Protein AF-A0AAX0YWD4-F1 (afdb_monomer)

Structure (mmCIF, N/CA/C/O backbone):
data_AF-A0AAX0YWD4-F1
#
_entry.id   AF-A0AAX0YWD4-F1
#
loop_
_atom_site.group_PDB
_atom_site.id
_atom_site.type_symbol
_atom_site.label_atom_id
_atom_site.label_alt_id
_atom_site.label_comp_id
_atom_site.label_asym_id
_atom_site.label_entity_id
_atom_site.label_seq_id
_atom_site.pdbx_PDB_ins_code
_atom_site.Cartn_x
_atom_site.Cartn_y
_atom_site.Cartn_z
_atom_site.occupancy
_atom_site.B_iso_or_equiv
_atom_site.auth_seq_id
_atom_site.auth_comp_id
_atom_site.auth_asym_id
_atom_site.auth_atom_id
_atom_site.pdbx_PDB_model_num
ATOM 1 N N . MET A 1 1 ? 87.866 -2.648 -98.630 1.00 33.25 1 MET A N 1
ATOM 2 C CA . MET A 1 1 ? 88.873 -2.071 -99.554 1.00 33.25 1 MET A CA 1
ATOM 3 C C . MET A 1 1 ? 88.132 -1.011 -100.365 1.00 33.25 1 MET A C 1
ATOM 5 O O . MET A 1 1 ? 87.077 -1.352 -100.871 1.00 33.25 1 MET A O 1
ATOM 9 N N . LYS A 1 2 ? 88.431 0.298 -100.326 1.00 36.94 2 LYS A N 1
ATOM 10 C CA . LYS A 1 2 ? 89.732 1.010 -100.362 1.00 36.94 2 LYS A CA 1
ATOM 11 C C . LYS A 1 2 ? 90.460 0.738 -101.687 1.00 36.94 2 LYS A C 1
ATOM 13 O O . LYS A 1 2 ? 90.567 -0.435 -102.019 1.00 36.94 2 LYS A O 1
ATOM 18 N N . ILE A 1 3 ? 91.039 1.786 -102.304 1.00 26.69 3 ILE A N 1
ATOM 19 C CA . ILE A 1 3 ? 91.941 1.742 -103.488 1.00 26.69 3 ILE A CA 1
ATOM 20 C C . ILE A 1 3 ? 91.145 1.561 -104.812 1.00 26.69 3 ILE A C 1
ATOM 22 O O . ILE A 1 3 ? 90.167 0.826 -104.813 1.00 26.69 3 ILE A O 1
ATOM 26 N N . SER A 1 4 ? 91.424 2.227 -105.946 1.00 29.20 4 SER A N 1
ATOM 27 C CA . SER A 1 4 ? 92.473 3.201 -106.345 1.00 29.20 4 SER A CA 1
ATOM 28 C C . SER A 1 4 ? 91.953 4.232 -107.367 1.00 29.20 4 SER A C 1
ATOM 30 O O . SER A 1 4 ? 90.883 4.062 -107.942 1.00 29.20 4 SER A O 1
ATOM 32 N N . SER A 1 5 ? 92.800 5.241 -107.615 1.00 29.69 5 SER A N 1
ATOM 33 C CA . SER A 1 5 ? 93.099 5.970 -108.867 1.00 29.69 5 SER A CA 1
ATOM 34 C C . SER A 1 5 ? 92.755 5.240 -110.194 1.00 29.69 5 SER A C 1
ATOM 36 O O . SER A 1 5 ? 92.500 4.039 -110.210 1.00 29.69 5 SER A O 1
ATOM 38 N N . HIS A 1 6 ? 92.721 5.893 -111.361 1.00 30.88 6 HIS A N 1
ATOM 39 C CA . HIS A 1 6 ? 93.813 6.625 -112.038 1.00 30.88 6 HIS A CA 1
ATOM 40 C C . HIS A 1 6 ? 93.300 8.008 -112.533 1.00 30.88 6 HIS A C 1
ATOM 42 O O . HIS A 1 6 ? 92.137 8.117 -112.904 1.00 30.88 6 HIS A O 1
ATOM 48 N N . ALA A 1 7 ? 94.015 9.142 -112.415 1.00 29.11 7 ALA A N 1
ATOM 49 C CA . ALA A 1 7 ? 95.310 9.485 -113.041 1.00 29.11 7 ALA A CA 1
ATOM 50 C C . ALA A 1 7 ? 95.252 9.298 -114.578 1.00 29.11 7 ALA A C 1
ATOM 52 O O . ALA A 1 7 ? 94.771 8.273 -115.033 1.00 29.11 7 ALA A O 1
ATOM 53 N N . PHE A 1 8 ? 95.686 10.198 -115.462 1.00 31.50 8 PHE A N 1
ATOM 54 C CA . PHE A 1 8 ? 96.611 11.345 -115.417 1.00 31.50 8 PHE A CA 1
ATOM 55 C C . PHE A 1 8 ? 96.269 12.163 -116.702 1.00 31.50 8 PHE A C 1
ATOM 57 O O . PHE A 1 8 ? 95.986 11.556 -117.730 1.00 31.50 8 PHE A O 1
ATOM 64 N N . VAL A 1 9 ? 96.034 13.482 -116.714 1.00 39.09 9 VAL A N 1
ATOM 65 C CA . VAL A 1 9 ? 97.037 14.570 -116.806 1.00 39.09 9 VAL A CA 1
ATOM 66 C C . VAL A 1 9 ? 98.284 14.193 -117.616 1.00 39.09 9 VAL A C 1
ATOM 68 O O . VAL A 1 9 ? 98.979 13.283 -117.197 1.00 39.09 9 VAL A O 1
ATOM 71 N N . LEU A 1 10 ? 98.613 14.938 -118.687 1.00 28.78 10 LEU A N 1
ATOM 72 C CA . LEU A 1 10 ? 99.997 15.219 -119.130 1.00 28.78 10 LEU A CA 1
ATOM 73 C C . LEU A 1 10 ? 100.044 16.278 -120.262 1.00 28.78 10 LEU A C 1
ATOM 75 O O . LEU A 1 10 ? 99.565 16.059 -121.370 1.00 28.78 10 LEU A O 1
ATOM 79 N N . LEU A 1 11 ? 100.662 17.423 -119.949 1.00 33.09 11 LEU A N 1
ATOM 80 C CA . LEU A 1 11 ? 101.474 18.256 -120.864 1.00 33.09 11 LEU A CA 1
ATOM 81 C C . LEU A 1 11 ? 102.767 17.468 -121.246 1.00 33.09 11 LEU A C 1
ATOM 83 O O . LEU A 1 11 ? 103.016 16.478 -120.557 1.00 33.09 11 LEU A O 1
ATOM 87 N N . PRO A 1 12 ? 103.636 17.846 -122.227 1.00 45.72 12 PRO A N 1
ATOM 88 C CA . PRO A 1 12 ? 104.109 19.216 -122.497 1.00 45.72 12 PRO A CA 1
ATOM 89 C C . PRO A 1 12 ? 104.451 19.550 -123.982 1.00 45.72 12 PRO A C 1
ATOM 91 O O . PRO A 1 12 ? 103.953 18.921 -124.910 1.00 45.72 12 PRO A O 1
ATOM 94 N N . ALA A 1 13 ? 105.253 20.605 -124.189 1.00 31.55 13 ALA A N 1
ATOM 95 C CA . ALA A 1 13 ? 105.518 21.313 -125.452 1.00 31.55 13 ALA A CA 1
ATOM 96 C C . ALA A 1 13 ? 106.779 20.866 -126.237 1.00 31.55 13 ALA A C 1
ATOM 98 O O . ALA A 1 13 ? 107.635 20.167 -125.696 1.00 31.55 13 ALA A O 1
ATOM 99 N N . LEU A 1 14 ? 106.938 21.373 -127.475 1.00 28.95 14 LEU A N 1
ATOM 100 C CA . LEU A 1 14 ? 108.216 21.454 -128.211 1.00 28.95 14 LEU A CA 1
ATOM 101 C C . LEU A 1 14 ? 108.230 22.617 -129.244 1.00 28.95 14 LEU A C 1
ATOM 103 O O . LEU A 1 14 ? 107.218 23.281 -129.450 1.00 28.95 14 LEU A O 1
ATOM 107 N N . ILE A 1 15 ? 109.388 22.873 -129.862 1.00 33.69 15 ILE A N 1
ATOM 108 C CA . ILE A 1 15 ? 109.813 24.073 -130.625 1.00 33.69 15 ILE A CA 1
ATOM 109 C C . ILE A 1 15 ? 110.409 23.590 -131.983 1.00 33.69 15 ILE A C 1
ATOM 111 O O . ILE A 1 15 ? 110.945 22.485 -132.010 1.00 33.69 15 ILE A O 1
ATOM 115 N N . ALA A 1 16 ? 110.348 24.271 -133.145 1.00 31.73 16 ALA A N 1
ATOM 116 C CA . ALA A 1 16 ? 110.202 25.706 -133.459 1.00 31.73 16 ALA A CA 1
ATOM 117 C C . ALA A 1 16 ? 109.369 26.018 -134.746 1.00 31.73 16 ALA A C 1
ATOM 119 O O . ALA A 1 16 ? 108.706 25.148 -135.295 1.00 31.73 16 ALA A O 1
ATOM 120 N N . ALA A 1 17 ? 109.443 27.290 -135.184 1.00 38.38 17 ALA A N 1
ATOM 121 C CA . ALA A 1 17 ? 109.453 27.867 -136.554 1.00 38.38 17 ALA A CA 1
ATOM 122 C C . ALA A 1 17 ? 109.060 26.992 -137.788 1.00 38.38 17 ALA A C 1
ATOM 124 O O . ALA A 1 17 ? 109.573 25.891 -137.934 1.00 38.38 17 ALA A O 1
ATOM 125 N N . VAL A 1 18 ? 108.298 27.459 -138.805 1.00 37.53 18 VAL A N 1
ATOM 126 C CA . VAL A 1 18 ? 107.873 28.837 -139.185 1.00 37.53 18 VAL A CA 1
ATOM 127 C C . VAL A 1 18 ? 106.692 28.825 -140.213 1.00 37.53 18 VAL A C 1
ATOM 129 O O . VAL A 1 18 ? 106.720 28.000 -141.113 1.00 37.53 18 VAL A O 1
ATOM 132 N N . ILE A 1 19 ? 105.718 29.762 -140.085 1.00 40.59 19 ILE A N 1
ATOM 133 C CA . ILE A 1 19 ? 104.810 30.416 -141.101 1.00 40.59 19 ILE A CA 1
ATOM 134 C C . ILE A 1 19 ? 103.987 29.505 -142.078 1.00 40.59 19 ILE A C 1
ATOM 136 O O . ILE A 1 19 ? 104.540 28.644 -142.741 1.00 40.59 19 ILE A O 1
ATOM 140 N N . SER A 1 20 ? 102.666 29.647 -142.319 1.00 36.16 20 SER A N 1
ATOM 141 C CA . SER A 1 20 ? 101.759 30.824 -142.389 1.00 36.16 20 SER A CA 1
ATOM 142 C C . SER A 1 20 ? 100.305 30.533 -141.934 1.00 36.16 20 SER A C 1
ATOM 144 O O . SER A 1 20 ? 99.880 29.385 -141.863 1.00 36.16 20 SER A O 1
ATOM 146 N N . SER A 1 21 ? 99.548 31.600 -141.630 1.00 46.56 21 SER A N 1
ATOM 147 C CA . SER A 1 21 ? 98.139 31.642 -141.169 1.00 46.56 21 SER A CA 1
ATOM 148 C C . SER A 1 21 ? 97.162 30.760 -141.971 1.00 46.56 21 SER A C 1
ATOM 150 O O . SER A 1 21 ? 97.258 30.749 -143.199 1.00 46.56 21 SER A O 1
ATOM 152 N N . PRO A 1 22 ? 96.151 30.113 -141.339 1.00 49.84 22 PRO A N 1
ATOM 153 C CA . PRO A 1 22 ? 94.855 30.798 -141.131 1.00 49.84 22 PRO A CA 1
ATOM 154 C C . PRO A 1 22 ? 94.009 30.313 -139.917 1.00 49.84 22 PRO A C 1
ATOM 156 O O . PRO A 1 22 ? 94.331 29.327 -139.261 1.00 49.84 22 PRO A O 1
ATOM 159 N N . VAL A 1 23 ? 92.855 30.959 -139.671 1.00 40.12 23 VAL A N 1
ATOM 160 C CA . VAL A 1 23 ? 91.746 30.424 -138.845 1.00 40.12 23 VAL A CA 1
ATOM 161 C C . VAL A 1 23 ? 90.403 30.703 -139.532 1.00 40.12 23 VAL A C 1
ATOM 163 O O . VAL A 1 23 ? 90.150 31.823 -139.966 1.00 40.12 23 VAL A O 1
ATOM 166 N N . VAL A 1 24 ? 89.524 29.695 -139.587 1.00 42.88 24 VAL A N 1
ATOM 167 C CA . VAL A 1 24 ? 88.122 29.791 -140.039 1.00 42.88 24 VAL A CA 1
ATOM 168 C C . VAL A 1 24 ? 87.250 28.991 -139.064 1.00 42.88 24 VAL A C 1
ATOM 170 O O . VAL A 1 24 ? 87.630 27.885 -138.684 1.00 42.88 24 VAL A O 1
ATOM 173 N N . ALA A 1 25 ? 86.083 29.510 -138.667 1.00 41.84 25 ALA A N 1
ATOM 174 C CA . ALA A 1 25 ? 85.141 28.808 -137.788 1.00 41.84 25 ALA A CA 1
ATOM 175 C C . ALA A 1 25 ? 83.691 28.921 -138.294 1.00 41.84 25 ALA A C 1
ATOM 177 O O . ALA A 1 25 ? 83.230 29.996 -138.670 1.00 41.84 25 ALA A O 1
ATOM 178 N N . ASN A 1 26 ? 82.976 27.791 -138.299 1.00 45.31 26 ASN A N 1
ATOM 179 C CA . ASN A 1 26 ? 81.647 27.618 -138.894 1.00 45.31 26 ASN A CA 1
ATOM 180 C C . ASN A 1 26 ? 80.558 27.578 -137.801 1.00 45.31 26 ASN A C 1
ATOM 182 O O . ASN A 1 26 ? 80.593 26.730 -136.910 1.00 45.31 26 ASN A O 1
ATOM 186 N N . THR A 1 27 ? 79.589 28.494 -137.859 1.00 48.22 27 THR A N 1
ATOM 187 C CA . THR A 1 27 ? 78.677 28.826 -136.746 1.00 48.22 27 THR A CA 1
ATOM 188 C C . THR A 1 27 ? 77.362 28.034 -136.690 1.00 48.22 27 THR A C 1
ATOM 190 O O . THR A 1 27 ? 76.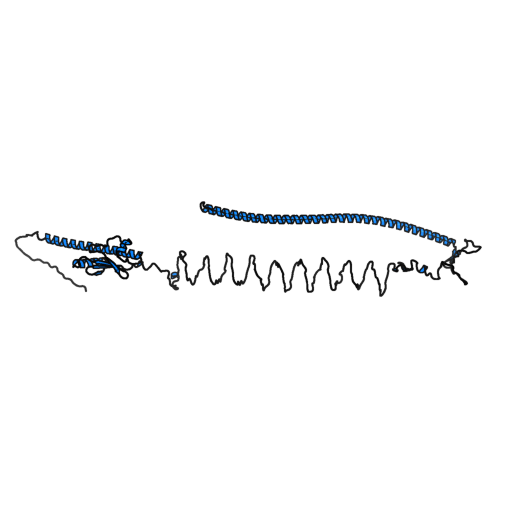570 28.247 -135.773 1.00 48.22 27 THR A O 1
ATOM 193 N N . ASN A 1 28 ? 77.112 27.095 -137.611 1.00 50.22 28 ASN A N 1
ATOM 194 C CA . ASN A 1 28 ? 75.811 26.408 -137.694 1.00 50.22 28 ASN A CA 1
ATOM 195 C C . ASN A 1 28 ? 75.675 25.121 -136.851 1.00 50.22 28 ASN A C 1
ATOM 197 O O . ASN A 1 28 ? 74.555 24.670 -136.620 1.00 50.22 28 ASN A O 1
ATOM 201 N N . ALA A 1 29 ? 76.765 24.537 -136.339 1.00 49.94 29 ALA A N 1
ATOM 202 C CA . ALA A 1 29 ? 76.712 23.268 -135.593 1.00 49.94 29 ALA A CA 1
ATOM 203 C C . ALA A 1 29 ? 76.354 23.408 -134.093 1.00 49.94 29 ALA A C 1
ATOM 205 O O . ALA A 1 29 ? 75.914 22.445 -133.465 1.00 49.94 29 ALA A O 1
ATOM 206 N N . THR A 1 30 ? 76.527 24.592 -133.497 1.00 55.34 30 THR A N 1
ATOM 207 C CA . THR A 1 30 ? 76.424 24.807 -132.037 1.00 55.34 30 THR A CA 1
ATOM 208 C C . THR A 1 30 ? 75.019 25.147 -131.532 1.00 55.34 30 THR A C 1
ATOM 210 O O . THR A 1 30 ? 74.750 25.003 -130.341 1.00 55.34 30 THR A O 1
ATOM 213 N N . ARG A 1 31 ? 74.087 25.562 -132.402 1.00 52.41 31 ARG A N 1
ATOM 214 C CA . ARG A 1 31 ? 72.703 25.881 -131.986 1.00 52.41 31 ARG A CA 1
ATOM 215 C C . ARG A 1 31 ? 71.850 24.630 -131.747 1.00 52.41 31 ARG A C 1
ATOM 217 O O . ARG A 1 31 ? 70.994 24.636 -130.864 1.00 52.41 31 ARG A O 1
ATOM 224 N N . THR A 1 32 ? 72.104 23.547 -132.481 1.00 53.28 32 THR A N 1
ATOM 225 C CA . THR A 1 32 ? 71.330 22.299 -132.378 1.00 53.28 32 THR A CA 1
ATOM 226 C C . THR A 1 32 ? 71.614 21.568 -131.063 1.00 53.28 32 THR A C 1
ATOM 228 O O . THR A 1 32 ? 70.681 21.190 -130.354 1.00 53.28 32 THR A O 1
ATOM 231 N N . SER A 1 33 ? 72.890 21.446 -130.682 1.00 54.16 33 SER A N 1
ATOM 232 C CA . SER A 1 33 ? 73.334 20.756 -129.461 1.00 54.16 33 SER A CA 1
ATOM 233 C C . SER A 1 33 ? 72.869 21.439 -128.168 1.00 54.16 33 SER A C 1
ATOM 235 O O . SER A 1 33 ? 72.459 20.750 -127.234 1.00 54.16 33 SER A O 1
ATOM 237 N N . ILE A 1 34 ? 72.832 22.776 -128.125 1.00 55.69 34 ILE A N 1
ATOM 238 C CA . ILE A 1 34 ? 72.318 23.528 -126.965 1.00 55.69 34 ILE A CA 1
ATOM 239 C C . ILE A 1 34 ? 70.805 23.304 -126.774 1.00 55.69 34 ILE A C 1
ATOM 241 O O . ILE A 1 34 ? 70.350 23.119 -125.644 1.00 55.69 34 ILE A O 1
ATOM 245 N N . SER A 1 35 ? 70.020 23.243 -127.860 1.00 57.97 35 SER A N 1
ATOM 246 C CA . SER A 1 35 ? 68.570 22.994 -127.761 1.00 57.97 35 SER A CA 1
ATOM 247 C C . SER A 1 35 ? 68.236 21.600 -127.207 1.00 57.97 35 SER A C 1
ATOM 249 O O . SER A 1 35 ? 67.307 21.454 -126.409 1.00 57.97 35 SER A O 1
ATOM 251 N N . ILE A 1 36 ? 69.042 20.589 -127.558 1.00 57.66 36 ILE A N 1
ATOM 252 C CA . ILE A 1 36 ? 68.873 19.206 -127.098 1.00 57.66 36 ILE A CA 1
ATOM 253 C C . ILE A 1 36 ? 69.116 19.123 -125.585 1.00 57.66 36 ILE A C 1
ATOM 255 O O . ILE A 1 36 ? 68.238 18.653 -124.859 1.00 57.66 36 ILE A O 1
ATOM 259 N N . VAL A 1 37 ? 70.235 19.664 -125.088 1.00 61.19 37 VAL A N 1
ATOM 260 C CA . VAL A 1 37 ? 70.564 19.646 -123.648 1.00 61.19 37 VAL A CA 1
ATOM 261 C C . VAL A 1 37 ? 69.516 20.399 -122.817 1.00 61.19 37 VAL A C 1
ATOM 263 O O . VAL A 1 37 ? 69.074 19.891 -121.784 1.00 61.19 37 VAL A O 1
ATOM 266 N N . GLN A 1 38 ? 69.043 21.561 -123.284 1.00 60.41 38 GLN A N 1
ATOM 267 C CA . GLN A 1 38 ? 68.002 22.316 -122.576 1.00 60.41 38 GLN A CA 1
ATOM 268 C C . GLN A 1 38 ? 66.665 21.555 -122.523 1.00 60.41 38 GLN A C 1
ATOM 270 O O . GLN A 1 38 ? 65.988 21.563 -121.492 1.00 60.41 38 GLN A O 1
ATOM 275 N N . SER A 1 39 ? 66.292 20.852 -123.600 1.00 61.25 39 SER A N 1
ATOM 276 C CA . SER A 1 39 ? 65.081 20.020 -123.620 1.00 61.25 39 SER A CA 1
ATOM 277 C C . SER A 1 39 ? 65.158 18.855 -122.621 1.00 61.25 39 SER A C 1
ATOM 279 O O . SER A 1 39 ? 64.177 18.550 -121.936 1.00 61.25 39 SER A O 1
ATOM 281 N N . GLU A 1 40 ? 66.341 18.255 -122.462 1.00 65.62 40 GLU A N 1
ATOM 282 C CA . GLU A 1 40 ? 66.546 17.108 -121.581 1.00 65.62 40 GLU A CA 1
ATOM 283 C C . GLU A 1 40 ? 66.531 17.511 -120.094 1.00 65.62 40 GLU A C 1
ATOM 285 O O . GLU A 1 40 ? 65.911 16.822 -119.277 1.00 65.62 40 GLU A O 1
ATOM 290 N N . VAL A 1 41 ? 67.128 18.657 -119.739 1.00 67.94 41 VAL A N 1
ATOM 291 C CA . VAL A 1 41 ? 67.074 19.226 -118.376 1.00 67.94 41 VAL A CA 1
ATOM 292 C C . VAL A 1 41 ? 65.639 19.599 -117.994 1.00 67.94 41 VAL A C 1
ATOM 294 O O . VAL A 1 41 ? 65.145 19.138 -116.960 1.00 67.94 41 VAL A O 1
ATOM 297 N N . ASN A 1 42 ? 64.930 20.329 -118.863 1.00 71.56 42 ASN A N 1
ATOM 298 C CA . ASN A 1 42 ? 63.533 20.715 -118.637 1.00 71.56 42 ASN A CA 1
ATOM 299 C C . ASN A 1 42 ? 62.622 19.479 -118.460 1.00 71.56 42 ASN A C 1
ATOM 301 O O . ASN A 1 42 ? 61.682 19.499 -117.660 1.00 71.56 42 ASN A O 1
ATOM 305 N N . SER A 1 43 ? 62.912 18.372 -119.161 1.00 69.56 43 SER A N 1
ATOM 306 C CA . SER A 1 43 ? 62.187 17.108 -118.978 1.00 69.56 43 SER A CA 1
ATOM 307 C C . SER A 1 43 ? 62.418 16.501 -117.583 1.00 69.56 43 SER A C 1
ATOM 309 O O . SER A 1 43 ? 61.450 16.174 -116.891 1.00 69.56 43 SER A O 1
ATOM 311 N N . LYS A 1 44 ? 63.675 16.423 -117.115 1.00 74.12 44 LYS A N 1
ATOM 312 C CA . LYS A 1 44 ? 64.048 15.869 -115.797 1.00 74.12 44 LYS A CA 1
ATOM 313 C C . LYS A 1 44 ? 63.436 16.672 -114.647 1.00 74.12 44 LYS A C 1
ATOM 315 O O . LYS A 1 44 ? 62.910 16.079 -113.701 1.00 74.12 44 LYS A O 1
ATOM 320 N N . GLU A 1 45 ? 63.431 18.000 -114.744 1.00 78.81 45 GLU A N 1
ATOM 321 C CA . GLU A 1 45 ? 62.801 18.864 -113.742 1.00 78.81 45 GLU A CA 1
ATOM 322 C C . GLU A 1 45 ? 61.277 18.650 -113.687 1.00 78.81 45 GLU A C 1
ATOM 324 O O . GLU A 1 45 ? 60.710 18.445 -112.606 1.00 78.81 45 GLU A O 1
ATOM 329 N N . ARG A 1 46 ? 60.614 18.580 -114.852 1.00 79.12 46 ARG A N 1
ATOM 330 C CA . ARG A 1 46 ? 59.180 18.261 -114.954 1.00 79.12 46 ARG A CA 1
ATOM 331 C C . ARG A 1 46 ? 58.854 16.909 -114.307 1.00 79.12 46 ARG A C 1
ATOM 333 O O . ARG A 1 46 ? 57.924 16.841 -113.501 1.00 79.12 46 ARG A O 1
ATOM 340 N N . PHE A 1 47 ? 59.633 15.857 -114.574 1.00 79.31 47 PHE A N 1
ATOM 341 C CA . PHE A 1 47 ? 59.442 14.545 -113.936 1.00 79.31 47 PHE A CA 1
ATOM 342 C C . PHE A 1 47 ? 59.578 14.613 -112.402 1.00 79.31 47 PHE A C 1
ATOM 344 O O . PHE A 1 47 ? 58.736 14.062 -111.682 1.00 79.31 47 PHE A O 1
ATOM 351 N N . SER A 1 48 ? 60.583 15.329 -111.882 1.00 80.44 48 SER A N 1
ATOM 352 C CA . SER A 1 48 ? 60.814 15.501 -110.436 1.00 80.44 48 SER A CA 1
ATOM 353 C C . SER A 1 48 ? 59.676 16.262 -109.734 1.00 80.44 48 SER A C 1
ATOM 355 O O . SER A 1 48 ? 59.210 15.867 -108.656 1.00 80.44 48 SER A O 1
ATOM 357 N N . LYS A 1 49 ? 59.155 17.318 -110.371 1.00 85.25 49 LYS A N 1
ATOM 358 C CA . LYS A 1 49 ? 58.042 18.126 -109.849 1.00 85.25 49 LYS A CA 1
ATOM 359 C C . LYS A 1 49 ? 56.745 17.315 -109.755 1.00 85.25 49 LYS A C 1
ATOM 361 O O . LYS A 1 49 ? 56.096 17.311 -108.707 1.00 85.25 49 LYS A O 1
ATOM 366 N N . LEU A 1 50 ? 56.402 16.570 -110.809 1.00 85.94 50 LEU A N 1
ATOM 367 C CA . LEU A 1 50 ? 55.178 15.760 -110.870 1.00 85.94 50 LEU A CA 1
ATOM 368 C C . LEU A 1 50 ? 55.230 14.520 -109.953 1.00 85.94 50 LEU A C 1
ATOM 370 O O . LEU A 1 50 ? 54.224 14.175 -109.328 1.00 85.94 50 LEU A O 1
ATOM 374 N N . THR A 1 51 ? 56.393 13.871 -109.799 1.00 84.44 51 THR A N 1
ATOM 375 C CA . THR A 1 51 ? 56.555 12.746 -108.847 1.00 84.44 51 THR A CA 1
ATOM 376 C C . THR A 1 51 ? 56.435 13.228 -107.402 1.00 84.44 51 THR A C 1
ATOM 378 O O . THR A 1 51 ? 55.735 12.619 -106.594 1.00 84.44 51 THR A O 1
ATOM 381 N N . THR A 1 52 ? 57.028 14.381 -107.087 1.00 85.38 52 THR A N 1
ATOM 382 C CA . THR A 1 52 ? 56.907 15.020 -105.767 1.00 85.38 52 THR A CA 1
ATOM 383 C C . THR A 1 52 ? 55.474 15.489 -105.480 1.00 85.38 52 THR A C 1
ATOM 385 O O . THR A 1 52 ? 55.006 15.381 -104.348 1.00 85.38 52 THR A O 1
ATOM 388 N N . GLN A 1 53 ? 54.725 15.959 -106.483 1.00 87.12 53 GLN A N 1
ATOM 389 C CA . GLN A 1 53 ? 53.291 16.241 -106.334 1.00 87.12 53 GLN A CA 1
ATOM 390 C C . GLN A 1 53 ? 52.484 14.969 -106.035 1.00 87.12 53 GLN A C 1
ATOM 392 O O . GLN A 1 53 ? 51.711 14.959 -105.083 1.00 87.12 53 GLN A O 1
ATOM 397 N N . THR A 1 54 ? 52.725 13.886 -106.777 1.00 86.94 54 THR A N 1
ATOM 398 C CA . THR A 1 54 ? 52.059 12.584 -106.581 1.00 86.94 54 THR A CA 1
ATOM 399 C C . THR A 1 54 ? 52.271 12.040 -105.164 1.00 86.94 54 THR A C 1
ATOM 401 O O . THR A 1 54 ? 51.314 11.656 -104.493 1.00 86.94 54 THR A O 1
ATOM 404 N N . SER A 1 55 ? 53.508 12.097 -104.660 1.00 85.12 55 SER A N 1
ATOM 405 C CA . SER A 1 55 ? 53.828 11.681 -103.290 1.00 85.12 55 SER A CA 1
ATOM 406 C C . SER A 1 55 ? 53.145 12.538 -102.217 1.00 85.12 55 SER A C 1
ATOM 408 O O . SER A 1 55 ? 52.773 12.010 -101.174 1.00 85.12 55 SER A O 1
ATOM 410 N N . ARG A 1 56 ? 52.958 13.847 -102.447 1.00 87.94 56 ARG A N 1
ATOM 411 C CA . ARG A 1 56 ? 52.266 14.726 -101.485 1.00 87.94 56 ARG A CA 1
ATOM 412 C C . ARG A 1 56 ? 50.778 14.406 -101.373 1.00 87.94 56 ARG A C 1
ATOM 414 O O . ARG A 1 56 ? 50.251 14.432 -100.264 1.00 87.94 56 ARG A O 1
ATOM 421 N N . GLU A 1 57 ? 50.110 14.075 -102.478 1.00 90.00 57 GLU A N 1
ATOM 422 C CA . GLU A 1 57 ? 48.700 13.668 -102.421 1.00 90.00 57 GLU A CA 1
ATOM 423 C C . GLU A 1 57 ? 48.524 12.324 -101.694 1.00 90.00 57 GLU A C 1
ATOM 425 O O . GLU A 1 57 ? 47.625 12.214 -100.860 1.00 90.00 57 GLU A O 1
ATOM 430 N N . LEU A 1 58 ? 49.433 11.353 -101.886 1.00 89.06 58 LEU A N 1
ATOM 431 C CA . LEU A 1 58 ? 49.463 10.116 -101.085 1.00 89.06 58 LEU A CA 1
ATOM 432 C C . LEU A 1 58 ? 49.567 10.395 -99.580 1.00 89.06 58 LEU A C 1
ATOM 434 O O . LEU A 1 58 ? 48.798 9.829 -98.802 1.00 89.06 58 LEU A O 1
ATOM 438 N N . THR A 1 59 ? 50.465 11.292 -99.159 1.00 89.12 59 THR A N 1
ATOM 439 C CA . THR A 1 59 ? 50.615 11.651 -97.740 1.00 89.12 59 THR A CA 1
ATOM 440 C C . THR A 1 59 ? 49.341 12.274 -97.167 1.00 89.12 59 THR A C 1
ATOM 442 O O . THR A 1 59 ? 48.924 11.895 -96.076 1.00 89.12 59 THR A O 1
ATOM 445 N N . LYS A 1 60 ? 48.665 13.173 -97.899 1.00 90.81 60 LYS A N 1
ATOM 446 C CA . LYS A 1 60 ? 47.389 13.756 -97.439 1.00 90.81 60 LYS A CA 1
ATOM 447 C C . LYS A 1 60 ? 46.291 12.697 -97.281 1.00 90.81 60 LYS A C 1
ATOM 449 O O . LYS A 1 60 ? 45.558 12.727 -96.296 1.00 90.81 60 LYS A O 1
ATOM 454 N N . VAL A 1 61 ? 46.185 11.758 -98.227 1.00 92.12 61 VAL A N 1
ATOM 455 C CA . VAL A 1 61 ? 45.217 10.649 -98.154 1.00 92.12 61 VAL A CA 1
ATOM 456 C C . VAL A 1 61 ? 45.530 9.731 -96.964 1.00 92.12 61 VAL A C 1
ATOM 458 O O . VAL A 1 61 ? 44.622 9.361 -96.222 1.00 92.12 61 VAL A O 1
ATOM 461 N N . ARG A 1 62 ? 46.813 9.427 -96.722 1.00 91.44 62 ARG A N 1
ATOM 462 C CA . ARG A 1 62 ? 47.278 8.674 -95.544 1.00 91.44 62 ARG A CA 1
ATOM 463 C C . ARG A 1 62 ? 46.896 9.360 -94.227 1.00 91.44 62 ARG A C 1
ATOM 465 O O . ARG A 1 62 ? 46.423 8.679 -93.322 1.00 91.44 62 ARG A O 1
ATOM 472 N N . SER A 1 63 ? 47.036 10.683 -94.125 1.00 88.56 63 SER A N 1
ATOM 473 C CA . SER A 1 63 ? 46.594 11.435 -92.940 1.00 88.56 63 SER A CA 1
ATOM 474 C C . SER A 1 63 ? 45.076 11.365 -92.734 1.00 88.56 63 SER A C 1
ATOM 476 O O . SER A 1 63 ? 44.628 11.159 -91.608 1.00 88.56 63 SER A O 1
ATOM 478 N N . GLY A 1 64 ? 44.281 11.466 -93.807 1.00 90.75 64 GLY A N 1
ATOM 479 C CA . GLY A 1 64 ? 42.821 11.325 -93.731 1.00 90.75 64 GLY A CA 1
ATOM 480 C C . G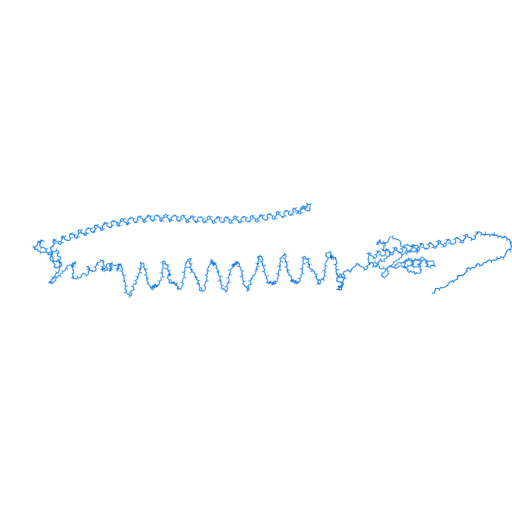LY A 1 64 ? 42.366 9.930 -93.283 1.00 90.75 64 GLY A C 1
ATOM 481 O O . GLY A 1 64 ? 41.436 9.810 -92.490 1.00 90.75 64 GLY A O 1
ATOM 482 N N . LEU A 1 65 ? 43.068 8.877 -93.719 1.00 91.94 65 LEU A N 1
ATOM 483 C CA . LEU A 1 65 ? 42.861 7.503 -93.242 1.00 91.94 65 LEU A CA 1
ATOM 484 C C . LEU A 1 65 ? 43.160 7.350 -91.745 1.00 91.94 65 LEU A C 1
ATOM 486 O O . LEU A 1 65 ? 42.363 6.755 -91.023 1.00 91.94 65 LEU A O 1
ATOM 490 N N . VAL A 1 66 ? 44.271 7.915 -91.261 1.00 89.19 66 VAL A N 1
ATOM 491 C CA . VAL A 1 66 ? 44.620 7.900 -89.828 1.00 89.19 66 VAL A CA 1
ATOM 492 C C . VAL A 1 66 ? 43.570 8.637 -88.989 1.00 89.19 66 VAL A C 1
ATOM 494 O O . VAL A 1 66 ? 43.151 8.124 -87.954 1.00 89.19 66 VAL A O 1
ATOM 497 N N . ALA A 1 67 ? 43.093 9.799 -89.446 1.00 87.12 67 ALA A N 1
ATOM 498 C CA . ALA A 1 67 ? 42.048 10.561 -88.759 1.00 87.12 67 ALA A CA 1
ATOM 499 C C . ALA A 1 67 ? 40.694 9.822 -88.718 1.00 87.12 67 ALA A C 1
ATOM 501 O O . ALA A 1 67 ? 39.998 9.869 -87.701 1.00 87.12 67 ALA A O 1
ATOM 502 N N . TYR A 1 68 ? 40.341 9.104 -89.791 1.00 89.75 68 TYR A N 1
ATOM 503 C CA . TYR A 1 68 ? 39.165 8.230 -89.820 1.00 89.75 68 TYR A CA 1
ATOM 504 C C . TYR A 1 68 ? 39.287 7.095 -88.795 1.00 89.75 68 TYR A C 1
ATOM 506 O O . TYR A 1 68 ? 38.364 6.886 -88.008 1.00 89.75 68 TYR A O 1
ATOM 514 N N . TYR A 1 69 ? 40.437 6.409 -88.748 1.00 88.19 69 TYR A N 1
ATOM 515 C CA . TYR A 1 69 ? 40.666 5.314 -87.801 1.00 88.19 69 TYR A CA 1
ATOM 516 C C . TYR A 1 69 ? 40.593 5.787 -86.344 1.00 88.19 69 TYR A C 1
ATOM 518 O O . TYR A 1 69 ? 39.929 5.154 -85.533 1.00 88.19 69 TYR A O 1
ATOM 526 N N . LEU A 1 70 ? 41.220 6.920 -86.006 1.00 82.75 70 LEU A N 1
ATOM 527 C CA . LEU A 1 70 ? 41.184 7.473 -84.644 1.00 82.75 70 LEU A CA 1
ATOM 528 C C . LEU A 1 70 ? 39.773 7.876 -84.181 1.00 82.75 70 LEU A C 1
ATOM 530 O O . LEU A 1 70 ? 39.527 7.916 -82.981 1.00 82.75 70 LEU A O 1
ATOM 534 N N . SER A 1 71 ? 38.863 8.173 -85.114 1.00 84.19 71 SER A N 1
ATOM 535 C CA . SER A 1 71 ? 37.484 8.572 -84.799 1.00 84.19 71 SER A CA 1
ATOM 536 C C . SER A 1 71 ? 36.528 7.377 -84.713 1.00 84.19 71 SER A C 1
ATOM 538 O O . SER A 1 71 ? 35.623 7.374 -83.886 1.00 84.19 71 SER A O 1
ATOM 540 N N . ASN A 1 72 ? 36.722 6.367 -85.568 1.00 82.44 72 ASN A N 1
ATOM 541 C CA . ASN A 1 72 ? 35.793 5.244 -85.742 1.00 82.44 72 ASN A CA 1
ATOM 542 C C . ASN A 1 72 ? 36.319 3.912 -85.166 1.00 82.44 72 ASN A C 1
ATOM 544 O O . ASN A 1 72 ? 35.614 2.908 -85.210 1.00 82.44 72 ASN A O 1
ATOM 548 N N . MET A 1 73 ? 37.569 3.879 -84.683 1.00 82.62 73 MET A N 1
ATOM 549 C CA . MET A 1 73 ? 38.308 2.680 -84.244 1.00 82.62 73 MET A CA 1
ATOM 550 C C . MET A 1 73 ? 38.338 1.538 -85.281 1.00 82.62 73 MET A C 1
ATOM 552 O O . MET A 1 73 ? 38.524 0.372 -84.935 1.00 82.62 73 MET A O 1
ATOM 556 N N . ASN A 1 74 ? 38.168 1.869 -86.566 1.00 84.62 74 ASN A N 1
ATOM 557 C CA . ASN A 1 74 ? 38.131 0.925 -87.680 1.00 84.62 74 ASN A CA 1
ATOM 558 C C . ASN A 1 74 ? 38.574 1.607 -88.991 1.00 84.62 74 ASN A C 1
ATOM 560 O O . ASN A 1 74 ? 38.500 2.831 -89.125 1.00 84.62 74 ASN A O 1
ATOM 564 N N . TRP A 1 75 ? 39.026 0.826 -89.974 1.00 89.56 75 TRP A N 1
ATOM 565 C CA . TRP A 1 75 ? 39.357 1.329 -91.313 1.00 89.56 75 TRP A CA 1
ATOM 566 C C . TRP A 1 75 ? 38.091 1.526 -92.170 1.00 89.56 75 TRP A C 1
ATOM 568 O O . TRP A 1 75 ? 37.119 0.789 -92.002 1.00 89.56 75 TRP A O 1
ATOM 578 N N . PRO A 1 76 ? 38.079 2.486 -93.115 1.00 91.38 76 PRO A N 1
ATOM 579 C CA . PRO A 1 76 ? 36.939 2.676 -94.009 1.00 91.38 76 PRO A CA 1
ATOM 580 C C . PRO A 1 76 ? 36.788 1.493 -94.973 1.00 91.38 76 PRO A C 1
ATOM 582 O O . PRO A 1 76 ? 37.784 0.933 -95.418 1.00 91.38 76 PRO A O 1
ATOM 585 N N . SER A 1 77 ? 35.565 1.131 -95.362 1.00 90.06 77 SER A N 1
ATOM 586 C CA . SER A 1 77 ? 35.345 0.041 -96.328 1.00 90.06 77 SER A CA 1
ATOM 587 C C . SER A 1 77 ? 35.725 0.425 -97.764 1.00 90.06 77 SER A C 1
ATOM 589 O O . SER A 1 77 ? 36.221 -0.417 -98.513 1.00 90.06 77 SER A O 1
ATOM 591 N N . ALA A 1 78 ? 35.561 1.697 -98.140 1.00 91.00 78 ALA A N 1
ATOM 592 C CA . ALA A 1 78 ? 36.015 2.257 -99.409 1.00 91.00 78 ALA A CA 1
ATOM 593 C C . ALA A 1 78 ? 36.798 3.562 -99.199 1.00 91.00 78 ALA A C 1
ATOM 595 O O . ALA A 1 78 ? 36.496 4.362 -98.312 1.00 91.00 78 ALA A O 1
ATOM 596 N N . LEU A 1 79 ? 37.767 3.849 -100.078 1.00 91.50 79 LEU A N 1
ATOM 597 C CA . LEU A 1 79 ? 38.625 5.031 -99.918 1.00 91.50 79 LEU A CA 1
ATOM 598 C C . LEU A 1 79 ? 37.835 6.354 -99.924 1.00 91.50 79 LEU A C 1
ATOM 600 O O . LEU A 1 79 ? 38.265 7.321 -99.311 1.00 91.50 79 LEU A O 1
ATOM 604 N N . ASN A 1 80 ? 36.657 6.416 -100.551 1.00 92.19 80 ASN A N 1
ATOM 605 C CA . ASN A 1 80 ? 35.836 7.629 -100.528 1.00 92.19 80 ASN A CA 1
ATOM 606 C C . ASN A 1 80 ? 35.223 7.936 -99.142 1.00 92.19 80 ASN A C 1
ATOM 608 O O . ASN A 1 80 ? 34.840 9.080 -98.899 1.00 92.19 80 ASN A O 1
ATOM 612 N N . ASN A 1 81 ? 35.162 6.976 -98.208 1.00 90.81 81 ASN A N 1
ATOM 613 C CA . ASN A 1 81 ? 34.548 7.212 -96.896 1.00 90.81 81 ASN A CA 1
ATOM 614 C C . ASN A 1 81 ? 35.310 8.243 -96.046 1.00 90.81 81 ASN A C 1
ATOM 616 O O . ASN A 1 81 ? 34.683 8.975 -95.285 1.00 90.81 81 ASN A O 1
ATOM 620 N N . ILE A 1 82 ? 36.632 8.392 -96.225 1.00 92.31 82 ILE A N 1
ATOM 621 C CA . ILE A 1 82 ? 37.392 9.457 -95.539 1.00 92.31 82 ILE A CA 1
ATOM 622 C C . ILE A 1 82 ? 36.992 10.859 -96.021 1.00 92.31 82 ILE A C 1
ATOM 624 O O . ILE A 1 82 ? 37.231 11.840 -95.324 1.00 92.31 82 ILE A O 1
ATOM 628 N N . LYS A 1 83 ? 36.384 10.967 -97.211 1.00 90.50 83 LYS A N 1
ATOM 629 C CA . LYS A 1 83 ? 35.848 12.222 -97.744 1.00 90.50 83 LYS A CA 1
ATOM 630 C C . LYS A 1 83 ? 34.413 12.466 -97.278 1.00 90.50 83 LYS A C 1
ATOM 632 O O . LYS A 1 83 ? 34.083 13.600 -96.954 1.00 90.50 83 LYS A O 1
ATOM 637 N N . THR A 1 84 ? 33.584 11.422 -97.178 1.00 89.81 84 THR A N 1
ATOM 638 C CA . THR A 1 84 ? 32.216 11.548 -96.635 1.00 89.81 84 THR A CA 1
ATOM 639 C C . THR A 1 84 ? 32.200 11.827 -95.129 1.00 89.81 84 THR A C 1
ATOM 641 O O . THR A 1 84 ? 31.371 12.603 -94.680 1.00 89.81 84 THR A O 1
ATOM 644 N N . ASP A 1 85 ? 33.146 11.274 -94.360 1.00 88.31 85 ASP A N 1
ATOM 645 C CA . ASP A 1 85 ? 33.365 11.576 -92.927 1.00 88.31 85 ASP A CA 1
ATOM 646 C C . ASP A 1 85 ? 34.219 12.853 -92.714 1.00 88.31 85 ASP A C 1
ATOM 648 O O . ASP A 1 85 ? 34.785 13.084 -91.650 1.00 88.31 85 ASP A O 1
ATOM 652 N N . ASN A 1 86 ? 34.364 13.690 -93.750 1.00 89.31 86 ASN A N 1
ATOM 653 C CA . ASN A 1 86 ? 35.050 14.989 -93.705 1.00 89.31 86 ASN A CA 1
ATOM 654 C C . ASN A 1 86 ? 36.510 14.959 -93.174 1.00 89.31 86 ASN A C 1
ATOM 656 O O . ASN A 1 86 ? 37.034 15.968 -92.705 1.00 89.31 86 ASN A O 1
ATOM 660 N N . ARG A 1 87 ? 37.201 13.811 -93.266 1.00 89.69 87 ARG A N 1
ATOM 661 C CA . ARG A 1 87 ? 38.609 13.624 -92.846 1.00 89.69 87 ARG A CA 1
ATOM 662 C C . ARG A 1 87 ? 39.624 13.962 -93.944 1.00 89.69 87 ARG A C 1
ATOM 664 O O . ARG A 1 87 ? 40.819 14.058 -93.674 1.00 89.69 87 ARG A O 1
ATOM 671 N N . TYR A 1 88 ? 39.170 14.126 -95.186 1.00 92.56 88 TYR A N 1
ATOM 672 C CA . TYR A 1 88 ? 39.997 14.473 -96.342 1.00 92.56 88 TYR A CA 1
ATOM 673 C C . TYR A 1 88 ? 39.195 15.284 -97.367 1.00 92.56 88 TYR A C 1
ATOM 675 O O . TYR A 1 88 ? 38.227 14.793 -97.945 1.00 92.56 88 TYR A O 1
ATOM 683 N N . ASN A 1 89 ? 39.633 16.514 -97.645 1.00 86.62 89 ASN A N 1
ATOM 684 C CA . ASN A 1 89 ? 38.968 17.433 -98.579 1.00 86.62 89 ASN A CA 1
ATOM 685 C C . ASN A 1 89 ? 39.572 17.440 -100.001 1.00 86.62 89 ASN A C 1
ATOM 687 O O . ASN A 1 89 ? 39.036 18.094 -100.896 1.00 86.62 89 ASN A O 1
ATOM 691 N N . GLY A 1 90 ? 40.667 16.709 -100.231 1.00 85.75 90 GLY A N 1
ATOM 692 C CA . GLY A 1 90 ? 41.421 16.738 -101.485 1.00 85.75 90 GLY A CA 1
ATOM 693 C C . GLY A 1 90 ? 40.800 15.952 -102.648 1.00 85.75 90 GLY A C 1
ATOM 694 O O . GLY A 1 90 ? 39.627 15.558 -102.645 1.00 85.75 90 GLY A O 1
ATOM 695 N N . SER A 1 91 ? 41.626 15.721 -103.671 1.00 86.62 91 SER A N 1
ATOM 696 C CA . SER A 1 91 ? 41.304 14.918 -104.851 1.00 86.62 91 SER A CA 1
ATOM 697 C C . SER A 1 91 ? 42.201 13.688 -104.906 1.00 86.62 91 SER A C 1
ATOM 699 O O . SER A 1 91 ? 43.420 13.805 -104.843 1.00 86.62 91 SER A O 1
ATOM 701 N N . PHE A 1 92 ? 41.609 12.516 -105.130 1.00 91.25 92 PHE A N 1
ATOM 702 C CA . PHE A 1 92 ? 42.355 11.271 -105.326 1.00 91.25 92 PHE A CA 1
ATOM 703 C C . PHE A 1 92 ? 43.098 11.205 -106.680 1.00 91.25 92 PHE A C 1
ATOM 705 O O . PHE A 1 92 ? 43.702 10.185 -106.991 1.00 91.25 92 PHE A O 1
ATOM 712 N N . LYS A 1 93 ? 43.072 12.258 -107.512 1.00 88.88 93 LYS A N 1
ATOM 713 C CA . LYS A 1 93 ? 43.791 12.309 -108.798 1.00 88.88 93 LYS A CA 1
ATOM 714 C C . LYS A 1 93 ? 45.213 12.850 -108.633 1.00 88.88 93 LYS A C 1
ATOM 716 O O . LYS A 1 93 ? 45.427 13.863 -107.975 1.00 88.88 93 LYS A O 1
ATOM 721 N N . THR A 1 94 ? 46.173 12.227 -109.311 1.00 87.88 94 THR A N 1
ATOM 722 C CA . THR A 1 94 ? 47.584 12.646 -109.360 1.00 87.88 94 THR A CA 1
ATOM 723 C C . THR A 1 94 ? 48.052 12.785 -110.816 1.00 87.88 94 THR A C 1
ATOM 725 O O . THR A 1 94 ? 47.409 12.228 -111.708 1.00 87.88 94 THR A O 1
ATOM 728 N N . PRO A 1 95 ? 49.178 13.476 -111.089 1.00 85.44 95 PRO A N 1
ATOM 729 C CA . PRO A 1 95 ? 49.730 13.596 -112.442 1.00 85.44 95 PRO A CA 1
ATOM 730 C C . PRO A 1 95 ? 50.006 12.283 -113.188 1.00 85.44 95 PRO A C 1
ATOM 732 O O . PRO A 1 95 ? 50.119 12.310 -114.409 1.00 85.44 95 PRO A O 1
ATOM 735 N N . TYR A 1 96 ? 50.129 11.156 -112.478 1.00 85.06 96 TYR A N 1
ATOM 736 C CA . TYR A 1 96 ? 50.462 9.852 -113.059 1.00 85.06 96 TYR A CA 1
ATOM 737 C C . TYR A 1 96 ? 49.401 8.771 -112.801 1.00 85.06 96 TYR A C 1
ATOM 739 O O . TYR A 1 96 ? 49.692 7.593 -112.959 1.00 85.06 96 TYR A O 1
ATOM 747 N N . GLY A 1 97 ? 48.184 9.137 -112.391 1.00 84.94 97 GLY A N 1
ATOM 748 C CA . GLY A 1 97 ? 47.101 8.180 -112.135 1.00 84.94 97 GLY A CA 1
ATOM 749 C C . GLY A 1 97 ? 46.225 8.572 -110.948 1.00 84.94 97 GLY A C 1
ATOM 750 O O . GLY A 1 97 ? 46.465 9.586 -110.291 1.00 84.94 97 GLY A O 1
ATOM 751 N N . SER A 1 98 ? 45.202 7.772 -110.652 1.00 88.88 98 SER A N 1
ATOM 752 C CA . SER A 1 98 ? 44.360 7.979 -109.464 1.00 88.88 98 SER A CA 1
ATOM 753 C C . SER A 1 98 ? 44.809 7.092 -108.302 1.00 88.88 98 SER A C 1
ATOM 755 O O . SER A 1 98 ? 45.1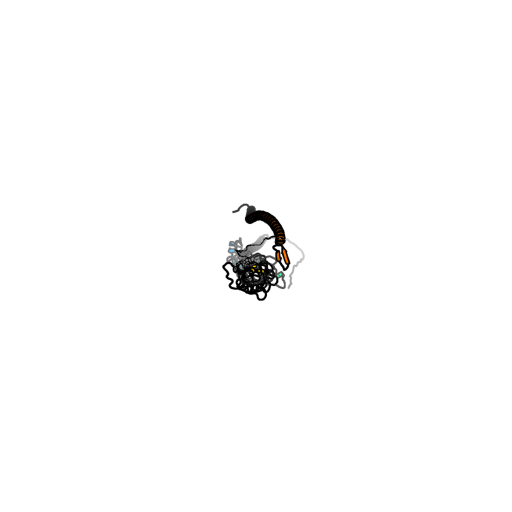68 5.934 -108.503 1.00 88.88 98 SER A O 1
ATOM 757 N N . ILE A 1 99 ? 44.757 7.638 -107.088 1.00 91.75 99 ILE A N 1
ATOM 758 C CA . ILE A 1 99 ? 44.899 6.906 -105.832 1.00 91.75 99 ILE A CA 1
ATOM 759 C C . ILE A 1 99 ? 43.623 6.092 -105.630 1.00 91.75 99 ILE A C 1
ATOM 761 O O . ILE A 1 99 ? 42.528 6.634 -105.490 1.00 91.75 99 ILE A O 1
ATOM 765 N N . THR A 1 100 ? 43.788 4.781 -105.592 1.00 91.69 100 THR A N 1
ATOM 766 C CA . THR A 1 100 ? 42.781 3.826 -105.129 1.00 91.69 100 THR A CA 1
ATOM 767 C C . THR A 1 100 ? 43.223 3.271 -103.780 1.00 91.69 100 THR A C 1
ATOM 769 O O . THR A 1 100 ? 44.360 3.485 -103.355 1.00 91.69 100 THR A O 1
ATOM 772 N N . GLY A 1 101 ? 42.345 2.572 -103.069 1.00 90.81 101 GLY A N 1
ATOM 773 C CA . GLY A 1 101 ? 42.754 1.917 -101.837 1.00 90.81 101 GLY A CA 1
ATOM 774 C C . GLY A 1 101 ? 41.691 1.010 -101.251 1.00 90.81 101 GLY A C 1
ATOM 775 O O . GLY A 1 101 ? 40.507 1.170 -101.550 1.00 90.81 101 GLY A O 1
ATOM 776 N N . ARG A 1 102 ? 42.140 0.072 -100.419 1.00 90.12 102 ARG A N 1
ATOM 777 C CA . ARG A 1 102 ? 41.342 -1.009 -99.831 1.00 90.12 102 ARG A CA 1
ATOM 778 C C . ARG A 1 102 ? 41.847 -1.373 -98.425 1.00 90.12 102 ARG A C 1
ATOM 780 O O . ARG A 1 102 ? 43.046 -1.214 -98.170 1.00 90.12 102 ARG A O 1
ATOM 787 N N . PRO A 1 103 ? 40.993 -1.930 -97.547 1.00 87.31 103 PRO A N 1
ATOM 788 C CA . PRO A 1 103 ? 41.445 -2.609 -96.334 1.00 87.31 103 PRO A CA 1
ATOM 789 C C . PRO A 1 103 ? 42.426 -3.744 -96.663 1.00 87.31 103 PRO A C 1
ATOM 791 O O . PRO A 1 103 ? 42.312 -4.393 -97.704 1.00 87.31 103 PRO A O 1
ATOM 794 N N . SER A 1 104 ? 43.400 -3.980 -95.786 1.00 83.81 104 SER A N 1
ATOM 795 C CA . SER A 1 104 ? 44.443 -4.992 -95.967 1.00 83.81 104 SER A CA 1
ATOM 796 C C . SER A 1 104 ? 44.958 -5.485 -94.613 1.00 83.81 104 SER A C 1
ATOM 798 O O . SER A 1 104 ? 45.927 -4.949 -94.067 1.00 83.81 104 SER A O 1
ATOM 800 N N . GLY A 1 105 ? 44.322 -6.525 -94.069 1.00 80.25 105 GLY A N 1
ATOM 801 C CA . GLY A 1 105 ? 44.654 -7.060 -92.747 1.00 80.25 105 GLY A CA 1
ATOM 802 C C . GLY A 1 105 ? 44.449 -6.008 -91.654 1.00 80.25 105 GLY A C 1
ATOM 803 O O . GLY A 1 105 ? 43.386 -5.403 -91.569 1.00 80.25 105 GLY A O 1
ATOM 804 N N . LEU A 1 106 ? 45.483 -5.758 -90.848 1.00 78.06 106 LEU A N 1
ATOM 805 C CA . LEU A 1 106 ? 45.461 -4.757 -89.770 1.00 78.06 106 LEU A CA 1
ATOM 806 C C . LEU A 1 106 ? 45.609 -3.300 -90.259 1.00 78.06 106 LEU A C 1
ATOM 808 O O . LEU A 1 106 ? 45.616 -2.376 -89.447 1.00 78.06 106 LEU A O 1
ATOM 812 N N . GLY A 1 107 ? 45.755 -3.064 -91.564 1.00 86.94 107 GLY A N 1
ATOM 813 C CA . GLY A 1 107 ? 45.994 -1.734 -92.126 1.00 86.94 107 GLY A CA 1
ATOM 814 C C . GLY A 1 107 ? 45.171 -1.425 -93.370 1.00 86.94 107 GLY A C 1
ATOM 815 O O . GLY A 1 107 ? 44.301 -2.189 -93.790 1.00 86.94 107 GLY A O 1
ATOM 816 N N . TYR A 1 108 ? 45.499 -0.300 -93.997 1.00 92.25 108 TYR A N 1
ATOM 817 C CA . TYR A 1 108 ? 44.925 0.139 -95.263 1.00 92.25 108 TYR A CA 1
ATOM 818 C C . TYR A 1 108 ? 45.997 0.218 -96.354 1.00 92.25 108 TYR A C 1
ATOM 820 O O . TYR A 1 108 ? 47.083 0.750 -96.124 1.00 92.25 108 TYR A O 1
ATOM 828 N N . GLN A 1 109 ? 45.700 -0.288 -97.551 1.00 92.31 109 GLN A N 1
ATOM 829 C CA . GLN A 1 109 ? 46.561 -0.159 -98.730 1.00 92.31 109 GLN A CA 1
ATOM 830 C C . GLN A 1 109 ? 46.076 0.989 -99.618 1.00 92.31 109 GLN A C 1
ATOM 832 O O . GLN A 1 109 ? 44.910 1.024 -100.010 1.00 92.31 109 GLN A O 1
ATOM 837 N N . LEU A 1 110 ? 46.987 1.886 -99.993 1.00 92.62 110 LEU A N 1
ATOM 838 C CA . LEU A 1 110 ? 46.820 2.851 -101.080 1.00 92.62 110 LEU A CA 1
ATOM 839 C C . LEU A 1 110 ? 47.591 2.371 -102.311 1.00 92.62 110 LEU A C 1
ATOM 841 O O . LEU A 1 110 ? 48.718 1.900 -102.178 1.00 92.62 110 LEU A O 1
ATOM 845 N N . ILE A 1 111 ? 47.000 2.490 -103.499 1.00 90.94 111 ILE A N 1
ATOM 846 C CA . ILE A 1 111 ? 47.569 2.006 -104.763 1.00 90.94 111 ILE A CA 1
ATOM 847 C C . ILE A 1 111 ? 47.437 3.093 -105.836 1.00 90.94 111 ILE A C 1
ATOM 849 O O . ILE A 1 111 ? 46.340 3.601 -106.076 1.00 90.94 111 ILE A O 1
ATOM 853 N N . ILE A 1 112 ? 48.539 3.410 -106.522 1.00 90.31 112 ILE A N 1
ATOM 854 C CA . ILE A 1 112 ? 48.545 4.187 -107.774 1.00 90.31 112 ILE A CA 1
ATOM 855 C C . ILE A 1 112 ? 49.056 3.285 -108.892 1.00 90.31 112 ILE A C 1
ATOM 857 O O . ILE A 1 112 ? 50.118 2.688 -108.748 1.00 90.31 112 ILE A O 1
ATOM 861 N N . THR A 1 113 ? 48.339 3.227 -110.014 1.00 87.94 113 THR A N 1
ATOM 862 C CA . THR A 1 113 ? 48.793 2.560 -111.248 1.00 87.94 113 THR A CA 1
ATOM 863 C C . THR A 1 113 ? 49.060 3.611 -112.319 1.00 87.94 113 THR A C 1
ATOM 865 O O . THR A 1 113 ? 48.228 4.498 -112.517 1.00 87.94 113 THR A O 1
ATOM 868 N N . LEU A 1 114 ? 50.216 3.524 -112.978 1.00 84.69 114 LEU A N 1
ATOM 869 C CA . LEU A 1 114 ? 50.640 4.461 -114.017 1.00 84.69 114 LEU A CA 1
ATOM 870 C C . LEU A 1 114 ? 50.029 4.096 -115.386 1.00 84.69 114 LEU A C 1
ATOM 872 O O . LEU A 1 114 ? 49.674 2.933 -115.602 1.00 84.69 114 LEU A O 1
ATOM 876 N N . PRO A 1 115 ? 49.893 5.051 -116.330 1.00 79.50 115 PRO A N 1
ATOM 877 C CA . PRO A 1 115 ? 49.084 4.839 -117.535 1.00 79.50 115 PRO A CA 1
ATOM 878 C C . PRO A 1 115 ? 49.674 3.836 -118.538 1.00 79.50 115 PRO A C 1
ATOM 880 O O . PRO A 1 115 ? 48.927 3.237 -119.306 1.00 79.50 115 PRO A O 1
ATOM 883 N N . THR A 1 116 ? 50.998 3.652 -118.553 1.00 79.12 116 THR A N 1
ATOM 884 C CA . THR A 1 116 ? 51.722 2.838 -119.545 1.00 79.12 116 THR A CA 1
ATOM 885 C C . THR A 1 116 ? 52.832 2.030 -118.877 1.00 79.12 116 THR A C 1
ATOM 887 O O . THR A 1 116 ? 53.606 2.575 -118.107 1.00 79.12 116 THR A O 1
ATOM 890 N N . ASN A 1 117 ? 53.000 0.743 -119.206 1.00 78.50 117 ASN A N 1
ATOM 891 C CA . ASN A 1 117 ? 54.106 -0.076 -118.672 1.00 78.50 117 ASN A CA 1
ATOM 892 C C . ASN A 1 117 ? 55.398 0.065 -119.510 1.00 78.50 117 ASN A C 1
ATOM 894 O O . ASN A 1 117 ? 56.029 -0.916 -119.916 1.00 78.50 117 ASN A O 1
ATOM 898 N N . ASP A 1 118 ? 55.787 1.299 -119.812 1.00 82.88 118 ASP A N 1
ATOM 899 C CA . ASP A 1 118 ? 56.997 1.619 -120.568 1.00 82.88 118 ASP A CA 1
ATOM 900 C C . ASP A 1 118 ? 58.219 1.825 -119.639 1.00 82.88 118 ASP A C 1
ATOM 902 O O . ASP A 1 118 ? 58.118 1.801 -118.408 1.00 82.88 118 ASP A O 1
ATOM 906 N N . LYS A 1 119 ? 59.416 2.007 -120.220 1.00 81.12 119 LYS A N 1
ATOM 907 C CA . LYS A 1 119 ? 60.658 2.174 -119.438 1.00 81.12 119 LYS A CA 1
ATOM 908 C C . LYS A 1 119 ? 60.670 3.453 -118.582 1.00 81.12 119 LYS A C 1
ATOM 910 O O . LYS A 1 119 ? 61.309 3.438 -117.531 1.00 81.12 119 LYS A O 1
ATOM 915 N N . GLN A 1 120 ? 60.005 4.536 -118.995 1.00 80.50 120 GLN A N 1
ATOM 916 C CA . GLN A 1 120 ? 59.927 5.768 -118.204 1.00 80.50 120 GLN A CA 1
ATOM 917 C C . GLN A 1 120 ? 58.976 5.591 -117.021 1.00 80.50 120 GLN A C 1
ATOM 919 O O . GLN A 1 120 ? 59.376 5.863 -115.889 1.00 80.50 120 GLN A O 1
ATOM 924 N N . SER A 1 121 ? 57.775 5.051 -117.238 1.00 80.75 121 SER A N 1
ATOM 925 C CA . SER A 1 121 ? 56.796 4.845 -116.161 1.00 80.75 121 SER A CA 1
ATOM 926 C C . SER A 1 121 ? 57.315 3.938 -115.046 1.00 80.75 121 SER A C 1
ATOM 928 O O . SER A 1 121 ? 57.180 4.293 -113.877 1.00 80.75 121 SER A O 1
ATOM 930 N N . ARG A 1 122 ? 58.042 2.851 -115.353 1.00 83.25 122 ARG A N 1
ATOM 931 C CA . ARG A 1 122 ? 58.686 2.034 -114.300 1.00 83.25 122 ARG A CA 1
ATOM 932 C C . ARG A 1 122 ? 59.681 2.825 -113.441 1.00 83.25 122 ARG A C 1
ATOM 934 O O . ARG A 1 122 ? 59.764 2.607 -112.235 1.00 83.25 122 ARG A O 1
ATOM 941 N N . ARG A 1 123 ? 60.406 3.782 -114.029 1.00 82.81 123 ARG A N 1
ATOM 942 C CA . ARG A 1 123 ? 61.343 4.658 -113.301 1.00 82.81 123 ARG A CA 1
ATOM 943 C C . ARG A 1 123 ? 60.617 5.748 -112.499 1.00 82.81 123 ARG A C 1
ATOM 945 O O . ARG A 1 123 ? 61.080 6.135 -111.429 1.00 82.81 123 ARG A O 1
ATOM 952 N N . ILE A 1 124 ? 59.462 6.210 -112.977 1.00 84.44 124 ILE A N 1
ATOM 953 C CA . ILE A 1 124 ? 58.570 7.139 -112.264 1.00 84.44 124 ILE A CA 1
ATOM 954 C C . ILE A 1 124 ? 57.925 6.439 -111.055 1.00 84.44 124 ILE A C 1
ATOM 956 O O . ILE A 1 124 ? 57.913 7.012 -109.966 1.00 84.44 124 ILE A O 1
ATOM 960 N N . ALA A 1 125 ? 57.467 5.191 -111.204 1.00 85.56 125 ALA A N 1
ATOM 961 C CA . ALA A 1 125 ? 56.926 4.374 -110.117 1.00 85.56 125 ALA A CA 1
ATOM 962 C C . ALA A 1 125 ? 57.966 4.143 -109.003 1.00 85.56 125 ALA A C 1
ATOM 964 O O . ALA A 1 125 ? 57.684 4.432 -107.840 1.00 85.56 125 ALA A O 1
ATOM 965 N N . GLN A 1 126 ? 59.207 3.778 -109.357 1.00 86.12 126 GLN A N 1
ATOM 966 C CA . GLN A 1 126 ? 60.333 3.691 -108.412 1.00 86.12 126 GLN A CA 1
ATOM 967 C C . GLN A 1 126 ? 60.544 4.995 -107.618 1.00 86.12 126 GLN A C 1
ATOM 969 O O . GLN A 1 126 ? 60.706 4.961 -106.398 1.00 86.12 126 GLN A O 1
ATOM 974 N N . LEU A 1 127 ? 60.504 6.154 -108.288 1.00 86.31 127 LEU A N 1
ATOM 975 C CA . LEU A 1 127 ? 60.677 7.463 -107.645 1.00 86.31 127 LEU A CA 1
ATOM 976 C C . LEU A 1 127 ? 59.507 7.845 -106.721 1.00 86.31 127 LEU A C 1
ATOM 978 O O . LEU A 1 127 ? 59.733 8.475 -105.687 1.00 86.31 127 LEU A O 1
ATOM 982 N N . ILE A 1 128 ? 58.268 7.484 -107.070 1.00 86.38 128 ILE A N 1
ATOM 983 C CA . ILE A 1 128 ? 57.088 7.727 -106.222 1.00 86.38 128 ILE A CA 1
ATOM 984 C C . ILE A 1 128 ? 57.118 6.807 -104.996 1.00 86.38 128 ILE A C 1
ATOM 986 O O . ILE A 1 128 ? 56.908 7.285 -103.882 1.00 86.38 128 ILE A O 1
ATOM 990 N N . ALA A 1 129 ? 57.424 5.519 -105.179 1.00 87.50 129 ALA A N 1
ATOM 991 C CA . ALA A 1 129 ? 57.548 4.539 -104.101 1.00 87.50 129 ALA A CA 1
ATOM 992 C C . ALA A 1 129 ? 58.576 4.989 -103.049 1.00 87.50 129 ALA A C 1
ATOM 994 O O . ALA A 1 129 ? 58.238 5.131 -101.873 1.00 87.50 129 ALA A O 1
ATOM 995 N N . ALA A 1 130 ? 59.781 5.367 -103.491 1.00 86.06 130 ALA A N 1
ATOM 996 C CA . ALA A 1 130 ? 60.835 5.877 -102.615 1.00 86.06 130 ALA A CA 1
ATOM 997 C C . ALA A 1 130 ? 60.430 7.151 -101.843 1.00 86.06 130 ALA A C 1
ATOM 999 O O . ALA A 1 130 ? 60.776 7.298 -100.674 1.00 86.06 130 ALA A O 1
ATOM 1000 N N . LYS A 1 131 ? 59.675 8.070 -102.467 1.00 85.56 131 LYS A N 1
ATOM 1001 C CA . LYS A 1 131 ? 59.217 9.321 -101.826 1.00 85.56 131 LYS A CA 1
ATOM 1002 C C . LYS A 1 131 ? 58.039 9.134 -100.861 1.00 85.56 131 LYS A C 1
ATOM 1004 O O . LYS A 1 131 ? 57.874 9.951 -99.961 1.00 85.56 131 LYS A O 1
ATOM 1009 N N . SER A 1 132 ? 57.227 8.092 -101.046 1.00 83.56 132 SER A N 1
ATOM 1010 C CA . SER A 1 132 ? 55.999 7.844 -100.269 1.00 83.56 132 SER A CA 1
ATOM 1011 C C . SER A 1 132 ? 56.130 6.741 -99.209 1.00 83.56 132 SER A C 1
ATOM 1013 O O . SER A 1 132 ? 55.139 6.408 -98.556 1.00 83.56 132 SER A O 1
ATOM 1015 N N . SER A 1 133 ? 57.337 6.187 -99.027 1.00 85.12 133 SER A N 1
ATOM 1016 C CA . SER A 1 133 ? 57.589 4.974 -98.230 1.00 85.12 133 SER A CA 1
ATOM 1017 C C . SER A 1 133 ? 56.701 3.800 -98.673 1.00 85.12 133 SER A C 1
ATOM 1019 O O . SER A 1 133 ? 56.121 3.101 -97.843 1.00 85.12 133 SER A O 1
ATOM 1021 N N . GLY A 1 134 ? 56.552 3.640 -99.989 1.00 84.75 134 GLY A N 1
ATOM 1022 C CA . GLY A 1 134 ? 55.779 2.576 -100.621 1.00 84.75 134 GLY A CA 1
ATOM 1023 C C . GLY A 1 134 ? 56.646 1.551 -101.348 1.00 84.75 134 GLY A C 1
ATOM 1024 O O . GLY A 1 134 ? 57.836 1.756 -101.582 1.00 84.75 134 GLY A O 1
ATOM 1025 N N . GLU A 1 135 ? 56.011 0.461 -101.752 1.00 87.94 135 GLU A N 1
ATOM 1026 C CA . GLU A 1 135 ? 56.586 -0.618 -102.550 1.00 87.94 135 GLU A CA 1
ATOM 1027 C C . GLU A 1 135 ? 56.355 -0.358 -104.045 1.00 87.94 135 GLU A C 1
ATOM 1029 O O . GLU A 1 135 ? 55.285 0.102 -104.458 1.00 87.94 135 GLU A O 1
ATOM 1034 N N . ASN A 1 136 ? 57.367 -0.644 -104.870 1.00 84.81 136 ASN A N 1
ATOM 1035 C CA . ASN A 1 136 ? 57.307 -0.478 -106.322 1.00 84.81 136 ASN A CA 1
ATOM 1036 C C . ASN A 1 136 ? 56.972 -1.801 -107.021 1.00 84.81 136 ASN A C 1
ATOM 1038 O O . ASN A 1 136 ? 57.819 -2.685 -107.137 1.00 84.81 136 ASN A O 1
ATOM 1042 N N . ASN A 1 137 ? 55.775 -1.869 -107.592 1.00 85.69 137 ASN A N 1
ATOM 1043 C CA . ASN A 1 137 ? 55.214 -3.023 -108.283 1.00 85.69 137 ASN A CA 1
ATOM 1044 C C . ASN A 1 137 ? 55.166 -2.755 -109.798 1.00 85.69 137 ASN A C 1
ATOM 1046 O O . ASN A 1 137 ? 54.097 -2.660 -110.409 1.00 85.69 137 ASN A O 1
ATOM 1050 N N . ASN A 1 138 ? 56.354 -2.595 -110.398 1.00 82.19 138 ASN A N 1
ATOM 1051 C CA . ASN A 1 138 ? 56.616 -2.276 -111.812 1.00 82.19 138 ASN A CA 1
ATOM 1052 C C . ASN A 1 138 ? 55.901 -1.019 -112.341 1.00 82.19 138 ASN A C 1
ATOM 1054 O O . ASN A 1 138 ? 56.519 0.035 -112.446 1.00 82.19 138 ASN A O 1
ATOM 1058 N N . ASN A 1 139 ? 54.624 -1.142 -112.708 1.00 85.62 139 ASN A N 1
ATOM 1059 C CA . ASN A 1 139 ? 53.781 -0.057 -113.220 1.00 85.62 139 ASN A CA 1
ATOM 1060 C C . ASN A 1 139 ? 52.864 0.548 -112.134 1.00 85.62 139 ASN A C 1
ATOM 1062 O O . ASN A 1 139 ? 51.956 1.321 -112.427 1.00 85.62 139 ASN A O 1
ATOM 1066 N N . SER A 1 140 ? 53.051 0.163 -110.874 1.00 86.38 140 SER A N 1
ATOM 1067 C CA . SER A 1 140 ? 52.220 0.619 -109.761 1.00 86.38 140 SER A CA 1
ATOM 1068 C C . SER A 1 140 ? 53.027 0.821 -108.484 1.00 86.38 140 SER A C 1
ATOM 1070 O O . SER A 1 140 ? 54.111 0.260 -108.325 1.00 86.38 140 SER A O 1
ATOM 1072 N N . VAL A 1 141 ? 52.496 1.636 -107.576 1.00 89.50 141 VAL A N 1
ATOM 1073 C CA . VAL A 1 141 ? 53.065 1.900 -106.252 1.00 89.50 141 VAL A CA 1
ATOM 1074 C C . VAL A 1 141 ? 52.026 1.584 -105.191 1.00 89.50 141 VAL A C 1
ATOM 1076 O O . VAL A 1 141 ? 50.881 2.027 -105.307 1.00 89.50 141 VAL A O 1
ATOM 1079 N N . THR A 1 142 ? 52.431 0.855 -104.153 1.00 90.38 142 THR A N 1
ATOM 1080 C CA . THR A 1 142 ? 51.574 0.475 -103.024 1.00 90.38 142 THR A CA 1
ATOM 1081 C C . THR A 1 142 ? 52.113 1.076 -101.727 1.00 90.38 142 THR A C 1
ATOM 1083 O O . THR A 1 142 ? 53.286 0.916 -101.417 1.00 90.38 142 THR A O 1
ATOM 1086 N N . VAL A 1 143 ? 51.276 1.769 -100.952 1.00 90.75 143 VAL A N 1
ATOM 1087 C CA . VAL A 1 143 ? 51.643 2.361 -99.650 1.00 90.75 143 VAL A CA 1
ATOM 1088 C C . VAL A 1 143 ? 50.753 1.765 -98.565 1.00 90.75 143 VAL A C 1
ATOM 1090 O O . VAL A 1 143 ? 49.528 1.805 -98.680 1.00 90.75 143 VAL A O 1
ATOM 1093 N N . PHE A 1 144 ? 51.359 1.233 -97.503 1.00 90.50 144 PHE A N 1
ATOM 1094 C CA . PHE A 1 144 ? 50.643 0.661 -96.362 1.00 90.50 144 PHE A CA 1
ATOM 1095 C C . PHE A 1 144 ? 50.472 1.677 -95.222 1.00 90.50 144 PHE A C 1
ATOM 1097 O O . PHE A 1 144 ? 51.390 2.430 -94.884 1.00 90.50 144 PHE A O 1
ATOM 1104 N N . VAL A 1 145 ? 49.290 1.681 -94.606 1.00 89.31 145 VAL A N 1
ATOM 1105 C CA . VAL A 1 145 ? 48.942 2.504 -93.443 1.00 89.31 145 VAL A CA 1
ATOM 1106 C C . VAL A 1 145 ? 48.528 1.574 -92.302 1.00 89.31 145 VAL A C 1
ATOM 1108 O O . VAL A 1 145 ? 47.460 0.973 -92.354 1.00 89.31 145 VAL A O 1
ATOM 1111 N N . GLY A 1 146 ? 49.391 1.418 -91.296 1.00 85.00 146 GLY A N 1
ATOM 1112 C CA . GLY A 1 146 ? 49.114 0.608 -90.103 1.00 85.00 146 GLY A CA 1
ATOM 1113 C C . GLY A 1 146 ? 48.332 1.360 -89.019 1.00 85.00 146 GLY A C 1
ATOM 1114 O O . GLY A 1 146 ? 48.166 2.579 -89.095 1.00 85.00 146 GLY A O 1
ATOM 1115 N N . VAL A 1 147 ? 47.867 0.620 -88.006 1.00 81.25 147 VAL A N 1
ATOM 1116 C CA . VAL A 1 147 ? 47.140 1.158 -86.840 1.00 81.25 147 VAL A CA 1
ATOM 1117 C C . VAL A 1 147 ? 47.967 2.246 -86.129 1.00 81.25 147 VAL A C 1
ATOM 1119 O O . VAL A 1 147 ? 49.147 2.016 -85.852 1.00 81.25 147 VAL A O 1
ATOM 1122 N N . PRO A 1 148 ? 47.386 3.412 -85.785 1.00 78.88 148 PRO A N 1
ATOM 1123 C CA . PRO A 1 148 ? 48.073 4.432 -84.995 1.00 78.88 148 PRO A CA 1
ATOM 1124 C C . PRO A 1 148 ? 48.392 3.939 -83.576 1.00 78.88 148 PRO A C 1
ATOM 1126 O O . PRO A 1 148 ? 47.497 3.525 -82.842 1.00 78.88 148 PRO A O 1
ATOM 1129 N N . THR A 1 149 ? 49.649 4.063 -83.143 1.00 67.75 149 THR A N 1
ATOM 1130 C CA . THR A 1 149 ? 50.112 3.638 -81.803 1.00 67.75 149 THR A CA 1
ATOM 1131 C C . THR A 1 149 ? 49.424 4.356 -80.638 1.00 67.75 149 THR A C 1
ATOM 1133 O O . THR A 1 149 ? 49.412 3.836 -79.529 1.00 67.75 149 THR A O 1
ATOM 1136 N N . ALA A 1 150 ? 48.802 5.515 -80.869 1.00 59.56 150 ALA A N 1
ATOM 1137 C CA . ALA A 1 150 ? 48.013 6.219 -79.856 1.00 59.56 150 ALA A CA 1
ATOM 1138 C C . ALA A 1 150 ? 46.699 5.497 -79.477 1.00 59.56 150 ALA A C 1
ATOM 1140 O O . ALA A 1 150 ? 46.160 5.739 -78.400 1.00 59.56 150 ALA A O 1
ATOM 1141 N N . ALA A 1 151 ? 46.180 4.604 -80.331 1.00 53.44 151 ALA A N 1
ATOM 1142 C CA . ALA A 1 151 ? 44.882 3.956 -80.123 1.00 53.44 151 ALA A CA 1
ATOM 1143 C C . ALA A 1 151 ? 44.903 2.817 -79.078 1.00 53.44 151 ALA A C 1
ATOM 1145 O O . ALA A 1 151 ? 43.845 2.359 -78.656 1.00 53.44 151 ALA A O 1
ATOM 1146 N N . SER A 1 152 ? 46.078 2.359 -78.628 1.00 55.47 152 SER A N 1
ATOM 1147 C CA . SER A 1 152 ? 46.208 1.224 -77.697 1.00 55.47 152 SER A CA 1
ATOM 1148 C C . SER A 1 152 ? 46.102 1.588 -76.207 1.00 55.47 152 SER A C 1
ATOM 1150 O O . SER A 1 152 ? 46.418 0.751 -75.364 1.00 55.47 152 SER A O 1
ATOM 1152 N N . LEU A 1 153 ? 45.721 2.825 -75.857 1.00 57.34 153 LEU A N 1
ATOM 1153 C CA . LEU A 1 153 ? 45.849 3.356 -74.486 1.00 57.34 153 LEU A CA 1
ATOM 1154 C C . LEU A 1 153 ? 44.532 3.651 -73.740 1.00 57.34 153 LEU A C 1
ATOM 1156 O O . LEU A 1 153 ? 44.585 3.941 -72.548 1.00 57.34 153 LEU A O 1
ATOM 1160 N N . VAL A 1 154 ? 43.358 3.598 -74.383 1.00 52.16 154 VAL A N 1
ATOM 1161 C CA . VAL A 1 154 ? 42.170 4.348 -73.900 1.00 52.16 154 VAL A CA 1
ATOM 1162 C C . VAL A 1 154 ? 40.944 3.470 -73.569 1.00 52.16 154 VAL A C 1
ATOM 1164 O O . VAL A 1 154 ? 39.834 3.762 -74.004 1.00 52.16 154 VAL A O 1
ATOM 1167 N N . SER A 1 155 ? 41.102 2.375 -72.805 1.00 48.22 155 SER A N 1
ATOM 1168 C CA . SER A 1 155 ? 39.912 1.628 -72.319 1.00 48.22 155 SER A CA 1
ATOM 1169 C C . SER A 1 155 ? 40.038 0.733 -71.070 1.00 48.22 155 SER A C 1
ATOM 1171 O O . SER A 1 155 ? 39.070 0.057 -70.736 1.00 48.22 155 SER A O 1
ATOM 1173 N N . GLY A 1 156 ? 41.171 0.670 -70.349 1.00 54.59 156 GLY A N 1
ATOM 1174 C CA . GLY A 1 156 ? 41.280 -0.364 -69.299 1.00 54.59 156 GLY A CA 1
ATOM 1175 C C . GLY A 1 156 ? 42.441 -0.309 -68.308 1.00 54.59 156 GLY A C 1
ATOM 1176 O O . GLY A 1 156 ? 42.957 -1.364 -67.954 1.00 54.59 156 GLY A O 1
ATOM 1177 N N . LEU A 1 157 ? 42.868 0.871 -67.838 1.00 54.59 157 LEU A N 1
ATOM 1178 C CA . LEU A 1 157 ? 43.970 0.981 -66.865 1.00 54.59 157 LEU A CA 1
ATOM 1179 C C . LEU A 1 157 ? 43.579 1.641 -65.533 1.00 54.59 157 LEU A C 1
ATOM 1181 O O . LEU A 1 157 ? 44.073 2.702 -65.168 1.00 54.59 157 LEU A O 1
ATOM 1185 N N . LEU A 1 158 ? 42.792 0.905 -64.745 1.00 62.22 158 LEU A N 1
ATOM 1186 C CA . LEU A 1 158 ? 42.968 0.835 -63.288 1.00 62.22 158 LEU A CA 1
ATOM 1187 C C . LEU A 1 158 ? 43.144 -0.632 -62.868 1.00 62.22 158 LEU A C 1
ATOM 1189 O O . LEU A 1 158 ? 42.317 -1.216 -62.177 1.00 62.22 158 LEU A O 1
ATOM 1193 N N . SER A 1 159 ? 44.251 -1.237 -63.304 1.00 57.22 159 SER A N 1
ATOM 1194 C CA . SER A 1 159 ? 44.710 -2.537 -62.809 1.00 57.22 159 SER A CA 1
ATOM 1195 C C . SER A 1 159 ? 46.154 -2.412 -62.337 1.00 57.22 159 SER A C 1
ATOM 1197 O O . SER A 1 159 ? 47.082 -2.364 -63.145 1.00 57.22 159 SER A O 1
ATOM 1199 N N . ARG A 1 160 ? 46.346 -2.366 -61.016 1.00 66.81 160 ARG A N 1
ATOM 1200 C CA . ARG A 1 160 ? 47.656 -2.461 -60.360 1.00 66.81 160 ARG A CA 1
ATOM 1201 C C . ARG A 1 160 ? 47.692 -3.782 -59.601 1.00 66.81 160 ARG A C 1
ATOM 1203 O O . ARG A 1 160 ? 46.781 -4.069 -58.829 1.00 66.81 160 ARG A O 1
ATOM 1210 N N . LYS A 1 161 ? 48.732 -4.588 -59.815 1.00 67.88 161 LYS A N 1
ATOM 1211 C CA . LYS A 1 161 ? 49.032 -5.702 -58.905 1.00 67.88 161 LYS A CA 1
ATOM 1212 C C . LYS A 1 161 ? 49.583 -5.105 -57.614 1.00 67.88 161 LYS A C 1
ATOM 1214 O O . LYS A 1 161 ? 50.354 -4.153 -57.688 1.00 67.88 161 LYS A O 1
ATOM 1219 N N . TYR A 1 162 ? 49.201 -5.666 -56.470 1.00 76.81 162 TYR A N 1
ATOM 1220 C CA . TYR A 1 162 ? 49.746 -5.251 -55.182 1.00 76.81 162 TYR A CA 1
ATOM 1221 C C . TYR A 1 162 ? 51.262 -5.506 -55.147 1.00 76.81 162 TYR A C 1
ATOM 1223 O O . TYR A 1 162 ? 51.691 -6.658 -55.225 1.00 76.81 162 TYR A O 1
ATOM 1231 N N . ASP A 1 163 ? 52.057 -4.440 -55.058 1.00 78.94 163 ASP A N 1
ATOM 1232 C CA . ASP A 1 163 ? 53.516 -4.486 -54.942 1.00 78.94 163 ASP A CA 1
ATOM 1233 C C . ASP A 1 163 ? 53.944 -4.152 -53.500 1.00 78.94 163 ASP A C 1
ATOM 1235 O O . ASP A 1 163 ? 54.087 -2.975 -53.156 1.00 78.94 163 ASP A O 1
ATOM 1239 N N . PRO A 1 164 ? 54.169 -5.153 -52.630 1.00 77.62 164 PRO A N 1
ATOM 1240 C CA . PRO A 1 164 ? 54.595 -4.909 -51.254 1.00 77.62 164 PRO A CA 1
ATOM 1241 C C . PRO A 1 164 ? 56.028 -4.365 -51.136 1.00 77.62 164 PRO A C 1
ATOM 1243 O O . PRO A 1 164 ? 56.406 -3.921 -50.055 1.00 77.62 164 PRO A O 1
ATOM 1246 N N . ARG A 1 165 ? 56.842 -4.395 -52.205 1.00 83.56 165 ARG A N 1
ATOM 1247 C CA . ARG A 1 165 ? 58.216 -3.859 -52.191 1.00 83.56 165 ARG A CA 1
ATOM 1248 C C . ARG A 1 165 ? 58.255 -2.359 -52.467 1.00 83.56 165 ARG A C 1
ATOM 1250 O O . ARG A 1 165 ? 59.219 -1.705 -52.084 1.00 83.56 165 ARG A O 1
ATOM 1257 N N . ASN A 1 166 ? 57.214 -1.816 -53.096 1.00 79.00 166 ASN A N 1
ATOM 1258 C CA . ASN A 1 166 ? 57.049 -0.387 -53.329 1.00 79.00 166 ASN A CA 1
ATOM 1259 C C . ASN A 1 166 ? 55.623 0.057 -52.934 1.00 79.00 166 ASN A C 1
ATOM 1261 O O . ASN A 1 166 ? 54.735 0.127 -53.785 1.00 79.00 166 ASN A O 1
ATOM 1265 N N . PRO A 1 167 ? 55.372 0.364 -51.645 1.00 77.50 167 PRO A N 1
ATOM 1266 C CA . PRO A 1 167 ? 54.042 0.732 -51.155 1.00 77.50 167 PRO A CA 1
ATOM 1267 C C . PRO A 1 167 ? 53.412 1.928 -51.885 1.00 77.50 167 PRO A C 1
ATOM 1269 O O . PRO A 1 167 ? 52.215 1.898 -52.180 1.00 77.50 167 PRO A O 1
ATOM 1272 N N . ASP A 1 168 ? 54.207 2.935 -52.258 1.00 80.00 168 ASP A N 1
ATOM 1273 C CA . ASP A 1 168 ? 53.739 4.099 -53.023 1.00 80.00 168 ASP A CA 1
ATOM 1274 C C . ASP A 1 168 ? 53.281 3.718 -54.441 1.00 80.00 168 ASP A C 1
ATOM 1276 O O . ASP A 1 168 ? 52.329 4.297 -54.972 1.00 80.00 168 ASP A O 1
ATOM 1280 N N . ALA A 1 169 ? 53.844 2.649 -55.019 1.00 73.62 169 ALA A N 1
ATOM 1281 C CA . ALA A 1 169 ? 53.354 2.042 -56.257 1.00 73.62 169 ALA A CA 1
ATOM 1282 C C . ALA A 1 169 ? 52.000 1.307 -56.115 1.00 73.62 169 ALA A C 1
ATOM 1284 O O . ALA A 1 169 ? 51.514 0.751 -57.101 1.00 73.62 169 ALA A O 1
ATOM 1285 N N . ASN A 1 170 ? 51.336 1.389 -54.956 1.00 77.06 170 ASN A N 1
ATOM 1286 C CA . ASN A 1 170 ? 49.932 0.998 -54.761 1.00 77.06 170 ASN A CA 1
ATOM 1287 C C . ASN A 1 170 ? 49.015 2.186 -54.430 1.00 77.06 170 ASN A C 1
ATOM 1289 O O . ASN A 1 170 ? 47.803 2.099 -54.621 1.00 77.06 170 ASN A O 1
ATOM 1293 N N . LYS A 1 171 ? 49.570 3.311 -53.964 1.00 79.31 171 LYS A N 1
ATOM 1294 C CA . LYS A 1 171 ? 48.803 4.473 -53.502 1.00 79.31 171 LYS A CA 1
ATOM 1295 C C . LYS A 1 171 ? 48.143 5.216 -54.666 1.00 79.31 171 LYS A C 1
ATOM 1297 O O . LYS A 1 171 ? 48.783 5.488 -55.682 1.00 79.31 171 LYS A O 1
ATOM 1302 N N . MET A 1 172 ? 46.869 5.568 -54.510 1.00 80.69 172 MET A N 1
ATOM 1303 C CA . MET A 1 172 ? 46.180 6.537 -55.364 1.00 80.69 172 MET A CA 1
ATOM 1304 C C . MET A 1 172 ? 46.218 7.897 -54.657 1.00 80.69 172 MET A C 1
ATOM 1306 O O . MET A 1 172 ? 45.750 8.018 -53.529 1.00 80.69 172 MET A O 1
ATOM 1310 N N . SER A 1 173 ? 46.815 8.907 -55.293 1.00 81.88 173 SER A N 1
ATOM 1311 C CA . SER A 1 173 ? 47.027 10.240 -54.692 1.00 81.88 173 SER A CA 1
ATOM 1312 C C . SER A 1 173 ? 45.885 11.231 -54.954 1.00 81.88 173 SER A C 1
ATOM 1314 O O . SER A 1 173 ? 46.040 12.423 -54.708 1.00 81.88 173 SER A O 1
ATOM 1316 N N . ALA A 1 174 ? 44.756 10.752 -55.475 1.00 82.56 174 ALA A N 1
ATOM 1317 C CA . ALA A 1 174 ? 43.569 11.535 -55.790 1.00 82.56 174 ALA A CA 1
ATOM 1318 C C . ALA A 1 174 ? 42.315 10.789 -55.320 1.00 82.56 174 ALA A C 1
ATOM 1320 O O . ALA A 1 174 ? 42.324 9.562 -55.210 1.00 82.56 174 ALA A O 1
ATOM 1321 N N . ASN A 1 175 ? 41.233 11.526 -55.075 1.00 84.06 175 ASN A N 1
ATOM 1322 C CA . ASN A 1 175 ? 39.933 10.929 -54.784 1.00 84.06 175 ASN A CA 1
ATOM 1323 C C . ASN A 1 175 ? 39.381 10.228 -56.035 1.00 84.06 175 ASN A C 1
ATOM 1325 O O . ASN A 1 175 ? 39.595 10.688 -57.157 1.00 84.06 175 ASN A O 1
ATOM 1329 N N . LEU A 1 176 ? 38.647 9.135 -55.834 1.00 85.44 176 LEU A N 1
ATOM 1330 C CA . LEU A 1 176 ? 37.917 8.448 -56.894 1.00 85.44 176 LEU A CA 1
ATOM 1331 C C . LEU A 1 176 ? 36.475 8.969 -56.931 1.00 85.44 176 LEU A C 1
ATOM 1333 O O . LEU A 1 176 ? 35.704 8.703 -56.012 1.00 85.44 176 LEU A O 1
ATOM 1337 N N . ASP A 1 177 ? 36.121 9.695 -57.990 1.00 83.88 177 ASP A N 1
ATOM 1338 C CA . ASP A 1 177 ? 34.729 10.026 -58.306 1.00 83.88 177 ASP A CA 1
ATOM 1339 C C . ASP A 1 177 ? 34.171 8.9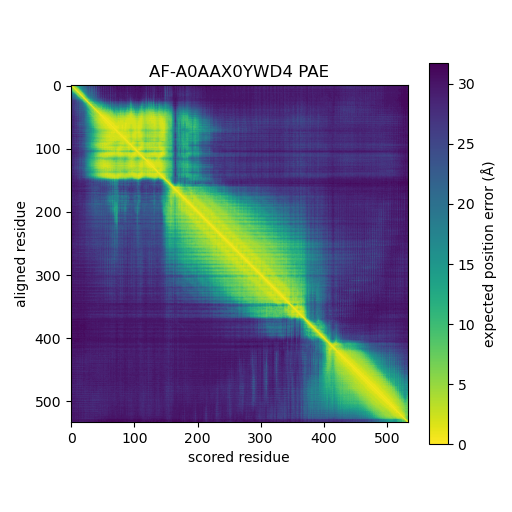82 -59.282 1.00 83.88 177 ASP A C 1
ATOM 1341 O O . ASP A 1 177 ? 34.746 8.730 -60.343 1.00 83.88 177 ASP A O 1
ATOM 1345 N N . MET A 1 178 ? 33.053 8.364 -58.907 1.00 86.44 178 MET A N 1
ATOM 1346 C CA . MET A 1 178 ? 32.376 7.338 -59.698 1.00 86.44 178 MET A CA 1
ATOM 1347 C C . MET A 1 178 ? 31.191 7.883 -60.507 1.00 86.44 178 MET A C 1
ATOM 1349 O O . MET A 1 178 ? 30.540 7.096 -61.188 1.00 86.44 178 MET A O 1
ATOM 1353 N N . ASN A 1 179 ? 30.873 9.184 -60.460 1.00 86.00 179 ASN A N 1
ATOM 1354 C CA . ASN A 1 179 ? 29.712 9.783 -61.141 1.00 86.00 179 ASN A CA 1
ATOM 1355 C C . ASN A 1 179 ? 28.396 9.013 -60.876 1.00 86.00 179 ASN A C 1
ATOM 1357 O O . ASN A 1 179 ? 27.647 8.695 -61.798 1.00 86.00 179 ASN A O 1
ATOM 1361 N N . ASN A 1 180 ? 28.139 8.668 -59.609 1.00 87.56 180 ASN A N 1
ATOM 1362 C CA . ASN A 1 180 ? 27.009 7.842 -59.145 1.00 87.56 180 ASN A CA 1
ATOM 1363 C C . ASN A 1 180 ? 26.967 6.383 -59.661 1.00 87.56 180 ASN A C 1
ATOM 1365 O O . ASN A 1 180 ? 25.948 5.714 -59.501 1.00 87.56 180 ASN A O 1
ATOM 1369 N N . ASN A 1 181 ? 28.051 5.852 -60.241 1.00 86.00 181 ASN A N 1
ATOM 1370 C CA . ASN A 1 181 ? 28.137 4.432 -60.597 1.00 86.00 181 ASN A CA 1
ATOM 1371 C C . ASN A 1 181 ? 28.452 3.544 -59.380 1.00 86.00 181 ASN A C 1
ATOM 1373 O O . ASN A 1 181 ? 29.230 3.912 -58.498 1.00 86.00 181 ASN A O 1
ATOM 1377 N N . ASN A 1 182 ? 27.894 2.331 -59.375 1.00 89.38 182 ASN A N 1
ATOM 1378 C CA . ASN A 1 182 ? 28.110 1.338 -58.321 1.00 89.38 182 ASN A CA 1
ATOM 1379 C C . ASN A 1 182 ? 29.498 0.683 -58.418 1.00 89.38 182 ASN A C 1
ATOM 1381 O O . ASN A 1 182 ? 29.920 0.269 -59.499 1.00 89.38 182 ASN A O 1
ATOM 1385 N N . ILE A 1 183 ? 30.152 0.472 -57.271 1.00 88.94 183 ILE A N 1
ATOM 1386 C CA . ILE A 1 183 ? 31.303 -0.432 -57.150 1.00 88.94 183 ILE A CA 1
ATOM 1387 C C . ILE A 1 183 ? 30.795 -1.762 -56.580 1.00 88.94 183 ILE A C 1
ATOM 1389 O O . ILE A 1 183 ? 30.330 -1.817 -55.444 1.00 88.94 183 ILE A O 1
ATOM 1393 N N . ASN A 1 184 ? 30.876 -2.831 -57.371 1.00 88.38 184 ASN A N 1
ATOM 1394 C CA . ASN A 1 184 ? 30.395 -4.164 -56.998 1.00 88.38 184 ASN A CA 1
ATOM 1395 C C . ASN A 1 184 ? 31.560 -5.094 -56.616 1.00 88.38 184 ASN A C 1
ATOM 1397 O O . ASN A 1 184 ? 32.704 -4.848 -56.991 1.00 88.38 184 ASN A O 1
ATOM 1401 N N . ASN A 1 185 ? 31.257 -6.197 -55.922 1.00 88.00 185 ASN A N 1
ATOM 1402 C CA . ASN A 1 185 ? 32.206 -7.275 -55.591 1.00 88.00 185 ASN A CA 1
ATOM 1403 C C . ASN A 1 185 ? 33.442 -6.842 -54.767 1.00 88.00 185 ASN A C 1
ATOM 1405 O O . ASN A 1 185 ? 34.522 -7.418 -54.903 1.00 88.00 185 ASN A O 1
ATOM 1409 N N . ILE A 1 186 ? 33.294 -5.847 -53.886 1.00 89.25 186 ILE A N 1
ATOM 1410 C CA . ILE A 1 186 ? 34.347 -5.470 -52.934 1.00 89.25 186 ILE A CA 1
ATOM 1411 C C . ILE A 1 186 ? 34.409 -6.509 -51.805 1.00 89.25 186 ILE A C 1
ATOM 1413 O O . ILE A 1 186 ? 33.449 -6.657 -51.055 1.00 89.25 186 ILE A O 1
ATOM 1417 N N . ASN A 1 187 ? 35.544 -7.196 -51.656 1.00 88.50 187 ASN A N 1
ATOM 1418 C CA . ASN A 1 187 ? 35.740 -8.188 -50.589 1.00 88.50 187 ASN A CA 1
ATOM 1419 C C . ASN A 1 187 ? 36.081 -7.552 -49.226 1.00 88.50 187 ASN A C 1
ATOM 1421 O O . ASN A 1 187 ? 35.592 -7.989 -48.190 1.00 88.50 187 ASN A O 1
ATOM 1425 N N . VAL A 1 188 ? 36.934 -6.521 -49.215 1.00 87.88 188 VAL A N 1
ATOM 1426 C CA . VAL A 1 188 ? 37.389 -5.837 -47.993 1.00 87.88 188 VAL A CA 1
ATOM 1427 C C . VAL A 1 188 ? 37.462 -4.336 -48.246 1.00 87.88 188 VAL A C 1
ATOM 1429 O O . VAL A 1 188 ? 38.097 -3.899 -49.204 1.00 87.88 188 VAL A O 1
ATOM 1432 N N . VAL A 1 189 ? 36.864 -3.549 -47.350 1.00 91.12 189 VAL A N 1
ATOM 1433 C CA . VAL A 1 189 ? 37.074 -2.099 -47.251 1.00 91.12 189 VAL A CA 1
ATOM 1434 C C . VAL A 1 189 ? 37.853 -1.836 -45.967 1.00 91.12 189 VAL A C 1
ATOM 1436 O O . VAL A 1 189 ? 37.318 -2.010 -44.876 1.00 91.12 189 VAL A O 1
ATOM 1439 N N . ASN A 1 190 ? 39.114 -1.421 -46.089 1.00 88.69 190 ASN A N 1
ATOM 1440 C CA . ASN A 1 190 ? 39.904 -0.939 -44.958 1.00 88.69 190 ASN A CA 1
ATOM 1441 C C . ASN A 1 190 ? 39.928 0.595 -45.001 1.00 88.69 190 ASN A C 1
ATOM 1443 O O . ASN A 1 190 ? 40.505 1.179 -45.917 1.00 88.69 190 ASN A O 1
ATOM 1447 N N . THR A 1 191 ? 39.254 1.239 -44.049 1.00 88.50 191 THR A N 1
ATOM 1448 C CA . THR A 1 191 ? 39.170 2.700 -43.936 1.00 88.50 191 THR A CA 1
ATOM 1449 C C . THR A 1 191 ? 39.083 3.122 -42.474 1.00 88.50 191 THR A C 1
ATOM 1451 O O . THR A 1 191 ? 38.471 2.434 -41.659 1.00 88.50 191 THR A O 1
ATOM 1454 N N . ASN A 1 192 ? 39.635 4.294 -42.157 1.00 89.75 192 ASN A N 1
ATOM 1455 C CA . ASN A 1 192 ? 39.482 4.924 -40.843 1.00 89.75 192 ASN A CA 1
ATOM 1456 C C . ASN A 1 192 ? 38.070 5.504 -40.635 1.00 89.75 192 ASN A C 1
ATOM 1458 O O . ASN A 1 192 ? 37.650 5.709 -39.499 1.00 89.75 192 ASN A O 1
ATOM 1462 N N . ALA A 1 193 ? 37.349 5.799 -41.722 1.00 89.69 193 ALA A N 1
ATOM 1463 C CA . ALA A 1 193 ? 35.995 6.338 -41.690 1.00 89.69 193 ALA A CA 1
ATOM 1464 C C . ALA A 1 193 ? 35.187 5.863 -42.906 1.00 89.69 193 ALA A C 1
ATOM 1466 O O . ALA A 1 193 ? 35.652 5.933 -44.045 1.00 89.69 193 ALA A O 1
ATOM 1467 N N . LEU A 1 194 ? 33.956 5.416 -42.661 1.00 92.38 194 LEU A N 1
ATOM 1468 C CA . LEU A 1 194 ? 32.960 5.123 -43.686 1.00 92.38 194 LEU A CA 1
ATOM 1469 C C . LEU A 1 194 ? 31.787 6.084 -43.487 1.00 92.38 194 LEU A C 1
ATOM 1471 O O . LEU A 1 194 ? 31.088 6.002 -42.480 1.00 92.38 194 LEU A O 1
ATOM 1475 N N . ASN A 1 195 ? 31.576 6.990 -44.440 1.00 91.56 195 ASN A N 1
ATOM 1476 C CA . ASN A 1 195 ? 30.392 7.843 -44.478 1.00 91.56 195 ASN A CA 1
ATOM 1477 C C . ASN A 1 195 ? 29.407 7.260 -45.497 1.00 91.56 195 ASN A C 1
ATOM 1479 O O . ASN A 1 195 ? 29.627 7.368 -46.702 1.00 91.56 195 ASN A O 1
ATOM 1483 N N . ALA A 1 196 ? 28.360 6.596 -45.009 1.00 90.62 196 ALA A N 1
ATOM 1484 C CA . ALA A 1 196 ? 27.347 5.943 -45.830 1.00 90.62 196 ALA A CA 1
ATOM 1485 C C . ALA A 1 196 ? 25.947 6.220 -45.268 1.00 90.62 196 ALA A C 1
ATOM 1487 O O . ALA A 1 196 ? 25.706 6.058 -44.074 1.00 90.62 196 ALA A O 1
ATOM 1488 N N . GLN A 1 197 ? 25.008 6.590 -46.143 1.00 90.00 197 GLN A N 1
ATOM 1489 C CA . GLN A 1 197 ? 23.619 6.890 -45.768 1.00 90.00 197 GLN A CA 1
ATOM 1490 C C . GLN A 1 197 ? 22.844 5.647 -45.295 1.00 90.00 197 GLN A C 1
ATOM 1492 O O . GLN A 1 197 ? 21.860 5.750 -44.562 1.00 90.00 197 GLN A O 1
ATOM 1497 N N . THR A 1 198 ? 23.245 4.458 -45.744 1.00 91.25 198 THR A N 1
ATOM 1498 C CA . THR A 1 198 ? 22.643 3.176 -45.367 1.00 91.25 198 THR A CA 1
ATOM 1499 C C . THR A 1 198 ? 23.699 2.086 -45.489 1.00 91.25 198 THR A C 1
ATOM 1501 O O . THR A 1 198 ? 24.432 2.037 -46.474 1.00 91.25 198 THR A O 1
ATOM 1504 N N . VAL A 1 199 ? 23.762 1.203 -44.494 1.00 91.75 199 VAL A N 1
ATOM 1505 C CA . VAL A 1 199 ? 24.597 -0.001 -44.502 1.00 91.75 199 VAL A CA 1
ATOM 1506 C C . VAL A 1 199 ? 23.677 -1.182 -44.231 1.00 91.75 199 VAL A C 1
ATOM 1508 O O . VAL A 1 199 ? 22.996 -1.211 -43.211 1.00 91.75 199 VAL A O 1
ATOM 1511 N N . THR A 1 200 ? 23.642 -2.141 -45.154 1.00 92.50 200 THR A N 1
ATOM 1512 C CA . THR A 1 200 ? 22.908 -3.402 -44.990 1.00 92.50 200 THR A CA 1
ATOM 1513 C C . THR A 1 200 ? 23.930 -4.525 -44.893 1.00 92.50 200 THR A C 1
ATOM 1515 O O . THR A 1 200 ? 24.734 -4.694 -45.808 1.00 92.50 200 THR A O 1
ATOM 1518 N N . SER A 1 201 ? 23.923 -5.284 -43.799 1.00 91.19 201 SER A N 1
ATOM 1519 C CA . SER A 1 201 ? 24.775 -6.464 -43.637 1.00 91.19 201 SER A CA 1
ATOM 1520 C C . SER A 1 201 ? 24.016 -7.599 -42.953 1.00 91.19 201 SER A C 1
ATOM 1522 O O . SER A 1 201 ? 23.128 -7.366 -42.136 1.00 91.19 201 SER A O 1
ATOM 1524 N N . ASN A 1 202 ? 24.387 -8.841 -43.272 1.00 92.31 202 ASN A N 1
ATOM 1525 C CA . ASN A 1 202 ? 23.831 -10.036 -42.621 1.00 92.31 202 ASN A CA 1
ATOM 1526 C C . ASN A 1 202 ? 24.326 -10.183 -41.171 1.00 92.31 202 ASN A C 1
ATOM 1528 O O . ASN A 1 202 ? 23.667 -10.788 -40.333 1.00 92.31 202 ASN A O 1
ATOM 1532 N N . SER A 1 203 ? 25.505 -9.632 -40.887 1.00 91.38 203 SER A N 1
ATOM 1533 C CA . SER A 1 203 ? 26.134 -9.597 -39.571 1.00 91.38 203 SER A CA 1
ATOM 1534 C C . SER A 1 203 ? 26.923 -8.302 -39.426 1.00 91.38 203 SER A C 1
ATOM 1536 O O . SER A 1 203 ? 27.579 -7.866 -40.377 1.00 91.38 203 SER A O 1
ATOM 1538 N N . LEU A 1 204 ? 26.910 -7.714 -38.235 1.00 92.75 204 LEU A N 1
ATOM 1539 C CA . LEU A 1 204 ? 27.742 -6.571 -37.879 1.00 92.75 204 LEU A CA 1
ATOM 1540 C C . LEU A 1 204 ? 28.474 -6.904 -36.578 1.00 92.75 204 LEU A C 1
ATOM 1542 O O . LEU A 1 204 ? 27.837 -7.129 -35.553 1.00 92.75 204 LEU A O 1
ATOM 1546 N N . ASN A 1 205 ? 29.803 -6.950 -36.629 1.00 93.44 205 ASN A N 1
ATOM 1547 C CA . ASN A 1 205 ? 30.650 -7.092 -35.450 1.00 93.44 205 ASN A CA 1
ATOM 1548 C C . ASN A 1 205 ? 31.352 -5.752 -35.209 1.00 93.44 205 ASN A C 1
ATOM 1550 O O . ASN A 1 205 ? 32.106 -5.297 -36.070 1.00 93.44 205 ASN A O 1
ATOM 1554 N N . VAL A 1 206 ? 31.087 -5.119 -34.066 1.00 93.50 206 VAL A N 1
ATOM 1555 C CA . VAL A 1 206 ? 31.725 -3.861 -33.665 1.00 93.50 206 VAL A CA 1
ATOM 1556 C C . VAL A 1 206 ? 32.502 -4.110 -32.381 1.00 93.50 206 VAL A C 1
ATOM 1558 O O . VAL A 1 206 ? 31.923 -4.437 -31.350 1.00 93.50 206 VAL A O 1
ATOM 1561 N N . THR A 1 207 ? 33.822 -3.953 -32.447 1.00 92.56 207 THR A N 1
ATOM 1562 C CA . THR A 1 207 ? 34.730 -4.138 -31.303 1.00 92.56 207 THR A CA 1
ATOM 1563 C C . THR A 1 207 ? 34.903 -2.873 -30.459 1.00 92.56 207 THR A C 1
ATOM 1565 O O . THR A 1 207 ? 35.374 -2.952 -29.328 1.00 92.56 207 THR A O 1
ATOM 1568 N N . GLY A 1 208 ? 34.536 -1.709 -31.005 1.00 92.00 208 GLY A N 1
ATOM 1569 C CA . GLY A 1 208 ? 34.551 -0.415 -30.323 1.00 92.00 208 GLY A CA 1
ATOM 1570 C C . GLY A 1 208 ? 33.157 0.090 -29.938 1.00 92.00 208 GLY A C 1
ATOM 1571 O O . GLY A 1 208 ? 32.145 -0.592 -30.096 1.00 92.00 208 GLY A O 1
ATOM 1572 N N . ASN A 1 209 ? 33.097 1.332 -29.459 1.00 92.25 209 ASN A N 1
ATOM 1573 C CA . ASN A 1 209 ? 31.840 1.978 -29.081 1.00 92.25 209 ASN A CA 1
ATOM 1574 C C . ASN A 1 209 ? 30.962 2.268 -30.309 1.00 92.25 209 ASN A C 1
ATOM 1576 O O . ASN A 1 209 ? 31.434 2.829 -31.297 1.00 92.25 209 ASN A O 1
ATOM 1580 N N . THR A 1 210 ? 29.664 1.971 -30.209 1.00 93.56 210 THR A N 1
ATOM 1581 C CA . THR A 1 210 ? 28.659 2.362 -31.210 1.00 93.56 210 THR A CA 1
ATOM 1582 C C . THR A 1 210 ? 27.800 3.496 -30.657 1.00 93.56 210 THR A C 1
ATOM 1584 O O . THR A 1 210 ? 27.084 3.304 -29.677 1.00 93.56 210 THR A O 1
ATOM 1587 N N . ASN A 1 211 ? 27.843 4.666 -31.296 1.00 93.56 211 ASN A N 1
ATOM 1588 C CA . ASN A 1 211 ? 26.971 5.796 -30.976 1.00 93.56 211 ASN A CA 1
ATOM 1589 C C . ASN A 1 211 ? 25.847 5.879 -32.015 1.00 93.56 211 ASN A C 1
ATOM 1591 O O . ASN A 1 211 ? 26.112 6.136 -33.188 1.00 93.56 211 ASN A O 1
ATOM 1595 N N . LEU A 1 212 ? 24.598 5.687 -31.590 1.00 92.31 212 LEU A N 1
ATOM 1596 C CA . LEU A 1 212 ? 23.422 5.828 -32.449 1.00 92.31 212 LEU A CA 1
ATOM 1597 C C . LEU A 1 212 ? 22.742 7.170 -32.164 1.00 92.31 212 LEU A C 1
ATOM 1599 O O . LEU A 1 212 ? 22.275 7.408 -31.055 1.00 92.31 212 LEU A O 1
ATOM 1603 N N . GLY A 1 213 ? 22.666 8.041 -33.174 1.00 89.75 213 GLY A N 1
ATOM 1604 C CA . GLY A 1 213 ? 21.920 9.307 -33.093 1.00 89.75 213 GLY A CA 1
ATOM 1605 C C . GLY A 1 213 ? 20.397 9.150 -33.216 1.00 89.75 213 GLY A C 1
ATOM 1606 O O . GLY A 1 213 ? 19.672 10.135 -33.121 1.00 89.75 213 GLY A O 1
ATOM 1607 N N . GLY A 1 214 ? 19.915 7.926 -33.450 1.00 90.88 214 GLY A N 1
ATOM 1608 C CA . GLY A 1 214 ? 18.503 7.571 -33.591 1.00 90.88 214 GLY A CA 1
ATOM 1609 C C . GLY A 1 214 ? 18.147 6.312 -32.795 1.00 90.88 214 GLY A C 1
ATOM 1610 O O . GLY A 1 214 ? 18.864 5.917 -31.878 1.00 90.88 214 GLY A O 1
ATOM 1611 N N . MET A 1 215 ? 17.030 5.671 -33.142 1.00 91.94 215 MET A N 1
ATOM 1612 C CA . MET A 1 215 ? 16.545 4.478 -32.437 1.00 91.94 215 MET A CA 1
ATOM 1613 C C . MET A 1 215 ? 17.337 3.214 -32.799 1.00 91.94 215 MET A C 1
ATOM 1615 O O . MET A 1 215 ? 17.657 2.989 -33.965 1.00 91.94 215 MET A O 1
ATOM 1619 N N . LEU A 1 216 ? 17.556 2.346 -31.808 1.00 93.19 216 LEU A N 1
ATOM 1620 C CA . LEU A 1 216 ? 17.961 0.956 -32.015 1.00 93.19 216 LEU A CA 1
ATOM 1621 C C . LEU A 1 216 ? 16.718 0.061 -31.980 1.00 93.19 216 LEU A C 1
ATOM 1623 O O . LEU A 1 216 ? 16.120 -0.121 -30.922 1.00 93.19 216 LEU A O 1
ATOM 1627 N N . ASN A 1 217 ? 16.353 -0.518 -33.123 1.00 93.56 217 ASN A N 1
ATOM 1628 C CA . ASN A 1 217 ? 15.305 -1.535 -33.205 1.00 93.56 217 ASN A CA 1
ATOM 1629 C C . ASN A 1 217 ? 15.951 -2.925 -33.224 1.00 93.56 217 ASN A C 1
ATOM 1631 O O . ASN A 1 217 ? 16.744 -3.216 -34.117 1.00 93.56 217 ASN A O 1
ATOM 1635 N N . VAL A 1 218 ? 15.591 -3.789 -32.271 1.00 94.12 218 VAL A N 1
ATOM 1636 C CA . VAL A 1 218 ? 16.022 -5.195 -32.235 1.00 94.12 218 VAL A CA 1
ATOM 1637 C C . VAL A 1 218 ? 14.784 -6.081 -32.331 1.00 94.12 218 VAL A C 1
ATOM 1639 O O . VAL A 1 218 ? 13.908 -6.014 -31.475 1.00 94.12 218 VAL A O 1
ATOM 1642 N N . SER A 1 219 ? 14.700 -6.895 -33.384 1.00 91.69 219 SER A N 1
ATOM 1643 C CA . SER A 1 219 ? 13.582 -7.821 -33.633 1.00 91.69 219 SER A CA 1
ATOM 1644 C C . SER A 1 219 ? 13.767 -9.208 -33.001 1.00 91.69 219 SER A C 1
ATOM 1646 O O . SER A 1 219 ? 12.833 -10.005 -33.000 1.00 91.69 219 SER A O 1
ATOM 1648 N N . GLY A 1 220 ? 14.962 -9.502 -32.480 1.00 91.06 220 GLY A N 1
ATOM 1649 C CA . GLY A 1 220 ? 15.315 -10.761 -31.820 1.00 91.06 220 GLY A CA 1
ATOM 1650 C C . GLY A 1 220 ? 15.785 -10.569 -30.374 1.00 91.06 220 GLY A C 1
ATOM 1651 O O . GLY A 1 220 ? 15.483 -9.568 -29.727 1.00 91.06 220 GLY A O 1
ATOM 1652 N N . LEU A 1 221 ? 16.549 -11.538 -29.865 1.00 91.75 221 LEU A N 1
ATOM 1653 C CA . LEU A 1 221 ? 17.151 -11.468 -28.532 1.00 91.75 221 LEU A CA 1
ATOM 1654 C C . LEU A 1 221 ? 18.259 -10.401 -28.478 1.00 91.75 221 LEU A C 1
ATOM 1656 O O . LEU A 1 221 ? 19.160 -10.397 -29.314 1.00 91.75 221 LEU A O 1
ATOM 1660 N N . ALA A 1 222 ? 18.231 -9.556 -27.446 1.00 93.81 222 ALA A N 1
ATOM 1661 C CA . ALA A 1 222 ? 19.325 -8.657 -27.090 1.00 93.81 222 ALA A CA 1
ATOM 1662 C C . ALA A 1 222 ? 19.931 -9.075 -25.743 1.00 93.81 222 ALA A C 1
ATOM 1664 O O . ALA A 1 222 ? 19.233 -9.099 -24.730 1.00 93.81 222 ALA A O 1
ATOM 1665 N N . THR A 1 223 ? 21.236 -9.350 -25.721 1.00 94.44 223 THR A N 1
ATOM 1666 C CA . THR A 1 223 ? 22.004 -9.568 -24.486 1.00 94.44 223 THR A CA 1
ATOM 1667 C C . THR A 1 223 ? 22.827 -8.319 -24.201 1.00 94.44 223 THR A C 1
ATOM 1669 O O . THR A 1 223 ? 23.659 -7.928 -25.017 1.00 94.44 223 THR A O 1
ATOM 1672 N N . ILE A 1 224 ? 22.588 -7.675 -23.057 1.00 93.94 224 ILE A N 1
ATOM 1673 C CA . ILE A 1 224 ? 23.235 -6.416 -22.668 1.00 93.94 224 ILE A CA 1
ATOM 1674 C C . ILE A 1 224 ? 23.834 -6.595 -21.271 1.00 93.94 224 ILE A C 1
ATOM 1676 O O . ILE A 1 224 ? 23.100 -6.802 -20.309 1.00 93.94 224 ILE A O 1
ATOM 1680 N N . ASN A 1 225 ? 25.162 -6.498 -21.151 1.00 92.06 225 ASN A N 1
ATOM 1681 C CA . ASN A 1 225 ? 25.870 -6.732 -19.882 1.00 92.06 225 ASN A CA 1
ATOM 1682 C C . ASN A 1 225 ? 25.619 -5.635 -18.832 1.00 92.06 225 ASN A C 1
ATOM 1684 O O . ASN A 1 225 ? 25.675 -5.901 -17.635 1.00 92.06 225 ASN A O 1
ATOM 1688 N N . SER A 1 226 ? 25.369 -4.398 -19.270 1.00 93.06 226 SER A N 1
ATOM 1689 C CA . SER A 1 226 ? 25.008 -3.270 -18.410 1.00 93.06 226 SER A CA 1
ATOM 1690 C C . SER A 1 226 ? 24.131 -2.293 -19.189 1.00 93.06 226 SER A C 1
ATOM 1692 O O . SER A 1 226 ? 24.473 -1.917 -20.311 1.00 93.06 226 SER A O 1
ATOM 1694 N N . LEU A 1 227 ? 22.994 -1.904 -18.609 1.00 93.81 227 LEU A N 1
ATOM 1695 C CA . LEU A 1 227 ? 22.005 -1.028 -19.233 1.00 93.81 227 LEU A CA 1
ATOM 1696 C C . LEU A 1 227 ? 21.683 0.149 -18.308 1.00 93.81 227 LEU A C 1
ATOM 1698 O O . LEU A 1 227 ? 21.063 -0.029 -17.262 1.00 93.81 227 LEU A O 1
ATOM 1702 N N . THR A 1 228 ? 22.028 1.359 -18.746 1.00 94.44 228 THR A N 1
ATOM 1703 C CA . THR A 1 228 ? 21.655 2.609 -18.068 1.00 94.44 228 THR A CA 1
ATOM 1704 C C . THR A 1 228 ? 20.617 3.355 -18.899 1.00 94.44 228 THR A C 1
ATOM 1706 O O . THR A 1 228 ? 20.955 4.056 -19.853 1.00 94.44 228 THR A O 1
ATOM 1709 N N . ALA A 1 229 ? 19.342 3.238 -18.529 1.00 93.81 229 ALA A N 1
ATOM 1710 C CA . ALA A 1 229 ? 18.275 4.050 -19.106 1.00 93.81 229 ALA A CA 1
ATOM 1711 C C . ALA A 1 229 ? 18.197 5.406 -18.380 1.00 93.81 229 ALA A C 1
ATOM 1713 O O . ALA A 1 229 ? 17.879 5.464 -17.197 1.00 93.81 229 ALA A O 1
ATOM 1714 N N . ARG A 1 230 ? 18.482 6.511 -19.086 1.00 90.69 230 ARG A N 1
ATOM 1715 C CA . ARG A 1 230 ? 18.355 7.884 -18.539 1.00 90.69 230 ARG A CA 1
ATOM 1716 C C . ARG A 1 230 ? 16.931 8.454 -18.605 1.00 90.69 230 ARG A C 1
ATOM 1718 O O . ARG A 1 230 ? 16.686 9.531 -18.075 1.00 90.69 230 ARG A O 1
ATOM 1725 N N . GLY A 1 231 ? 16.026 7.756 -19.285 1.00 91.31 231 GLY A N 1
ATOM 1726 C CA . GLY A 1 231 ? 14.600 8.065 -19.373 1.00 91.31 231 GLY A CA 1
ATOM 1727 C C . GLY A 1 231 ? 13.765 6.819 -19.077 1.00 91.31 231 GLY A C 1
ATOM 1728 O O . GLY A 1 231 ? 14.275 5.831 -18.552 1.00 91.31 231 GLY A O 1
ATOM 1729 N N . ASN A 1 232 ? 12.485 6.848 -19.442 1.00 91.00 232 ASN A N 1
ATOM 1730 C CA . ASN A 1 232 ? 11.560 5.750 -19.158 1.00 91.00 232 ASN A CA 1
ATOM 1731 C C . ASN A 1 232 ? 11.940 4.463 -19.912 1.00 91.00 232 ASN A C 1
ATOM 1733 O O . ASN A 1 232 ? 11.932 4.440 -21.142 1.00 91.00 232 ASN A O 1
ATOM 1737 N N . ALA A 1 233 ? 12.168 3.371 -19.180 1.00 94.25 233 ALA A N 1
ATOM 1738 C CA . ALA A 1 233 ? 12.180 2.018 -19.732 1.00 94.25 233 ALA A CA 1
ATOM 1739 C C . ALA A 1 233 ? 10.782 1.397 -19.583 1.00 94.25 233 ALA A C 1
ATOM 1741 O O . ALA A 1 233 ? 10.237 1.353 -18.481 1.00 94.25 233 ALA A O 1
ATOM 1742 N N . THR A 1 234 ? 10.193 0.923 -20.684 1.00 94.38 234 THR A N 1
ATOM 1743 C CA . THR A 1 234 ? 8.886 0.244 -20.679 1.00 94.38 234 THR A CA 1
ATOM 1744 C C . THR A 1 234 ? 9.059 -1.192 -21.149 1.00 94.38 234 THR A C 1
ATOM 1746 O O . THR A 1 234 ? 9.535 -1.427 -22.256 1.00 94.38 234 THR A O 1
ATOM 1749 N N . PHE A 1 235 ? 8.634 -2.145 -20.325 1.00 94.06 235 PHE A N 1
ATOM 1750 C CA . PHE A 1 235 ? 8.616 -3.565 -20.660 1.00 94.06 235 PHE A CA 1
ATOM 1751 C C . PHE A 1 235 ? 7.165 -3.983 -20.918 1.00 94.06 235 PHE A C 1
ATOM 1753 O O . PHE A 1 235 ? 6.318 -3.850 -20.038 1.00 94.06 235 PHE A O 1
ATOM 1760 N N . GLY A 1 236 ? 6.863 -4.445 -22.135 1.00 92.12 236 GLY A N 1
ATOM 1761 C CA . GLY A 1 236 ? 5.499 -4.833 -22.529 1.00 92.12 236 GLY A CA 1
ATOM 1762 C C . GLY A 1 236 ? 5.035 -6.190 -21.981 1.00 92.12 236 GLY A C 1
ATOM 1763 O O . GLY A 1 236 ? 3.857 -6.513 -22.078 1.00 92.12 236 GLY A O 1
ATOM 1764 N N . ASN A 1 237 ? 5.955 -6.968 -21.410 1.00 94.25 237 ASN A N 1
ATOM 1765 C CA . ASN A 1 237 ? 5.743 -8.302 -20.849 1.00 94.25 237 ASN A CA 1
ATOM 1766 C C . ASN A 1 237 ? 6.375 -8.388 -19.446 1.00 94.25 237 ASN A C 1
ATOM 1768 O O . ASN A 1 237 ? 6.864 -7.393 -18.908 1.00 94.25 237 ASN A O 1
ATOM 1772 N N . ASN A 1 238 ? 6.377 -9.584 -18.855 1.00 93.62 238 ASN A N 1
ATOM 1773 C CA . ASN A 1 238 ? 7.001 -9.850 -17.559 1.00 93.62 238 ASN A CA 1
ATOM 1774 C C . ASN A 1 238 ? 8.495 -9.478 -17.542 1.00 93.62 238 ASN A C 1
ATOM 1776 O O . ASN A 1 238 ? 9.219 -9.727 -18.506 1.00 93.62 238 ASN A O 1
ATOM 1780 N N . VAL A 1 239 ? 8.958 -8.955 -16.405 1.00 94.81 239 VAL A N 1
ATOM 1781 C CA . VAL A 1 239 ? 10.376 -8.706 -16.117 1.00 94.81 239 VAL A CA 1
ATOM 1782 C C . VAL A 1 239 ? 10.797 -9.625 -14.978 1.00 94.81 239 VAL A C 1
ATOM 1784 O O . VAL A 1 239 ? 10.212 -9.578 -13.897 1.00 94.81 239 VAL A O 1
ATOM 1787 N N . THR A 1 240 ? 11.819 -10.445 -15.211 1.00 95.00 240 THR A N 1
ATOM 1788 C CA . THR A 1 240 ? 12.437 -11.292 -14.185 1.00 95.00 240 THR A CA 1
ATOM 1789 C C . THR A 1 240 ? 13.771 -10.681 -13.781 1.00 95.00 240 THR A C 1
ATOM 1791 O O . THR A 1 240 ? 14.613 -10.413 -14.635 1.00 95.00 240 THR A O 1
ATOM 1794 N N . ILE A 1 241 ? 13.967 -10.462 -12.481 1.00 94.94 241 ILE A N 1
ATOM 1795 C CA . ILE A 1 241 ? 15.207 -9.924 -11.915 1.00 94.94 241 ILE A CA 1
ATOM 1796 C C . ILE A 1 241 ? 15.731 -10.957 -10.917 1.00 94.94 241 ILE A C 1
ATOM 1798 O O . ILE A 1 241 ? 15.114 -11.184 -9.881 1.00 94.94 241 ILE A O 1
ATOM 1802 N N . ASN A 1 242 ? 16.859 -11.593 -11.240 1.00 92.81 242 ASN A N 1
ATOM 1803 C CA . ASN A 1 242 ? 17.460 -12.641 -10.400 1.00 92.81 242 ASN A CA 1
ATOM 1804 C C . ASN A 1 242 ? 18.267 -12.079 -9.210 1.00 92.81 242 ASN A C 1
ATOM 1806 O O . ASN A 1 242 ? 18.713 -12.841 -8.357 1.00 92.81 242 ASN A O 1
ATOM 1810 N N . GLY A 1 243 ? 18.494 -10.762 -9.175 1.00 91.88 243 GLY A N 1
ATOM 1811 C CA . GLY A 1 243 ? 19.207 -10.055 -8.110 1.00 91.88 243 GLY A CA 1
ATOM 1812 C C . GLY A 1 243 ? 18.307 -9.110 -7.309 1.00 91.88 243 GLY A C 1
ATOM 1813 O O . GLY A 1 243 ? 17.089 -9.075 -7.478 1.00 91.88 243 GLY A O 1
ATOM 1814 N N . ALA A 1 244 ? 18.918 -8.302 -6.442 1.00 91.81 244 ALA A N 1
ATOM 1815 C CA . ALA A 1 244 ? 18.203 -7.264 -5.706 1.00 91.81 244 ALA A CA 1
ATOM 1816 C C . ALA A 1 244 ? 17.705 -6.145 -6.641 1.00 91.81 244 ALA A C 1
ATOM 1818 O O . ALA A 1 244 ? 18.395 -5.749 -7.579 1.00 91.81 244 ALA A O 1
ATOM 1819 N N . THR A 1 245 ? 16.523 -5.599 -6.347 1.00 94.81 245 THR A N 1
ATOM 1820 C CA . THR A 1 245 ? 15.990 -4.394 -6.999 1.00 94.81 245 THR A CA 1
ATOM 1821 C C . THR A 1 245 ? 15.950 -3.257 -5.987 1.00 94.81 245 THR A C 1
ATOM 1823 O O . THR A 1 245 ? 15.254 -3.360 -4.977 1.00 94.81 245 THR A O 1
ATOM 1826 N N . THR A 1 246 ? 16.654 -2.165 -6.275 1.00 94.81 246 THR A N 1
ATOM 1827 C CA . THR A 1 246 ? 16.616 -0.930 -5.481 1.00 94.81 246 THR A CA 1
ATOM 1828 C C . THR A 1 246 ? 15.864 0.137 -6.268 1.00 94.81 246 THR A C 1
ATOM 1830 O O . THR A 1 246 ? 16.181 0.385 -7.428 1.00 94.81 246 THR A O 1
ATOM 1833 N N . THR A 1 247 ? 14.870 0.771 -5.649 1.00 94.25 247 THR A N 1
ATOM 1834 C CA . THR A 1 247 ? 14.106 1.882 -6.234 1.00 94.25 247 THR A CA 1
ATOM 1835 C C . THR A 1 247 ? 13.706 2.876 -5.147 1.00 94.25 247 THR A C 1
ATOM 1837 O O . THR A 1 247 ? 13.465 2.481 -4.007 1.00 94.25 247 THR A O 1
ATOM 1840 N N . GLU A 1 248 ? 13.606 4.157 -5.500 1.00 93.88 248 GLU A N 1
ATOM 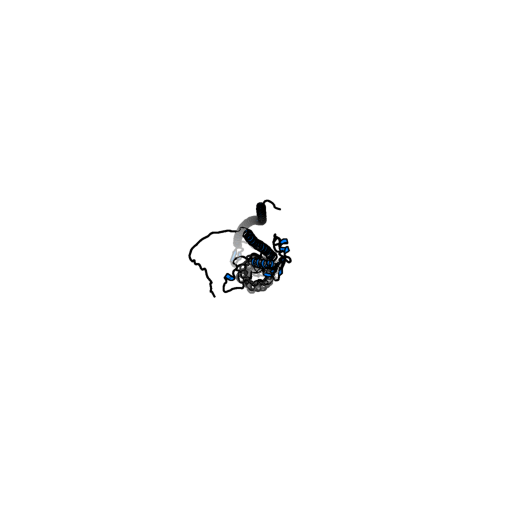1841 C CA . GLU A 1 248 ? 13.087 5.207 -4.612 1.00 93.88 248 GLU A CA 1
ATOM 1842 C C . GLU A 1 248 ? 11.573 5.072 -4.383 1.00 93.88 248 GLU A C 1
ATOM 1844 O O . GLU A 1 248 ? 11.059 5.424 -3.323 1.00 93.88 248 GLU A O 1
ATOM 1849 N N . SER A 1 249 ? 10.845 4.549 -5.376 1.00 94.25 249 SER A N 1
ATOM 1850 C CA . SER A 1 249 ? 9.401 4.324 -5.292 1.00 94.25 249 SER A CA 1
ATOM 1851 C C . SER A 1 249 ? 8.964 3.089 -6.083 1.00 94.25 249 SER A C 1
ATOM 1853 O O . SER A 1 249 ? 9.564 2.721 -7.094 1.00 94.25 249 SER A O 1
ATOM 1855 N N . LEU A 1 250 ? 7.908 2.426 -5.611 1.00 95.19 250 LEU A N 1
ATOM 1856 C CA . LEU A 1 250 ? 7.332 1.243 -6.246 1.00 95.19 250 LEU A CA 1
ATOM 1857 C C . LEU A 1 250 ? 5.805 1.357 -6.248 1.00 95.19 250 LEU A C 1
ATOM 1859 O O . LEU A 1 250 ? 5.182 1.409 -5.189 1.00 95.19 250 LEU A O 1
ATOM 1863 N N . LEU A 1 251 ? 5.203 1.362 -7.439 1.00 95.50 251 LEU A N 1
ATOM 1864 C CA . LEU A 1 251 ? 3.752 1.333 -7.623 1.00 95.50 251 LEU A CA 1
ATOM 1865 C C . LEU A 1 251 ? 3.334 0.001 -8.251 1.00 95.50 251 LEU A C 1
ATOM 1867 O O . LEU A 1 251 ? 3.575 -0.240 -9.433 1.00 95.50 251 LEU A O 1
ATOM 1871 N N . VAL A 1 252 ? 2.644 -0.837 -7.479 1.00 96.06 252 VAL A N 1
ATOM 1872 C CA . VAL A 1 252 ? 2.072 -2.101 -7.962 1.00 96.06 252 VAL A CA 1
ATOM 1873 C C . VAL A 1 252 ? 0.563 -1.934 -8.127 1.00 96.06 252 VAL A C 1
ATOM 1875 O O . VAL A 1 252 ? -0.157 -1.772 -7.149 1.00 96.06 252 VAL A O 1
ATOM 1878 N N . LYS A 1 253 ? 0.069 -1.963 -9.372 1.00 93.75 253 LYS A N 1
ATOM 1879 C CA . LYS A 1 253 ? -1.343 -1.656 -9.695 1.00 93.75 253 LYS A CA 1
ATOM 1880 C C . LYS A 1 253 ? -2.355 -2.766 -9.372 1.00 93.75 253 LYS A C 1
ATOM 1882 O O . LYS A 1 253 ? -3.550 -2.492 -9.397 1.00 93.75 253 LYS A O 1
ATOM 1887 N N . LYS A 1 254 ? -1.908 -4.009 -9.156 1.00 93.44 254 LYS A N 1
ATOM 1888 C CA . LYS A 1 254 ? -2.783 -5.173 -8.905 1.00 93.44 254 LYS A CA 1
ATOM 1889 C C . LYS A 1 254 ? -2.439 -5.873 -7.593 1.00 93.44 254 LYS A C 1
ATOM 1891 O O . LYS A 1 254 ? -3.153 -5.720 -6.611 1.00 93.44 254 LYS A O 1
ATOM 1896 N N . THR A 1 255 ? -1.344 -6.629 -7.577 1.00 94.69 255 THR A N 1
ATOM 1897 C CA . THR A 1 255 ? -0.987 -7.502 -6.453 1.00 94.69 255 THR A CA 1
ATOM 1898 C C . THR A 1 255 ? 0.522 -7.520 -6.283 1.00 94.69 255 THR A C 1
ATOM 1900 O O . THR A 1 255 ? 1.244 -7.771 -7.245 1.00 94.69 255 THR A O 1
ATOM 1903 N N . LEU A 1 256 ? 0.990 -7.268 -5.062 1.00 95.44 256 LEU A N 1
ATOM 1904 C CA . LEU A 1 256 ? 2.368 -7.508 -4.649 1.00 95.44 256 LEU A CA 1
ATOM 1905 C C . LEU A 1 256 ? 2.398 -8.824 -3.867 1.00 95.44 256 LEU A C 1
ATOM 1907 O O . LEU A 1 256 ? 1.731 -8.936 -2.842 1.00 95.44 256 LEU A O 1
ATOM 1911 N N . VAL A 1 257 ? 3.164 -9.803 -4.346 1.00 95.56 257 VAL A N 1
ATOM 1912 C CA . VAL A 1 257 ? 3.422 -11.058 -3.629 1.00 95.56 257 VAL A CA 1
ATOM 1913 C C . VAL A 1 257 ? 4.878 -11.054 -3.183 1.00 95.56 257 VAL A C 1
ATOM 1915 O O . VAL A 1 257 ? 5.779 -11.029 -4.018 1.00 95.56 257 VAL A O 1
ATOM 1918 N N . ALA A 1 258 ? 5.106 -11.086 -1.873 1.00 95.25 258 ALA A N 1
ATOM 1919 C CA . ALA A 1 258 ? 6.425 -11.272 -1.283 1.00 95.25 258 ALA A CA 1
ATOM 1920 C C . ALA A 1 258 ? 6.493 -12.674 -0.667 1.00 95.25 258 ALA A C 1
ATOM 1922 O O . ALA A 1 258 ? 5.702 -12.999 0.213 1.00 95.25 258 ALA A O 1
ATOM 1923 N N . GLN A 1 259 ? 7.415 -13.508 -1.155 1.00 92.19 259 GLN A N 1
ATOM 1924 C CA . GLN A 1 259 ? 7.628 -14.869 -0.635 1.00 92.19 259 GLN A CA 1
ATOM 1925 C C . GLN A 1 259 ? 8.597 -14.899 0.561 1.00 92.19 259 GLN A C 1
ATOM 1927 O O . GLN A 1 259 ? 8.602 -15.853 1.330 1.00 92.19 259 GLN A O 1
ATOM 1932 N N . GLY A 1 260 ? 9.420 -13.856 0.710 1.00 92.94 260 GLY A N 1
ATOM 1933 C CA . GLY A 1 260 ? 10.312 -13.651 1.851 1.00 92.94 260 GLY A CA 1
ATOM 1934 C C . GLY A 1 260 ? 9.770 -12.617 2.849 1.00 92.94 260 GLY A C 1
ATOM 1935 O O . GLY A 1 260 ? 8.726 -12.007 2.607 1.00 92.94 260 GLY A O 1
ATOM 1936 N N . PRO A 1 261 ? 10.486 -12.381 3.963 1.00 92.38 261 PRO A N 1
ATOM 1937 C CA . PRO A 1 261 ? 10.089 -11.400 4.968 1.00 92.38 261 PRO A CA 1
ATOM 1938 C C . PRO A 1 261 ? 10.073 -9.974 4.400 1.00 92.38 261 PRO A C 1
ATOM 1940 O O . PRO A 1 261 ? 10.997 -9.553 3.705 1.00 92.38 261 PRO A O 1
ATOM 1943 N N . VAL A 1 262 ? 9.042 -9.204 4.753 1.00 95.19 262 VAL A N 1
ATOM 1944 C CA . VAL A 1 262 ? 8.895 -7.793 4.369 1.00 95.19 262 VAL A CA 1
ATOM 1945 C C . VAL A 1 262 ? 9.219 -6.905 5.570 1.00 95.19 262 VAL A C 1
ATOM 1947 O O . VAL A 1 262 ? 8.548 -6.982 6.597 1.00 95.19 262 VAL A O 1
ATOM 1950 N N . SER A 1 263 ? 10.223 -6.035 5.433 1.00 94.50 263 SER A N 1
ATOM 1951 C CA . SER A 1 263 ? 10.548 -5.005 6.428 1.00 94.50 263 SER A CA 1
ATOM 1952 C C . SER A 1 263 ? 10.151 -3.621 5.915 1.00 94.50 263 SER A C 1
ATOM 1954 O O . SER A 1 263 ? 10.558 -3.213 4.827 1.00 94.50 263 SER A O 1
ATOM 1956 N N . LEU A 1 264 ? 9.369 -2.888 6.709 1.00 94.19 264 LEU A N 1
ATOM 1957 C CA . LEU A 1 264 ? 8.950 -1.514 6.432 1.00 94.19 264 LEU A CA 1
ATOM 1958 C C . LEU A 1 264 ? 9.443 -0.612 7.566 1.00 94.19 264 LEU A C 1
ATOM 1960 O O . LEU A 1 264 ? 8.974 -0.716 8.696 1.00 94.19 264 LEU A O 1
ATOM 1964 N N . HIS A 1 265 ? 10.385 0.282 7.262 1.00 91.19 265 HIS A N 1
ATOM 1965 C CA . HIS A 1 265 ? 11.065 1.103 8.274 1.00 91.19 265 HIS A CA 1
ATOM 1966 C C . HIS A 1 265 ? 10.242 2.300 8.783 1.00 91.19 265 HIS A C 1
ATOM 1968 O O . HIS A 1 265 ? 10.527 2.812 9.861 1.00 91.19 265 HIS A O 1
ATOM 1974 N N . ASN A 1 266 ? 9.236 2.743 8.018 1.00 92.19 266 ASN A N 1
ATOM 1975 C CA . ASN A 1 266 ? 8.447 3.946 8.301 1.00 92.19 266 ASN A CA 1
ATOM 1976 C C . ASN A 1 266 ? 6.978 3.605 8.616 1.00 92.19 266 ASN A C 1
ATOM 1978 O O . ASN A 1 266 ? 6.672 3.065 9.675 1.00 92.19 266 ASN A O 1
ATOM 1982 N N . LYS A 1 267 ? 6.050 3.935 7.709 1.00 93.38 267 LYS A N 1
ATOM 1983 C CA . LYS A 1 267 ? 4.603 3.779 7.896 1.00 93.38 267 LYS A CA 1
ATOM 1984 C C . LYS A 1 267 ? 4.042 2.746 6.922 1.00 93.38 267 LYS A C 1
ATOM 1986 O O . LYS A 1 267 ? 4.216 2.889 5.715 1.00 93.38 267 LYS A O 1
ATOM 1991 N N . LEU A 1 268 ? 3.283 1.783 7.437 1.00 95.06 268 LEU A N 1
ATOM 1992 C CA . LEU A 1 268 ? 2.334 0.996 6.651 1.00 95.06 268 LEU A CA 1
ATOM 1993 C C . LEU A 1 268 ? 0.955 1.672 6.730 1.00 95.06 268 LEU A C 1
ATOM 1995 O O . LEU A 1 268 ? 0.499 2.029 7.813 1.00 95.06 268 LEU A O 1
ATOM 1999 N N . THR A 1 269 ? 0.305 1.882 5.586 1.00 95.25 269 THR A N 1
ATOM 2000 C CA . THR A 1 269 ? -1.104 2.305 5.506 1.00 95.25 269 THR A CA 1
ATOM 2001 C C . THR A 1 269 ? -1.823 1.300 4.616 1.00 95.25 269 THR A C 1
ATOM 2003 O O . THR A 1 269 ? -1.375 1.071 3.495 1.00 95.25 269 THR A O 1
ATOM 2006 N N . VAL A 1 270 ? -2.903 0.697 5.109 1.00 95.94 270 VAL A N 1
ATOM 2007 C CA . VAL A 1 270 ? -3.723 -0.258 4.353 1.00 95.94 270 VAL A CA 1
ATOM 2008 C C . VAL A 1 270 ? -5.153 0.270 4.348 1.00 95.94 270 VAL A C 1
ATOM 2010 O O . VAL A 1 270 ? -5.730 0.486 5.407 1.00 95.94 270 VAL A O 1
ATOM 2013 N N . ASN A 1 271 ? -5.707 0.509 3.158 1.00 94.12 271 ASN A N 1
ATOM 2014 C CA . ASN A 1 271 ? -7.058 1.069 2.993 1.00 94.12 271 ASN A CA 1
ATOM 2015 C C . ASN A 1 271 ? -8.160 -0.011 2.966 1.00 94.12 271 ASN A C 1
ATOM 2017 O O . ASN A 1 271 ? -9.330 0.309 2.790 1.00 94.12 271 ASN A O 1
ATOM 2021 N N . GLY A 1 272 ? -7.781 -1.283 3.091 1.00 93.31 272 GLY A N 1
ATOM 2022 C CA . GLY A 1 272 ? -8.677 -2.435 3.157 1.00 93.31 272 GLY A CA 1
ATOM 2023 C C . GLY A 1 272 ? -8.283 -3.370 4.300 1.00 93.31 272 GLY A C 1
ATOM 2024 O O . GLY A 1 272 ? -7.425 -3.045 5.122 1.00 93.31 272 GLY A O 1
ATOM 2025 N N . THR A 1 273 ? -8.897 -4.548 4.342 1.00 93.75 273 THR A N 1
ATOM 2026 C CA . THR A 1 273 ? -8.625 -5.566 5.364 1.00 93.75 273 THR A CA 1
ATOM 2027 C C . THR A 1 273 ? -7.164 -6.023 5.341 1.00 93.75 273 THR A C 1
ATOM 2029 O O . THR A 1 273 ? -6.579 -6.215 4.278 1.00 93.75 273 THR A O 1
ATOM 2032 N N . THR A 1 274 ? -6.587 -6.241 6.524 1.00 95.88 274 THR A N 1
ATOM 2033 C CA . THR A 1 274 ? -5.302 -6.932 6.696 1.00 95.88 274 THR A CA 1
ATOM 2034 C C . THR A 1 274 ? -5.549 -8.225 7.463 1.00 95.88 274 THR A C 1
ATOM 2036 O O . THR A 1 274 ? -6.162 -8.192 8.527 1.00 95.88 274 THR A O 1
ATOM 2039 N N . GLU A 1 275 ? -5.075 -9.351 6.935 1.00 96.25 275 GLU A N 1
ATOM 2040 C CA . GLU A 1 275 ? -5.131 -10.662 7.585 1.00 96.25 275 GLU A CA 1
ATOM 2041 C C . GLU A 1 275 ? -3.709 -11.108 7.949 1.00 96.25 275 GLU A C 1
ATOM 2043 O O . GLU A 1 275 ? -2.797 -11.029 7.125 1.00 96.25 275 GLU A O 1
ATOM 2048 N N . PHE A 1 276 ? -3.527 -11.601 9.173 1.00 95.62 276 PHE A N 1
ATOM 2049 C CA . PHE A 1 276 ? -2.307 -12.272 9.613 1.00 95.62 276 PHE A CA 1
ATOM 2050 C C . PHE A 1 276 ? -2.679 -13.695 10.029 1.00 95.62 276 PHE A C 1
ATOM 2052 O O . PHE A 1 276 ? -3.534 -13.875 10.893 1.00 95.62 276 PHE A O 1
ATOM 2059 N N . LYS A 1 277 ? -2.056 -14.698 9.400 1.00 93.62 277 LYS A N 1
ATOM 2060 C CA . LYS A 1 277 ? -2.324 -16.121 9.683 1.00 93.62 277 LYS A CA 1
ATOM 2061 C C . LYS A 1 277 ? -1.592 -16.642 10.924 1.00 93.62 277 LYS A C 1
ATOM 2063 O O . LYS A 1 277 ? -2.016 -17.634 11.503 1.00 93.62 277 LYS A O 1
ATOM 2068 N N . ASP A 1 278 ? -0.537 -15.939 11.326 1.00 95.25 278 ASP A N 1
ATOM 2069 C CA . ASP A 1 278 ? 0.318 -16.238 12.472 1.00 95.25 278 ASP A CA 1
ATOM 2070 C C . ASP A 1 278 ? 0.282 -15.101 13.512 1.00 95.25 278 ASP A C 1
ATOM 2072 O O . ASP A 1 278 ? -0.451 -14.116 13.383 1.00 95.25 278 ASP A O 1
ATOM 2076 N N . LEU A 1 279 ? 1.095 -15.231 14.563 1.00 92.81 279 LEU A N 1
ATOM 2077 C CA . LEU A 1 279 ? 1.198 -14.268 15.658 1.00 92.81 279 LEU A CA 1
ATOM 2078 C C . LEU A 1 279 ? 1.561 -12.847 15.184 1.00 92.81 279 LEU A C 1
ATOM 2080 O O . LEU A 1 279 ? 2.592 -12.622 14.551 1.00 92.81 279 LEU A O 1
ATOM 2084 N N . VAL A 1 280 ? 0.775 -11.865 15.629 1.00 95.00 280 VAL A N 1
ATOM 2085 C CA . VAL A 1 280 ? 1.073 -10.431 15.490 1.00 95.00 280 VAL A CA 1
ATOM 2086 C C . VAL A 1 280 ? 1.616 -9.886 16.810 1.00 95.00 280 VAL A C 1
ATOM 2088 O O . VAL A 1 280 ? 1.059 -10.150 17.873 1.00 95.00 280 VAL A O 1
ATOM 2091 N N . SER A 1 281 ? 2.688 -9.089 16.756 1.00 94.00 281 SER A N 1
ATOM 2092 C CA . SER A 1 281 ? 3.312 -8.484 17.939 1.00 94.00 281 SER A CA 1
ATOM 2093 C C . SER A 1 281 ? 3.568 -6.988 17.750 1.00 94.00 281 SER A C 1
ATOM 2095 O O . SER A 1 281 ? 4.296 -6.573 16.847 1.00 94.00 281 SER A O 1
ATOM 2097 N N . PHE A 1 282 ? 3.021 -6.171 18.654 1.00 94.19 282 PHE A N 1
ATOM 2098 C CA . PHE A 1 282 ? 3.199 -4.719 18.677 1.00 94.19 282 PHE A CA 1
ATOM 2099 C C . PHE A 1 282 ? 4.179 -4.325 19.792 1.00 94.19 282 PHE A C 1
ATOM 2101 O O . PHE A 1 282 ? 3.848 -4.399 20.970 1.00 94.19 282 PHE A O 1
ATOM 2108 N N . LYS A 1 283 ? 5.388 -3.858 19.439 1.00 90.19 283 LYS A N 1
ATOM 2109 C CA . LYS A 1 283 ? 6.443 -3.507 20.421 1.00 90.19 283 LYS A CA 1
ATOM 2110 C C . LYS A 1 283 ? 6.143 -2.282 21.305 1.00 90.19 283 LYS A C 1
ATOM 2112 O O . LYS A 1 283 ? 6.881 -2.042 22.256 1.00 90.19 283 LYS A O 1
ATOM 2117 N N . LYS A 1 284 ? 5.133 -1.472 20.968 1.00 89.50 284 LYS A N 1
ATOM 2118 C CA . LYS A 1 284 ? 4.738 -0.268 21.724 1.00 89.50 284 LYS A CA 1
ATOM 2119 C C . LYS A 1 284 ? 3.308 -0.410 22.249 1.00 89.50 284 LYS A C 1
ATOM 2121 O O . LYS A 1 284 ? 3.095 -1.078 23.251 1.00 89.50 284 LYS A O 1
ATOM 2126 N N . GLY A 1 285 ? 2.343 0.210 21.577 1.00 88.69 285 GLY A N 1
ATOM 2127 C CA . GLY A 1 285 ? 0.920 0.078 21.869 1.00 88.69 285 GLY A CA 1
ATOM 2128 C C . GLY A 1 285 ? 0.145 -0.305 20.615 1.00 88.69 285 GLY A C 1
ATOM 2129 O O . GLY A 1 285 ? 0.632 -0.118 19.499 1.00 88.69 285 GLY A O 1
ATOM 2130 N N . LEU A 1 286 ? -1.063 -0.815 20.826 1.00 94.56 286 LEU A N 1
ATOM 2131 C CA . LEU A 1 286 ? -2.083 -1.009 19.806 1.00 94.56 286 LEU A CA 1
ATOM 2132 C C . LEU A 1 286 ? -3.241 -0.062 20.136 1.00 94.56 286 LEU A C 1
ATOM 2134 O O . LEU A 1 286 ? -3.699 -0.029 21.277 1.00 94.56 286 LEU A O 1
ATOM 2138 N N . VAL A 1 287 ? -3.695 0.701 19.146 1.00 94.00 287 VAL A N 1
ATOM 2139 C CA . VAL A 1 287 ? -4.923 1.500 19.213 1.00 94.00 287 VAL A CA 1
ATOM 2140 C C . VAL A 1 287 ? -5.837 0.972 18.117 1.00 94.00 287 VAL A C 1
ATOM 2142 O O . VAL A 1 287 ? -5.416 0.888 16.965 1.00 94.00 287 VAL A O 1
ATOM 2145 N N . VAL A 1 288 ? -7.059 0.596 18.485 1.00 95.06 288 VAL A N 1
ATOM 2146 C CA . VAL A 1 288 ? -8.103 0.162 17.553 1.00 95.06 288 VAL A CA 1
ATOM 2147 C C . VAL A 1 288 ? -9.246 1.156 17.675 1.00 95.06 288 VAL A C 1
ATOM 2149 O O . VAL A 1 288 ? -9.841 1.277 18.742 1.00 95.06 288 VAL A O 1
ATOM 2152 N N . ASP A 1 289 ? -9.521 1.880 16.595 1.00 92.44 289 ASP A N 1
ATOM 2153 C CA . ASP A 1 289 ? -10.701 2.735 16.487 1.00 92.44 289 ASP A CA 1
ATOM 2154 C C . ASP A 1 289 ? -11.857 1.880 15.950 1.00 92.44 289 ASP A C 1
ATOM 2156 O O . ASP A 1 289 ? -11.926 1.577 14.758 1.00 92.44 289 ASP A O 1
ATOM 2160 N N . GLY A 1 290 ? -12.681 1.364 16.865 1.00 92.38 290 GLY A N 1
ATOM 2161 C CA . GLY A 1 290 ? -13.748 0.408 16.573 1.00 92.38 290 GLY A CA 1
ATOM 2162 C C . GLY A 1 290 ? -13.780 -0.783 17.535 1.00 92.38 290 GLY A C 1
ATOM 2163 O O . GLY A 1 290 ? -13.189 -0.770 18.615 1.00 92.38 290 GLY A O 1
ATOM 2164 N N . THR A 1 291 ? -14.501 -1.836 17.155 1.00 91.69 291 THR A N 1
ATOM 2165 C CA . THR A 1 291 ? -14.668 -3.037 17.985 1.00 91.69 291 THR A CA 1
ATOM 2166 C C . THR A 1 291 ? -13.457 -3.963 17.903 1.00 91.69 291 THR A C 1
ATOM 2168 O O . THR A 1 291 ? -12.986 -4.276 16.813 1.00 91.69 291 THR A O 1
ATOM 2171 N N . THR A 1 292 ? -13.010 -4.483 19.048 1.00 94.56 292 THR A N 1
ATOM 2172 C CA . THR A 1 292 ? -12.014 -5.564 19.120 1.00 94.56 292 THR A CA 1
ATOM 2173 C C . THR A 1 292 ? -12.665 -6.826 19.677 1.00 94.56 292 THR A C 1
ATOM 2175 O O . THR A 1 292 ? -13.209 -6.800 20.780 1.00 94.56 292 THR A O 1
ATOM 2178 N N . THR A 1 293 ? -12.573 -7.938 18.948 1.00 93.50 293 THR A N 1
ATOM 2179 C CA . THR A 1 293 ? -13.023 -9.258 19.411 1.00 93.50 293 THR A CA 1
ATOM 2180 C C . THR A 1 293 ? -11.810 -10.142 19.670 1.00 93.50 293 THR A C 1
ATOM 2182 O O . THR A 1 293 ? -10.972 -10.326 18.790 1.00 93.50 293 THR A O 1
ATOM 2185 N N . VAL A 1 294 ? -11.720 -10.707 20.874 1.00 94.25 294 VAL A N 1
ATOM 2186 C CA . VAL A 1 294 ? -10.685 -11.677 21.250 1.00 94.25 294 VAL A CA 1
ATOM 2187 C C . VAL A 1 294 ? -11.382 -13.004 21.534 1.00 94.25 294 VAL A C 1
ATOM 2189 O O . VAL A 1 294 ? -12.045 -13.145 22.554 1.00 94.25 294 VAL A O 1
ATOM 2192 N N . ASN A 1 295 ? -11.238 -13.975 20.629 1.00 91.69 295 ASN A N 1
ATOM 2193 C CA . ASN A 1 295 ? -11.861 -15.304 20.759 1.00 91.69 295 ASN A CA 1
ATOM 2194 C C . ASN A 1 295 ? -11.141 -16.225 21.769 1.00 91.69 295 ASN A C 1
ATOM 2196 O O . ASN A 1 295 ? -11.596 -17.336 22.025 1.00 91.69 295 ASN A O 1
ATOM 2200 N N . GLY A 1 296 ? -10.004 -15.780 22.312 1.00 91.38 296 GLY A N 1
ATOM 2201 C CA . GLY A 1 296 ? -9.240 -16.457 23.360 1.00 91.38 296 GLY A CA 1
ATOM 2202 C C . GLY A 1 296 ? -9.099 -15.590 24.614 1.00 91.38 296 GLY A C 1
ATOM 2203 O O . GLY A 1 296 ? -9.955 -14.767 24.927 1.00 91.38 296 GLY A O 1
ATOM 2204 N N . ASN A 1 297 ? -7.987 -15.744 25.332 1.00 91.56 297 ASN A N 1
ATOM 2205 C CA . ASN A 1 297 ? -7.756 -15.029 26.589 1.00 91.56 297 ASN A CA 1
ATOM 2206 C C . ASN A 1 297 ? -7.219 -13.605 26.364 1.00 91.56 297 ASN A C 1
ATOM 2208 O O . ASN A 1 297 ? -6.162 -13.426 25.757 1.00 91.56 297 ASN A O 1
ATOM 2212 N N . LEU A 1 298 ? -7.877 -12.600 26.952 1.00 93.44 298 LEU A N 1
ATOM 2213 C CA . LEU A 1 298 ? -7.307 -11.261 27.126 1.00 93.44 298 LEU A CA 1
ATOM 2214 C C . LEU A 1 298 ? -6.444 -11.228 28.397 1.00 93.44 298 LEU A C 1
ATOM 2216 O O . LEU A 1 298 ? -6.947 -11.037 29.503 1.00 93.44 298 LEU A O 1
ATOM 2220 N N . ASN A 1 299 ? -5.133 -11.406 28.237 1.00 91.62 299 ASN A N 1
ATOM 2221 C CA . ASN A 1 299 ? -4.179 -11.342 29.343 1.00 91.62 299 ASN A CA 1
ATOM 2222 C C . ASN A 1 299 ? -3.641 -9.916 29.523 1.00 91.62 299 ASN A C 1
ATOM 2224 O O . ASN A 1 299 ? -2.962 -9.385 28.645 1.00 91.62 299 ASN A O 1
ATOM 2228 N N . LEU A 1 300 ? -3.894 -9.314 30.686 1.00 92.12 300 LEU A N 1
ATOM 2229 C CA . LEU A 1 300 ? -3.345 -8.013 31.071 1.00 92.12 300 LEU A CA 1
ATOM 2230 C C . LEU A 1 300 ? -2.206 -8.197 32.081 1.00 92.12 300 LEU A C 1
ATOM 2232 O O . LEU A 1 300 ? -2.363 -8.864 33.102 1.00 92.12 300 LEU A O 1
ATOM 2236 N N . SER A 1 301 ? -1.042 -7.606 31.799 1.00 89.50 301 SER A N 1
ATOM 2237 C CA . SER A 1 301 ? 0.117 -7.661 32.699 1.00 89.50 301 SER A CA 1
ATOM 2238 C C . SER A 1 301 ? -0.118 -6.854 33.986 1.00 89.50 301 SER A C 1
ATOM 2240 O O . SER A 1 301 ? -0.994 -5.989 34.041 1.00 89.50 301 SER A O 1
ATOM 2242 N N . LYS A 1 302 ? 0.706 -7.077 35.022 1.00 88.81 302 LYS A N 1
ATOM 2243 C CA . LYS A 1 302 ? 0.640 -6.313 36.284 1.00 88.81 302 LYS A CA 1
ATOM 2244 C C . LYS A 1 302 ? 0.638 -4.797 36.019 1.00 88.81 302 LYS A C 1
ATOM 2246 O O . LYS A 1 302 ? 1.399 -4.314 35.183 1.00 88.81 302 LYS A O 1
ATOM 2251 N N . GLY A 1 303 ? -0.221 -4.064 36.732 1.00 86.12 303 GLY A N 1
ATOM 2252 C CA . GLY A 1 303 ? -0.357 -2.607 36.600 1.00 86.12 303 GLY A CA 1
ATOM 2253 C C . GLY A 1 303 ? -1.111 -2.122 35.354 1.00 86.12 303 GLY A C 1
ATOM 2254 O O . GLY A 1 303 ? -1.049 -0.937 35.040 1.00 86.12 303 GLY A O 1
ATOM 2255 N N . ARG A 1 304 ? -1.806 -3.004 34.622 1.00 92.12 304 ARG A N 1
ATOM 2256 C CA . ARG A 1 304 ? -2.702 -2.624 33.518 1.00 92.12 304 ARG A CA 1
ATOM 2257 C C . ARG A 1 304 ? -4.159 -2.614 33.975 1.00 92.12 304 ARG A C 1
ATOM 2259 O O . ARG A 1 304 ? -4.569 -3.453 34.772 1.00 92.12 304 ARG A O 1
ATOM 2266 N N . THR A 1 305 ? -4.930 -1.681 33.427 1.00 90.88 305 THR A N 1
ATOM 2267 C CA . THR A 1 305 ? -6.350 -1.479 33.739 1.00 90.88 305 THR A CA 1
ATOM 2268 C C . THR A 1 305 ? -7.206 -1.919 32.559 1.00 90.88 305 THR A C 1
ATOM 2270 O O . THR A 1 305 ? -6.902 -1.568 31.421 1.00 90.88 305 THR A O 1
ATOM 2273 N N . LEU A 1 306 ? -8.294 -2.640 32.835 1.00 92.75 306 LEU A N 1
ATOM 2274 C CA . LEU A 1 306 ? -9.413 -2.787 31.908 1.00 92.75 306 LEU A CA 1
ATOM 2275 C C . LEU A 1 306 ? -10.496 -1.784 32.311 1.00 92.75 306 LEU A C 1
ATOM 2277 O O . LEU A 1 306 ? -11.092 -1.927 33.378 1.00 92.75 306 LEU A O 1
ATOM 2281 N N . THR A 1 307 ? -10.752 -0.791 31.465 1.00 92.00 307 THR A N 1
ATOM 2282 C CA . THR A 1 307 ? -11.908 0.100 31.608 1.00 92.00 307 THR A CA 1
ATOM 2283 C C . THR A 1 307 ? -12.989 -0.376 30.647 1.00 92.00 307 THR A C 1
ATOM 2285 O O . THR A 1 307 ? -12.735 -0.483 29.450 1.00 92.00 307 THR A O 1
ATOM 2288 N N . ALA A 1 308 ? -14.173 -0.690 31.169 1.00 92.06 308 ALA A N 1
ATOM 2289 C CA . ALA A 1 308 ? -15.318 -1.141 30.386 1.00 92.06 308 ALA A CA 1
ATOM 2290 C C . ALA A 1 308 ? -16.621 -0.735 31.084 1.00 92.06 308 ALA A C 1
ATOM 2292 O O . ALA A 1 308 ? -16.761 -0.951 32.287 1.00 92.06 308 ALA A O 1
ATOM 2293 N N . ASP A 1 309 ? -17.587 -0.215 30.324 1.00 92.00 309 ASP A N 1
ATOM 2294 C CA . ASP A 1 309 ? -18.898 0.194 30.856 1.00 92.00 309 ASP A CA 1
ATOM 2295 C C . ASP A 1 309 ? -19.743 -1.005 31.314 1.00 92.00 309 ASP A C 1
ATOM 2297 O O . ASP A 1 309 ? -20.590 -0.895 32.201 1.00 92.00 309 ASP A O 1
ATOM 2301 N N . LYS A 1 310 ? -19.509 -2.177 30.709 1.00 92.06 310 LYS A N 1
ATOM 2302 C CA . LYS A 1 310 ? -20.198 -3.431 31.017 1.00 92.06 310 LYS A CA 1
ATOM 2303 C C . LYS A 1 310 ? -19.248 -4.615 30.871 1.00 92.06 310 LYS A C 1
ATOM 2305 O O . LYS A 1 310 ? -18.711 -4.854 29.794 1.00 92.06 310 LYS A O 1
ATOM 2310 N N . ILE A 1 311 ? -19.119 -5.410 31.931 1.00 92.00 311 ILE A N 1
ATOM 2311 C CA . ILE A 1 311 ? -18.458 -6.721 31.897 1.00 92.00 311 ILE A CA 1
ATOM 2312 C C . ILE A 1 311 ? -19.549 -7.787 32.003 1.00 92.00 311 ILE A C 1
ATOM 2314 O O . ILE A 1 311 ? -20.055 -8.071 33.085 1.00 92.00 311 ILE A O 1
ATOM 2318 N N . ALA A 1 312 ? -19.943 -8.357 30.863 1.00 92.50 312 ALA A N 1
ATOM 2319 C CA . ALA A 1 312 ? -20.892 -9.465 30.807 1.00 92.50 312 ALA A CA 1
ATOM 2320 C C . ALA A 1 312 ? -20.124 -10.794 30.800 1.00 92.50 312 ALA A C 1
ATOM 2322 O O . ALA A 1 312 ? -19.584 -11.196 29.774 1.00 92.50 312 ALA A O 1
ATOM 2323 N N . THR A 1 313 ? -20.062 -11.470 31.946 1.00 92.38 313 THR A N 1
ATOM 2324 C CA . THR A 1 313 ? -19.416 -12.783 32.088 1.00 92.38 313 THR A CA 1
ATOM 2325 C C . THR A 1 313 ? -20.304 -13.738 32.877 1.00 92.38 313 THR A C 1
ATOM 2327 O O . THR A 1 313 ? -21.045 -13.312 33.761 1.00 92.38 313 THR A O 1
ATOM 2330 N N . LYS A 1 314 ? -20.201 -15.041 32.585 1.00 93.12 314 LYS A N 1
ATOM 2331 C CA . LYS A 1 314 ? -20.814 -16.101 33.400 1.00 93.12 314 LYS A CA 1
ATOM 2332 C C . LYS A 1 314 ? -20.161 -16.192 34.784 1.00 93.12 314 LYS A C 1
ATOM 2334 O O . LYS A 1 314 ? -20.854 -16.400 35.769 1.00 93.12 314 LYS A O 1
ATOM 2339 N N . ASN A 1 315 ? -18.838 -16.024 34.840 1.00 92.69 315 ASN A N 1
ATOM 2340 C CA . ASN A 1 315 ? -18.029 -16.138 36.051 1.00 92.69 315 ASN A CA 1
ATOM 2341 C C . ASN A 1 315 ? -17.079 -14.936 36.150 1.00 92.69 315 ASN A C 1
ATOM 2343 O O . ASN A 1 315 ? -16.345 -14.651 35.201 1.00 92.69 315 ASN A O 1
ATOM 2347 N N . LEU A 1 316 ? -17.037 -14.271 37.304 1.00 93.75 316 LEU A N 1
ATOM 2348 C CA . LEU A 1 316 ? -16.033 -13.255 37.625 1.00 93.75 316 LEU A CA 1
ATOM 2349 C C . LEU A 1 316 ? -15.222 -13.730 38.834 1.00 93.75 316 LEU A C 1
ATOM 2351 O O . LEU A 1 316 ? -15.745 -13.802 39.943 1.00 93.75 316 LEU A O 1
ATOM 2355 N N . ALA A 1 317 ? -13.951 -14.067 38.613 1.00 93.00 317 ALA A N 1
ATOM 2356 C CA . ALA A 1 317 ? -13.015 -14.452 39.665 1.00 93.00 317 ALA A CA 1
ATOM 2357 C C . ALA A 1 317 ? -12.038 -13.302 39.938 1.00 93.00 317 ALA A C 1
ATOM 2359 O O . ALA A 1 317 ? -11.457 -12.743 39.008 1.00 93.00 317 ALA A O 1
ATOM 2360 N N . ILE A 1 318 ? -11.861 -12.946 41.211 1.00 92.50 318 ILE A N 1
ATOM 2361 C CA . ILE A 1 318 ? -10.983 -11.854 41.646 1.00 92.50 318 ILE A CA 1
ATOM 2362 C C . ILE A 1 318 ? -10.090 -12.394 42.766 1.00 92.50 318 ILE A C 1
ATOM 2364 O O . ILE A 1 318 ? -10.543 -12.594 43.889 1.00 92.50 318 ILE A O 1
ATOM 2368 N N . ASN A 1 319 ? -8.808 -12.616 42.468 1.00 89.88 319 ASN A N 1
ATOM 2369 C CA . ASN A 1 319 ? -7.817 -13.164 43.413 1.00 89.88 319 ASN A CA 1
ATOM 2370 C C . ASN A 1 319 ? -7.254 -12.094 44.379 1.00 89.88 319 ASN A C 1
ATOM 2372 O O . ASN A 1 319 ? -6.102 -12.161 44.799 1.00 89.88 319 ASN A O 1
ATOM 2376 N N . GLY A 1 320 ? -8.049 -11.071 44.685 1.00 89.19 320 GLY A N 1
ATOM 2377 C CA . GLY A 1 320 ? -7.672 -9.892 45.461 1.00 89.19 320 GLY A CA 1
ATOM 2378 C C . GLY A 1 320 ? -8.915 -9.107 45.876 1.00 89.19 320 GLY A C 1
ATOM 2379 O O . GLY A 1 320 ? -10.009 -9.663 45.952 1.00 89.19 320 GLY A O 1
ATOM 2380 N N . THR A 1 321 ? -8.773 -7.809 46.133 1.00 90.94 321 THR A N 1
ATOM 2381 C CA . THR A 1 321 ? -9.899 -6.974 46.578 1.00 90.94 321 THR A CA 1
ATOM 2382 C C . THR A 1 321 ? -10.802 -6.563 45.415 1.00 90.94 321 THR A C 1
ATOM 2384 O O . THR A 1 321 ? -10.339 -5.976 44.439 1.00 90.94 321 THR A O 1
ATOM 2387 N N . ALA A 1 322 ? -12.108 -6.791 45.560 1.00 93.12 322 ALA A N 1
ATOM 2388 C CA . ALA A 1 322 ? -13.144 -6.220 44.704 1.00 93.12 322 ALA A CA 1
ATOM 2389 C C . ALA A 1 322 ? -13.817 -5.036 45.418 1.00 93.12 322 ALA A C 1
ATOM 2391 O O . ALA A 1 322 ? -14.246 -5.172 46.561 1.00 93.12 322 ALA A O 1
ATOM 2392 N N . SER A 1 323 ? -13.942 -3.890 44.745 1.00 93.12 323 SER A N 1
ATOM 2393 C CA . SER A 1 323 ? -14.734 -2.750 45.224 1.00 93.12 323 SER A CA 1
ATOM 2394 C C . SER A 1 323 ? -15.881 -2.513 44.250 1.00 93.12 323 SER A C 1
ATOM 2396 O O . SER A 1 323 ? -15.659 -2.076 43.122 1.00 93.12 323 SER A O 1
ATOM 2398 N N . ILE A 1 324 ? -17.100 -2.862 44.664 1.00 93.19 324 ILE A N 1
ATOM 2399 C CA . ILE A 1 324 ? -18.298 -2.819 43.819 1.00 93.19 324 ILE A CA 1
ATOM 2400 C C . ILE A 1 324 ? -19.304 -1.870 44.466 1.00 93.19 324 ILE A C 1
ATOM 2402 O O . ILE A 1 324 ? -19.799 -2.125 45.563 1.00 93.19 324 ILE A O 1
ATOM 2406 N N . LYS A 1 325 ? -19.615 -0.766 43.784 1.00 93.00 325 LYS A N 1
ATOM 2407 C CA . LYS A 1 325 ? -20.690 0.147 44.192 1.00 93.00 325 LYS A CA 1
ATOM 2408 C C . LYS A 1 325 ? -22.025 -0.417 43.707 1.00 93.00 325 LYS A C 1
ATOM 2410 O O . LYS A 1 325 ? -22.118 -0.832 42.558 1.00 93.00 325 LYS A O 1
ATOM 2415 N N . ASN A 1 326 ? -23.043 -0.396 44.567 1.00 90.94 326 ASN A N 1
ATOM 2416 C CA . ASN A 1 326 ? -24.410 -0.837 44.255 1.00 90.94 326 ASN A CA 1
ATOM 2417 C C . ASN A 1 326 ? -24.496 -2.290 43.738 1.00 90.94 326 ASN A C 1
ATOM 2419 O O . ASN A 1 326 ? -25.210 -2.577 42.780 1.00 90.94 326 ASN A O 1
ATOM 2423 N N . ALA A 1 327 ? -23.753 -3.210 44.364 1.00 92.88 327 ALA A N 1
ATOM 2424 C CA . ALA A 1 327 ? -23.810 -4.628 44.022 1.00 92.88 327 ALA A CA 1
ATOM 2425 C C . ALA A 1 327 ? -25.201 -5.223 44.312 1.00 92.88 327 ALA A C 1
ATOM 2427 O O . ALA A 1 327 ? -25.694 -5.131 45.436 1.00 92.88 327 ALA A O 1
ATOM 2428 N N . ILE A 1 328 ? -25.789 -5.890 43.318 1.00 92.12 328 ILE A N 1
ATOM 2429 C CA . ILE A 1 328 ? -26.914 -6.812 43.505 1.00 92.12 328 ILE A CA 1
ATOM 2430 C C . ILE A 1 328 ? -26.323 -8.220 43.479 1.00 92.12 328 ILE A C 1
ATOM 2432 O O . ILE A 1 328 ? -25.663 -8.596 42.511 1.00 92.12 328 ILE A O 1
ATOM 2436 N N . ILE A 1 329 ? -26.518 -8.976 44.558 1.00 92.12 329 ILE A N 1
ATOM 2437 C CA . ILE A 1 329 ? -25.995 -10.333 44.720 1.00 92.12 329 ILE A CA 1
ATOM 2438 C C . ILE A 1 329 ? -27.179 -11.228 45.069 1.00 92.12 329 ILE A C 1
ATOM 2440 O O . ILE A 1 329 ? -27.811 -11.019 46.099 1.00 92.12 329 ILE A O 1
ATOM 2444 N N . ASP A 1 330 ? -27.467 -12.199 44.207 1.00 93.94 330 ASP A N 1
ATOM 2445 C CA . ASP A 1 330 ? -28.538 -13.179 44.411 1.00 93.94 330 ASP A CA 1
ATOM 2446 C C . ASP A 1 330 ? -28.207 -14.125 45.581 1.00 93.94 330 ASP A C 1
ATOM 2448 O O . ASP A 1 330 ? -28.901 -14.153 46.593 1.00 93.94 330 ASP A O 1
ATOM 2452 N N . THR A 1 331 ? -27.062 -14.812 45.498 1.00 93.56 331 THR A N 1
ATOM 2453 C CA . THR A 1 331 ? -26.545 -15.673 46.569 1.00 93.56 331 THR A CA 1
ATOM 2454 C C . THR A 1 331 ? -25.148 -15.226 46.997 1.00 93.56 331 THR A C 1
ATOM 2456 O O . THR A 1 331 ? -24.208 -15.245 46.201 1.00 93.56 331 THR A O 1
ATOM 2459 N N . LEU A 1 332 ? -24.984 -14.862 48.274 1.00 93.94 332 LEU A N 1
ATOM 2460 C CA . LEU A 1 332 ? -23.697 -14.493 48.870 1.00 93.94 332 LEU A CA 1
ATOM 2461 C C . LEU A 1 332 ? -23.200 -15.592 49.822 1.00 93.94 332 LEU A C 1
ATOM 2463 O O . LEU A 1 332 ? -23.725 -15.753 50.921 1.00 93.94 332 LEU A O 1
ATOM 2467 N N . LYS A 1 333 ? -22.144 -16.315 49.428 1.00 94.25 333 LYS A N 1
ATOM 2468 C CA . LYS A 1 333 ? -21.422 -17.253 50.304 1.00 94.25 333 LYS A CA 1
ATOM 2469 C C . LYS A 1 333 ? -20.128 -16.618 50.809 1.00 94.25 333 LYS A C 1
ATOM 2471 O O . LYS A 1 333 ? -19.303 -16.180 50.012 1.00 94.25 333 LYS A O 1
ATOM 2476 N N . VAL A 1 334 ? -19.922 -16.624 52.126 1.00 93.94 334 VAL A N 1
ATOM 2477 C CA . VAL A 1 334 ? -18.722 -16.072 52.772 1.00 93.94 334 VAL A CA 1
ATOM 2478 C C . VAL A 1 334 ? -18.066 -17.141 53.639 1.00 93.94 334 VAL A C 1
ATOM 2480 O O . VAL A 1 334 ? -18.693 -17.683 54.540 1.00 93.94 334 VAL A O 1
ATOM 2483 N N . ASN A 1 335 ? -16.792 -17.442 53.373 1.00 93.25 335 ASN A N 1
ATOM 2484 C CA . ASN A 1 335 ? -16.075 -18.548 54.027 1.00 93.25 335 ASN A CA 1
ATOM 2485 C C . ASN A 1 335 ? -15.457 -18.190 55.395 1.00 93.25 335 ASN A C 1
ATOM 2487 O O . ASN A 1 335 ? -14.949 -19.081 56.069 1.00 93.25 335 ASN A O 1
ATOM 2491 N N . LYS A 1 336 ? -15.418 -16.904 55.778 1.00 94.81 336 LYS A N 1
ATOM 2492 C CA . LYS A 1 336 ? -14.819 -16.438 57.045 1.00 94.81 336 LYS A CA 1
ATOM 2493 C C . LYS A 1 336 ? -15.736 -15.482 57.806 1.00 94.81 336 LYS A C 1
ATOM 2495 O O . LYS A 1 336 ? -16.334 -15.870 58.800 1.00 94.81 336 LYS A O 1
ATOM 2500 N N . SER A 1 337 ? -15.842 -14.234 57.355 1.00 91.69 337 SER A N 1
ATOM 2501 C CA . SER A 1 337 ? -16.599 -13.190 58.058 1.00 91.69 337 SER A CA 1
ATOM 2502 C C . SER A 1 337 ? -17.135 -12.162 57.071 1.00 91.69 337 SER A C 1
ATOM 2504 O O . SER A 1 337 ? -16.450 -11.818 56.107 1.00 91.69 337 SER A O 1
ATOM 2506 N N . LEU A 1 338 ? -18.343 -11.665 57.328 1.00 91.94 338 LEU A N 1
ATOM 2507 C CA . LEU A 1 338 ? -18.988 -10.603 56.564 1.00 91.94 338 LEU A CA 1
ATOM 2508 C C . LEU A 1 338 ? -19.254 -9.429 57.507 1.00 91.94 338 LEU A C 1
ATOM 2510 O O . LEU A 1 338 ? -19.964 -9.588 58.495 1.00 91.94 338 LEU A O 1
ATOM 2514 N N . ASN A 1 339 ? -18.669 -8.271 57.208 1.00 89.38 339 ASN A N 1
ATOM 2515 C CA . ASN A 1 339 ? -18.788 -7.068 58.027 1.00 89.38 339 ASN A CA 1
ATOM 2516 C C . ASN A 1 339 ? -19.631 -6.022 57.296 1.00 89.38 339 ASN A C 1
ATOM 2518 O O . ASN A 1 339 ? -19.388 -5.742 56.122 1.00 89.38 339 ASN A O 1
ATOM 2522 N N . PHE A 1 340 ? -20.575 -5.410 58.008 1.00 86.69 340 PHE A N 1
ATOM 2523 C CA . PHE A 1 340 ? -21.399 -4.313 57.511 1.00 86.69 340 PHE A CA 1
ATOM 2524 C C . PHE A 1 340 ? -21.151 -3.067 58.366 1.00 86.69 340 PHE A C 1
ATOM 2526 O O . PHE A 1 340 ? -21.250 -3.123 59.586 1.00 86.69 340 PHE A O 1
ATOM 2533 N N . SER A 1 341 ? -20.854 -1.934 57.727 1.00 87.12 341 SER A N 1
ATOM 2534 C CA . SER A 1 341 ? -20.787 -0.609 58.371 1.00 87.12 341 SER A CA 1
ATOM 2535 C C . SER A 1 341 ? -22.115 0.161 58.302 1.00 87.12 341 SER A C 1
ATOM 2537 O O . SER A 1 341 ? -22.204 1.308 58.739 1.00 87.12 341 SER A O 1
ATOM 2539 N N . GLY A 1 342 ? -23.143 -0.454 57.713 1.00 86.25 342 GLY A N 1
ATOM 2540 C CA . GLY A 1 342 ? -24.474 0.107 57.512 1.00 86.25 342 GLY A CA 1
ATOM 2541 C C . GLY A 1 342 ? -25.569 -0.835 58.004 1.00 86.25 342 GLY A C 1
ATOM 2542 O O . GLY A 1 342 ? -25.312 -1.796 58.721 1.00 86.25 342 GLY A O 1
ATOM 2543 N N . GLU A 1 343 ? -26.805 -0.549 57.607 1.00 84.81 343 GLU A N 1
ATOM 2544 C CA . GLU A 1 343 ? -27.979 -1.328 58.011 1.00 84.81 343 GLU A CA 1
ATOM 2545 C C . GLU A 1 343 ? -28.124 -2.591 57.157 1.00 84.81 343 GLU A C 1
ATOM 2547 O O . GLU A 1 343 ? -27.989 -2.532 55.934 1.00 84.81 343 GLU A O 1
ATOM 2552 N N . ILE A 1 344 ? -28.482 -3.710 57.785 1.00 88.38 344 ILE A N 1
ATOM 2553 C CA . ILE A 1 344 ? -28.896 -4.935 57.087 1.00 88.38 344 ILE A CA 1
ATOM 2554 C C . ILE A 1 344 ? -30.424 -4.960 57.090 1.00 88.38 344 ILE A C 1
ATOM 2556 O O . ILE A 1 344 ? -31.022 -4.836 58.156 1.00 88.38 344 ILE A O 1
ATOM 2560 N N . LYS A 1 345 ? -31.067 -5.118 55.926 1.00 82.69 345 LYS A N 1
ATOM 2561 C CA . LYS A 1 345 ? -32.536 -5.139 55.796 1.00 82.69 345 LYS A CA 1
ATOM 2562 C C . LYS A 1 345 ? -33.001 -6.360 55.010 1.00 82.69 345 LYS A C 1
ATOM 2564 O O . LYS A 1 345 ? -32.809 -6.422 53.799 1.00 82.69 345 LYS A O 1
ATOM 2569 N N . GLN A 1 346 ? -33.662 -7.299 55.682 1.00 82.88 346 GLN A N 1
ATOM 2570 C CA . GLN A 1 346 ? -34.321 -8.443 55.052 1.00 82.88 346 GLN A CA 1
ATOM 2571 C C . GLN A 1 346 ? -35.808 -8.125 54.829 1.00 82.88 346 GLN A C 1
ATOM 2573 O O . GLN A 1 346 ? -36.687 -8.531 55.595 1.00 82.88 346 GLN A O 1
ATOM 2578 N N . GLY A 1 347 ? -36.092 -7.342 53.784 1.00 76.06 347 GLY A N 1
ATOM 2579 C CA . GLY A 1 347 ? -37.446 -6.880 53.470 1.00 76.06 347 GLY A CA 1
ATOM 2580 C C . GLY A 1 347 ? -38.068 -6.087 54.627 1.00 76.06 347 GLY A C 1
ATOM 2581 O O . GLY A 1 347 ? -37.452 -5.159 55.147 1.00 76.06 347 GLY A O 1
ATOM 2582 N N . ARG A 1 348 ? -39.286 -6.464 55.040 1.00 64.38 348 ARG A N 1
ATOM 2583 C CA . ARG A 1 348 ? -39.955 -5.925 56.242 1.00 64.38 348 ARG A CA 1
ATOM 2584 C C . ARG A 1 348 ? -39.691 -6.746 57.510 1.00 64.38 348 ARG A C 1
ATOM 2586 O O . ARG A 1 348 ? -40.160 -6.351 58.570 1.00 64.38 348 ARG A O 1
ATOM 2593 N N . ASN A 1 349 ? -38.995 -7.880 57.419 1.00 69.56 349 ASN A N 1
ATOM 2594 C CA . ASN A 1 349 ? -38.993 -8.860 58.503 1.00 69.56 349 ASN A CA 1
ATOM 2595 C C . ASN A 1 349 ? -37.916 -8.574 59.538 1.00 69.56 349 ASN A C 1
ATOM 2597 O O . ASN A 1 349 ? -38.278 -8.374 60.686 1.00 69.56 349 ASN A O 1
ATOM 2601 N N . ILE A 1 350 ? -36.640 -8.503 59.151 1.00 78.81 350 ILE A N 1
ATOM 2602 C CA . ILE A 1 350 ? -35.526 -8.316 60.092 1.00 78.81 350 ILE A CA 1
ATOM 2603 C C . ILE A 1 350 ? -34.649 -7.145 59.644 1.00 78.81 350 ILE A C 1
ATOM 2605 O O . ILE A 1 350 ? -34.226 -7.084 58.486 1.00 78.81 350 ILE A O 1
ATOM 2609 N N . VAL A 1 351 ? -34.363 -6.222 60.566 1.00 81.38 351 VAL A N 1
ATOM 2610 C CA . VAL A 1 351 ? -33.427 -5.109 60.357 1.00 81.38 351 VAL A CA 1
ATOM 2611 C C . VAL A 1 351 ? -32.373 -5.095 61.458 1.00 81.38 351 VAL A C 1
ATOM 2613 O O . VAL A 1 351 ? -32.719 -5.056 62.636 1.00 81.38 351 VAL A O 1
ATOM 2616 N N . VAL A 1 352 ? -31.096 -5.072 61.071 1.00 83.00 352 VAL A N 1
ATOM 2617 C CA . VAL A 1 352 ? -29.987 -4.691 61.958 1.00 83.00 352 VAL A CA 1
ATOM 2618 C C . VAL A 1 352 ? -29.698 -3.215 61.706 1.00 83.00 352 VAL A C 1
ATOM 2620 O O . VAL A 1 352 ? -29.363 -2.838 60.578 1.00 83.00 352 VAL A O 1
ATOM 2623 N N . SER A 1 353 ? -29.860 -2.370 62.722 1.00 79.69 353 SER A N 1
ATOM 2624 C CA . SER A 1 353 ? -29.529 -0.945 62.628 1.00 79.69 353 SER A CA 1
ATOM 2625 C C . SER A 1 353 ? -28.012 -0.719 62.590 1.00 79.69 353 SER A C 1
ATOM 2627 O O . SER A 1 353 ? -27.218 -1.599 62.923 1.00 79.69 353 SER A O 1
ATOM 2629 N N . ARG A 1 354 ? -27.584 0.508 62.265 1.00 81.25 354 ARG A N 1
ATOM 2630 C CA . ARG A 1 354 ? -26.158 0.903 62.326 1.00 81.25 354 ARG A CA 1
ATOM 2631 C C . ARG A 1 354 ? -25.562 0.827 63.737 1.00 81.25 354 ARG A C 1
ATOM 2633 O O . ARG A 1 354 ? -24.347 0.791 63.877 1.00 81.25 354 ARG A O 1
ATOM 2640 N N . THR A 1 355 ? -26.408 0.819 64.766 1.00 81.81 355 THR A N 1
ATOM 2641 C CA . THR A 1 355 ? -26.038 0.662 66.181 1.00 81.81 355 THR A CA 1
ATOM 2642 C C . THR A 1 355 ? -26.019 -0.807 66.631 1.00 81.81 355 THR A C 1
ATOM 2644 O O . THR A 1 355 ? -25.799 -1.074 67.807 1.00 81.81 355 THR A O 1
ATOM 2647 N N . GLY A 1 356 ? -26.231 -1.764 65.716 1.00 80.50 356 GLY A N 1
ATOM 2648 C CA . GLY A 1 356 ? -26.231 -3.204 66.004 1.00 80.50 356 GLY A CA 1
ATOM 2649 C C . GLY A 1 356 ? -27.526 -3.724 66.635 1.00 80.50 356 GLY A C 1
ATOM 2650 O O . GLY A 1 356 ? -27.594 -4.879 67.049 1.00 80.50 356 GLY A O 1
ATOM 2651 N N . GLU A 1 357 ? -28.564 -2.895 66.720 1.00 82.81 357 GLU A N 1
ATOM 2652 C CA . GLU A 1 357 ? -29.842 -3.277 67.313 1.00 82.81 357 GLU A CA 1
ATOM 2653 C C . GLU A 1 357 ? -30.692 -4.064 66.313 1.00 82.81 357 GLU A C 1
ATOM 2655 O O . GLU A 1 357 ? -30.783 -3.707 65.136 1.00 82.81 357 GLU A O 1
ATOM 2660 N N . LEU A 1 358 ? -31.356 -5.111 66.801 1.00 86.19 358 LEU A N 1
ATOM 2661 C CA . LEU A 1 358 ? -32.179 -5.998 65.988 1.00 86.19 358 LEU A CA 1
ATOM 2662 C C . LEU A 1 358 ? -33.661 -5.606 66.100 1.00 86.19 358 LEU A C 1
ATOM 2664 O O . LEU A 1 358 ? -34.199 -5.494 67.204 1.00 86.19 358 LEU A O 1
ATOM 2668 N N . TYR A 1 359 ? -34.318 -5.412 64.959 1.00 80.06 359 TYR A N 1
ATOM 2669 C CA . TYR A 1 359 ? -35.736 -5.067 64.837 1.00 80.06 359 TYR A CA 1
ATOM 2670 C C . TYR A 1 359 ? -36.470 -6.137 64.028 1.00 80.06 359 TYR A C 1
ATOM 2672 O O . TYR A 1 359 ? -35.958 -6.585 63.001 1.00 80.06 359 TYR A O 1
ATOM 2680 N N . GLU A 1 360 ? -37.694 -6.478 64.437 1.00 81.56 360 GLU A N 1
ATOM 2681 C CA . GLU A 1 360 ? -38.613 -7.325 63.675 1.00 81.56 360 GLU A CA 1
ATOM 2682 C C . GLU A 1 360 ? -39.904 -6.568 63.349 1.00 81.56 360 GLU A C 1
ATOM 2684 O O . GLU A 1 360 ? -40.588 -6.074 64.248 1.00 81.56 360 GLU A O 1
ATOM 2689 N N . GLN A 1 361 ? -40.243 -6.465 62.058 1.00 81.62 361 GLN A N 1
ATOM 2690 C CA . GLN A 1 361 ? -41.398 -5.697 61.552 1.00 81.62 361 GLN A CA 1
ATOM 2691 C C . GLN A 1 361 ? -41.437 -4.234 62.042 1.00 81.62 361 GLN A C 1
ATOM 2693 O O . GLN A 1 361 ? -42.501 -3.670 62.282 1.00 81.62 361 GLN A O 1
ATOM 2698 N N . GLY A 1 362 ? -40.263 -3.613 62.196 1.00 77.38 362 GLY A N 1
ATOM 2699 C CA . GLY A 1 362 ? -40.113 -2.231 62.671 1.00 77.38 362 GLY A CA 1
ATOM 2700 C C . GLY A 1 362 ? -40.106 -2.063 64.196 1.00 77.38 362 GLY A C 1
ATOM 2701 O O . GLY A 1 362 ? -39.848 -0.962 64.673 1.00 77.38 362 GLY A O 1
ATOM 2702 N N . ILE A 1 363 ? -40.316 -3.133 64.971 1.00 73.06 363 ILE A N 1
ATOM 2703 C CA . ILE A 1 363 ? -40.271 -3.109 66.440 1.00 73.06 363 ILE A CA 1
ATOM 2704 C C . ILE A 1 363 ? -38.916 -3.647 66.910 1.00 73.06 363 ILE A C 1
ATOM 2706 O O . ILE A 1 363 ? -38.513 -4.739 66.515 1.00 73.06 363 ILE A O 1
ATOM 2710 N N . ARG A 1 364 ? -38.208 -2.906 67.774 1.00 80.69 364 ARG A N 1
ATOM 2711 C CA . ARG A 1 364 ? -36.946 -3.355 68.395 1.00 80.69 364 ARG A CA 1
ATOM 2712 C C . ARG A 1 364 ? -37.205 -4.651 69.169 1.00 80.69 364 ARG A C 1
ATOM 2714 O O . ARG A 1 364 ? -38.115 -4.687 69.996 1.00 80.69 364 ARG A O 1
ATOM 2721 N N . LEU A 1 365 ? -36.422 -5.707 68.942 1.00 77.00 365 LEU A N 1
ATOM 2722 C CA . LEU A 1 365 ? -36.687 -7.028 69.532 1.00 77.00 365 LEU A CA 1
ATOM 2723 C C . LEU A 1 365 ? -36.715 -7.019 71.065 1.00 77.00 365 LEU A C 1
ATOM 2725 O O . LEU A 1 365 ? -37.502 -7.758 71.650 1.00 77.00 365 LEU A O 1
ATOM 2729 N N . SER A 1 366 ? -35.939 -6.139 71.708 1.00 68.62 366 SER A N 1
ATOM 2730 C CA . SER A 1 366 ? -35.989 -5.916 73.163 1.00 68.62 366 SER A CA 1
ATOM 2731 C C . SER A 1 366 ? -37.380 -5.549 73.683 1.00 68.62 366 SER A C 1
ATOM 2733 O O . SER A 1 366 ? -37.679 -5.803 74.842 1.00 68.62 366 SER A O 1
ATOM 2735 N N . ASN A 1 367 ? -38.208 -4.937 72.834 1.00 65.81 367 ASN A N 1
ATOM 2736 C CA . ASN A 1 367 ? -39.546 -4.465 73.170 1.00 65.81 367 ASN A CA 1
ATOM 2737 C C . ASN A 1 367 ? -40.615 -5.489 72.749 1.00 65.81 367 ASN A C 1
ATOM 2739 O O . ASN A 1 367 ? -41.711 -5.478 73.295 1.00 65.81 367 ASN A O 1
ATOM 2743 N N . ARG A 1 368 ? -40.307 -6.363 71.776 1.00 60.28 368 ARG A N 1
ATOM 2744 C CA . ARG A 1 368 ? -41.224 -7.396 71.262 1.00 60.28 368 ARG A CA 1
ATOM 2745 C C . ARG A 1 368 ? -41.159 -8.703 72.055 1.00 60.28 368 ARG A C 1
ATOM 2747 O O . ARG A 1 368 ? -42.194 -9.305 72.307 1.00 60.28 368 ARG A O 1
ATOM 2754 N N . TYR A 1 369 ? -39.959 -9.114 72.460 1.00 58.00 369 TYR A N 1
ATOM 2755 C CA . TYR A 1 369 ? -39.699 -10.317 73.261 1.00 58.00 369 TYR A CA 1
ATOM 2756 C C . TYR A 1 369 ? -39.096 -9.924 74.615 1.00 58.00 369 TYR A C 1
ATOM 2758 O O . TYR A 1 369 ? -38.058 -10.449 75.024 1.00 58.00 369 TYR A O 1
ATOM 2766 N N . ALA A 1 370 ? -39.704 -8.931 75.274 1.00 47.47 370 ALA A N 1
ATOM 2767 C CA . ALA A 1 370 ? -39.232 -8.432 76.558 1.00 47.47 370 ALA A CA 1
ATOM 2768 C C . ALA A 1 370 ? -39.117 -9.585 77.570 1.00 47.47 370 ALA A C 1
ATOM 2770 O O . ALA A 1 370 ? -40.054 -10.358 77.779 1.00 47.47 370 ALA A O 1
ATOM 2771 N N . ARG A 1 371 ? -37.934 -9.703 78.175 1.00 47.28 371 ARG A N 1
ATOM 2772 C CA . ARG A 1 371 ? -37.662 -10.654 79.254 1.00 47.28 371 ARG A CA 1
ATOM 2773 C C . ARG A 1 371 ? -38.519 -10.297 80.476 1.00 47.28 371 ARG A C 1
ATOM 2775 O O . ARG A 1 371 ? -38.906 -9.147 80.667 1.00 47.28 371 ARG A O 1
ATOM 2782 N N . LEU A 1 372 ? -38.761 -11.289 81.333 1.00 48.59 372 LEU A N 1
ATOM 2783 C CA . LEU A 1 372 ? -39.543 -11.187 82.579 1.00 48.59 372 LEU A CA 1
ATOM 2784 C C . LEU A 1 372 ? -38.920 -10.275 83.668 1.00 48.59 372 LEU A C 1
ATOM 2786 O O . LEU A 1 372 ? -39.343 -10.313 84.820 1.00 48.59 372 LEU A O 1
ATOM 2790 N N . ASP A 1 373 ? -37.914 -9.467 83.325 1.00 44.34 373 ASP A N 1
ATOM 2791 C CA . ASP A 1 373 ? -37.206 -8.538 84.209 1.00 44.34 373 ASP A CA 1
ATOM 2792 C C . ASP A 1 373 ? -37.631 -7.061 84.036 1.00 44.34 373 ASP A C 1
ATOM 2794 O O . ASP A 1 373 ? -37.174 -6.209 84.804 1.00 44.34 373 ASP A O 1
ATOM 2798 N N . GLN A 1 374 ? -38.545 -6.742 83.103 1.00 43.75 374 GLN A N 1
ATOM 2799 C CA . GLN A 1 374 ? -39.150 -5.406 82.949 1.00 43.75 374 GLN A CA 1
ATOM 2800 C C . GLN A 1 374 ? -40.676 -5.436 82.719 1.00 43.75 374 GLN A C 1
ATOM 2802 O O . GLN A 1 374 ? -41.278 -6.483 82.488 1.00 43.75 374 GLN A O 1
ATOM 2807 N N . ALA A 1 375 ? -41.316 -4.268 82.853 1.00 43.44 375 ALA A N 1
ATOM 2808 C CA . ALA A 1 375 ? -42.772 -4.117 82.841 1.00 43.44 375 ALA A CA 1
ATOM 2809 C C . ALA A 1 375 ? -43.404 -4.484 81.485 1.00 43.44 375 ALA A C 1
ATOM 2811 O O . ALA A 1 375 ? -42.910 -4.092 80.429 1.00 43.44 375 ALA A O 1
ATOM 2812 N N . THR A 1 376 ? -44.530 -5.196 81.532 1.00 49.31 376 THR A N 1
ATOM 2813 C CA . THR A 1 376 ? -45.290 -5.660 80.362 1.00 49.31 376 THR A CA 1
ATOM 2814 C C . THR A 1 376 ? -46.739 -5.180 80.435 1.00 49.31 376 THR A C 1
ATOM 2816 O O . THR A 1 376 ? -47.346 -5.163 81.504 1.00 49.31 376 THR A O 1
ATOM 2819 N N . THR A 1 377 ? -47.299 -4.779 79.292 1.00 46.56 377 THR A N 1
ATOM 2820 C CA . THR A 1 377 ? -48.700 -4.347 79.168 1.00 46.56 377 THR A CA 1
ATOM 2821 C C . THR A 1 377 ? -49.473 -5.401 78.385 1.00 46.56 377 THR A C 1
ATOM 2823 O O . THR A 1 377 ? -49.229 -5.598 77.194 1.00 46.56 377 THR A O 1
ATOM 2826 N N . PHE A 1 378 ? -50.401 -6.088 79.044 1.00 51.88 378 PHE A N 1
ATOM 2827 C CA . PHE A 1 378 ? -51.224 -7.119 78.416 1.00 51.88 378 PHE A CA 1
ATOM 2828 C C . PHE A 1 378 ? -52.432 -6.470 77.728 1.00 51.88 378 PHE A C 1
ATOM 2830 O O . PHE A 1 378 ? -53.222 -5.787 78.368 1.00 51.88 378 PHE A O 1
ATOM 2837 N N . GLN A 1 379 ? -52.572 -6.658 76.413 1.00 45.62 379 GLN A N 1
ATOM 2838 C CA . GLN A 1 379 ? -53.591 -5.978 75.590 1.00 45.62 379 GLN A CA 1
ATOM 2839 C C . GLN A 1 379 ? -54.940 -6.728 75.521 1.00 45.62 379 GLN A C 1
ATOM 2841 O O . GLN A 1 379 ? -55.698 -6.574 74.565 1.00 45.62 379 GLN A O 1
ATOM 2846 N N . LYS A 1 380 ? -55.217 -7.582 76.510 1.00 49.91 380 LYS A N 1
ATOM 2847 C CA . LYS A 1 380 ? -56.467 -8.329 76.706 1.00 49.91 380 LYS A CA 1
ATOM 2848 C C . LYS A 1 380 ? -56.573 -8.756 78.169 1.00 49.91 380 LYS A C 1
ATOM 2850 O O . LYS A 1 380 ? -55.563 -8.741 78.871 1.00 49.91 380 LYS A O 1
ATOM 2855 N N . ASP A 1 381 ? -57.765 -9.172 78.587 1.00 51.66 381 ASP A N 1
ATOM 2856 C CA . ASP A 1 381 ? -58.019 -9.685 79.935 1.00 51.66 381 ASP A CA 1
ATOM 2857 C C . ASP A 1 381 ? -57.034 -10.805 80.305 1.00 51.66 381 ASP A C 1
ATOM 2859 O O . ASP A 1 381 ? -56.881 -11.785 79.569 1.00 51.66 381 ASP A O 1
ATOM 2863 N N . VAL A 1 382 ? -56.372 -10.662 81.456 1.00 56.16 382 VAL A N 1
ATOM 2864 C CA . VAL A 1 382 ? -55.486 -11.683 82.030 1.00 56.16 382 VAL A CA 1
ATOM 2865 C C . VAL A 1 382 ? -56.029 -12.092 83.388 1.00 56.16 382 VAL A C 1
ATOM 2867 O O . VAL A 1 382 ? -56.093 -11.285 84.314 1.00 56.16 382 VAL A O 1
ATOM 2870 N N . THR A 1 383 ? -56.408 -13.360 83.512 1.00 51.19 383 THR A N 1
ATOM 2871 C CA . THR A 1 383 ? -56.835 -13.949 84.782 1.00 51.19 383 THR A CA 1
ATOM 2872 C C . THR A 1 383 ? -55.633 -14.579 85.480 1.00 51.19 383 THR A C 1
ATOM 2874 O O . THR A 1 383 ? -54.996 -15.481 84.937 1.00 51.19 383 THR A O 1
ATOM 2877 N N . PHE A 1 384 ? -55.322 -14.116 86.691 1.00 61.81 384 PHE A N 1
ATOM 2878 C CA . PHE A 1 384 ? -54.306 -14.713 87.556 1.00 61.81 384 PHE A CA 1
ATOM 2879 C C . PHE A 1 384 ? -55.017 -15.565 88.616 1.00 61.81 384 PHE A C 1
ATOM 2881 O O . PHE A 1 384 ? -55.637 -15.023 89.526 1.00 61.81 384 PHE A O 1
ATOM 2888 N N . ASN A 1 385 ? -54.961 -16.892 88.476 1.00 47.81 385 ASN A N 1
ATOM 2889 C CA . ASN A 1 385 ? -55.724 -17.828 89.320 1.00 47.81 385 ASN A CA 1
ATOM 2890 C C . ASN A 1 385 ? -55.019 -18.229 90.632 1.00 47.81 385 ASN A C 1
ATOM 2892 O O . ASN A 1 385 ? -55.571 -19.019 91.389 1.00 47.81 385 ASN A O 1
ATOM 2896 N N . ASP A 1 386 ? -53.832 -17.683 90.906 1.00 47.91 386 ASP A N 1
ATOM 2897 C CA . ASP A 1 386 ? -52.994 -18.021 92.060 1.00 47.91 386 ASP A CA 1
ATOM 2898 C C . ASP A 1 386 ? -52.296 -16.785 92.647 1.00 47.91 386 ASP A C 1
ATOM 2900 O O . ASP A 1 386 ? -52.223 -15.717 92.030 1.00 47.91 386 ASP A O 1
ATOM 2904 N N . ASN A 1 387 ? -51.747 -16.950 93.854 1.00 48.44 387 ASN A N 1
ATOM 2905 C CA . ASN A 1 387 ? -51.170 -15.893 94.685 1.00 48.44 387 ASN A CA 1
ATOM 2906 C C . ASN A 1 387 ? -49.995 -15.161 93.990 1.00 48.44 387 ASN A C 1
ATOM 2908 O O . ASN A 1 387 ? -48.852 -15.624 93.989 1.00 48.44 387 ASN A O 1
ATOM 2912 N N . THR A 1 388 ? -50.276 -14.012 93.366 1.00 52.53 388 THR A N 1
ATOM 2913 C CA . THR A 1 388 ? -49.365 -13.332 92.430 1.00 52.53 388 THR A CA 1
ATOM 2914 C C . THR A 1 388 ? -48.609 -12.179 93.098 1.00 52.53 388 THR A C 1
ATOM 2916 O O . THR A 1 388 ? -49.214 -11.275 93.667 1.00 52.53 388 THR A O 1
ATOM 2919 N N . THR A 1 389 ? -47.273 -12.158 92.998 1.00 48.72 389 THR A N 1
ATOM 2920 C CA . THR A 1 389 ? -46.429 -11.093 93.582 1.00 48.72 389 THR A CA 1
ATOM 2921 C C . THR A 1 389 ? -45.700 -10.267 92.521 1.00 48.72 389 THR A C 1
ATOM 2923 O O . THR A 1 389 ? -44.682 -10.676 91.960 1.00 48.72 389 THR A O 1
ATOM 2926 N N . PHE A 1 390 ? -46.189 -9.048 92.284 1.00 50.12 390 PHE A N 1
ATOM 2927 C CA . PHE A 1 390 ? -45.562 -8.073 91.389 1.00 50.12 390 PHE A CA 1
ATOM 2928 C C . PHE A 1 390 ? -44.397 -7.364 92.097 1.00 50.12 390 PHE A C 1
ATOM 2930 O O . PHE A 1 390 ? -44.600 -6.573 93.015 1.00 50.12 390 PHE A O 1
ATOM 2937 N N . LYS A 1 391 ? -43.154 -7.631 91.674 1.00 47.50 391 LYS A N 1
ATOM 2938 C CA . LYS A 1 391 ? -41.939 -7.081 92.319 1.00 47.50 391 LYS A CA 1
ATOM 2939 C C . LYS A 1 391 ? -41.572 -5.646 91.892 1.00 47.50 391 LYS A C 1
ATOM 2941 O O . LYS A 1 391 ? -40.539 -5.135 92.316 1.00 47.50 391 LYS A O 1
ATOM 2946 N N . LYS A 1 392 ? -42.402 -4.996 91.067 1.00 49.69 392 LYS A N 1
ATOM 2947 C CA . LYS A 1 392 ? -42.390 -3.554 90.748 1.00 49.69 392 LYS A CA 1
ATOM 2948 C C . LYS A 1 392 ? -43.773 -3.117 90.235 1.00 49.69 392 LYS A C 1
ATOM 2950 O O . LYS A 1 392 ? -44.635 -3.963 90.021 1.00 49.69 392 LYS A O 1
ATOM 2955 N N . LEU A 1 393 ? -43.967 -1.801 90.106 1.00 42.06 393 LEU A N 1
ATOM 2956 C CA . LEU A 1 393 ? -45.259 -1.116 89.955 1.00 42.06 393 LEU A CA 1
ATOM 2957 C C . LEU A 1 393 ? -46.218 -1.769 88.935 1.00 42.06 393 LEU A C 1
ATOM 2959 O O . LEU A 1 393 ? -45.910 -1.831 87.747 1.00 42.06 393 LEU A O 1
ATOM 2963 N N . ALA A 1 394 ? -47.400 -2.177 89.403 1.00 46.44 394 ALA A N 1
ATOM 2964 C CA . ALA A 1 394 ? -48.540 -2.550 88.566 1.00 46.44 394 ALA A CA 1
ATOM 2965 C C . ALA A 1 394 ? -49.511 -1.363 88.465 1.00 46.44 394 ALA A C 1
ATOM 2967 O O . ALA A 1 394 ? -49.767 -0.684 89.462 1.00 46.44 394 ALA A O 1
ATOM 2968 N N . THR A 1 395 ? -50.039 -1.099 87.271 1.00 46.31 395 THR A N 1
ATOM 2969 C CA . THR A 1 395 ? -51.034 -0.043 87.029 1.00 46.31 395 THR A CA 1
ATOM 2970 C C . THR A 1 395 ? -52.390 -0.693 86.783 1.00 46.31 395 THR A C 1
ATOM 2972 O O . THR A 1 395 ? -52.496 -1.586 85.947 1.00 46.31 395 THR A O 1
ATOM 2975 N N . PHE A 1 396 ? -53.412 -0.258 87.517 1.00 48.97 396 PHE A N 1
ATOM 2976 C CA . PHE A 1 396 ? -54.782 -0.754 87.397 1.00 48.97 396 PHE A CA 1
ATOM 2977 C C . PHE A 1 396 ? -55.687 0.407 86.980 1.00 48.97 396 PHE A C 1
ATOM 2979 O O . PHE A 1 396 ? -55.689 1.433 87.660 1.00 48.97 396 PHE A O 1
ATOM 2986 N N . ASP A 1 397 ? -56.494 0.238 85.929 1.00 45.09 397 ASP A N 1
ATOM 2987 C CA . ASP A 1 397 ? -57.428 1.280 85.456 1.00 45.09 397 ASP A CA 1
ATOM 2988 C C . ASP A 1 397 ? -58.524 1.623 86.486 1.00 45.09 397 ASP A C 1
ATOM 2990 O O . ASP A 1 397 ? -59.166 2.671 86.407 1.00 45.09 397 ASP A O 1
ATOM 2994 N N . ARG A 1 398 ? -58.715 0.771 87.503 1.00 44.12 398 ARG A N 1
ATOM 2995 C CA . ARG A 1 398 ? -59.460 1.102 88.722 1.00 44.12 398 ARG A CA 1
ATOM 2996 C C . ARG A 1 398 ? -58.826 0.446 89.945 1.00 44.12 398 ARG A C 1
ATOM 2998 O O . ARG A 1 398 ? -58.698 -0.773 90.002 1.00 44.12 398 ARG A O 1
ATOM 3005 N N . LEU A 1 399 ? -58.524 1.254 90.959 1.00 47.72 399 LEU A N 1
ATOM 3006 C CA . LEU A 1 399 ? -58.099 0.809 92.285 1.00 47.72 399 LEU A CA 1
ATOM 3007 C C . LEU A 1 399 ? -58.993 1.487 93.332 1.00 47.72 399 LEU A C 1
ATOM 3009 O O . LEU A 1 399 ? -59.095 2.710 93.348 1.00 47.72 399 LEU A O 1
ATOM 3013 N N . THR A 1 400 ? -59.661 0.707 94.185 1.00 49.59 400 THR A N 1
ATOM 3014 C CA . THR A 1 400 ? -60.587 1.246 95.200 1.00 49.59 400 THR A CA 1
ATOM 3015 C C . THR A 1 400 ? -59.908 1.207 96.569 1.00 49.59 400 THR A C 1
ATOM 3017 O O . THR A 1 400 ? -59.798 0.136 97.159 1.00 49.59 400 THR A O 1
ATOM 3020 N N . THR A 1 401 ? -59.426 2.348 97.070 1.00 51.69 401 THR A N 1
ATOM 3021 C CA . THR A 1 401 ? -58.856 2.489 98.425 1.00 51.69 401 THR A CA 1
ATOM 3022 C C . THR A 1 401 ? -59.287 3.827 99.041 1.00 51.69 401 THR A C 1
ATOM 3024 O O . THR A 1 401 ? -59.555 4.780 98.313 1.00 51.69 401 THR A O 1
ATOM 3027 N N . ASN A 1 402 ? -59.388 3.903 100.376 1.00 44.47 402 ASN A N 1
ATOM 3028 C CA . ASN A 1 402 ? -60.059 5.029 101.051 1.00 44.47 402 ASN A CA 1
ATOM 3029 C C . ASN A 1 402 ? -59.137 6.112 101.651 1.00 44.47 402 ASN A C 1
ATOM 3031 O O . ASN A 1 402 ? -59.652 7.154 102.046 1.00 44.47 402 ASN A O 1
ATOM 3035 N N . TYR A 1 403 ? -57.814 5.912 101.748 1.00 49.25 403 TYR A N 1
ATOM 3036 C CA . TYR A 1 403 ? -56.911 6.865 102.423 1.00 49.25 403 TYR A CA 1
ATOM 3037 C C . TYR A 1 403 ? -55.479 6.838 101.860 1.00 49.25 403 TYR A C 1
ATOM 3039 O O . TYR A 1 403 ? -54.863 5.776 101.883 1.00 49.25 403 TYR A O 1
ATOM 3047 N N . LEU A 1 404 ? -54.942 7.993 101.425 1.00 47.78 404 LEU A N 1
ATOM 3048 C CA . LEU A 1 404 ? -53.508 8.374 101.432 1.00 47.78 404 LEU A CA 1
ATOM 3049 C C . LEU A 1 404 ? -53.299 9.801 100.867 1.00 47.78 404 LEU A C 1
ATOM 3051 O O . LEU A 1 404 ? -54.006 10.213 99.950 1.00 47.78 404 LEU A O 1
ATOM 3055 N N . THR A 1 405 ? -52.318 10.551 101.386 1.00 50.31 405 THR A N 1
ATOM 3056 C CA . THR A 1 405 ? -51.955 11.917 100.936 1.00 50.31 405 THR A CA 1
ATOM 3057 C C . THR A 1 405 ? -50.469 12.019 100.553 1.00 50.31 405 THR A C 1
ATOM 3059 O O . THR A 1 405 ? -49.637 11.222 100.982 1.00 50.31 405 THR A O 1
ATOM 3062 N N . THR A 1 406 ? -50.118 12.972 99.682 1.00 52.28 406 THR A N 1
ATOM 3063 C CA . THR A 1 406 ? -48.922 12.866 98.817 1.00 52.28 406 THR A CA 1
ATOM 3064 C C . THR A 1 406 ? -47.596 13.370 99.391 1.00 52.28 406 THR A C 1
ATOM 3066 O O . THR A 1 406 ? -46.551 13.051 98.829 1.00 52.28 406 THR A O 1
ATOM 3069 N N . ASN A 1 407 ? -47.589 14.132 100.489 1.00 51.88 407 ASN A N 1
ATOM 3070 C CA . ASN A 1 407 ? -46.359 14.770 100.994 1.00 51.88 407 ASN A CA 1
ATOM 3071 C C . ASN A 1 407 ? -45.417 13.815 101.756 1.00 51.88 407 ASN A C 1
ATOM 3073 O O . ASN A 1 407 ? -44.306 14.205 102.107 1.00 51.88 407 ASN A O 1
ATOM 3077 N N . SER A 1 408 ? -45.841 12.568 101.971 1.00 54.06 408 SER A N 1
ATOM 3078 C CA . SER A 1 408 ? -45.072 11.511 102.646 1.00 54.06 408 SER A CA 1
ATOM 3079 C C . SER A 1 408 ? -44.785 10.310 101.736 1.00 54.06 408 SER A C 1
ATOM 3081 O O . SER A 1 408 ? -44.392 9.252 102.219 1.00 54.06 408 SER A O 1
ATOM 3083 N N . LEU A 1 409 ? -44.998 10.444 100.420 1.00 59.84 409 LEU A N 1
ATOM 3084 C CA . LEU A 1 409 ? -44.680 9.387 99.462 1.00 59.84 409 LEU A CA 1
ATOM 3085 C C . LEU A 1 409 ? -43.183 9.393 99.137 1.00 59.84 409 LEU A C 1
ATOM 3087 O O . LEU A 1 409 ? -42.671 10.253 98.415 1.00 59.84 409 LEU A O 1
ATOM 3091 N N . GLU A 1 410 ? -42.500 8.381 99.654 1.00 56.41 410 GLU A N 1
ATOM 3092 C CA . GLU A 1 410 ? -41.136 8.021 99.288 1.00 56.41 410 GLU A CA 1
ATOM 3093 C C . GLU A 1 410 ? -41.155 6.755 98.432 1.00 56.41 410 GLU A C 1
ATOM 3095 O O . GLU A 1 410 ? -41.933 5.831 98.672 1.00 56.41 410 GLU A O 1
ATOM 3100 N N . ILE A 1 411 ? -40.292 6.707 97.419 1.00 60.16 411 ILE A N 1
ATOM 3101 C CA . ILE A 1 411 ? -40.124 5.535 96.558 1.00 60.16 411 ILE A CA 1
ATOM 3102 C C . ILE A 1 411 ? -38.676 5.061 96.609 1.00 60.16 411 ILE A C 1
ATOM 3104 O O . ILE A 1 411 ? -37.745 5.867 96.597 1.00 60.16 411 ILE A O 1
ATOM 3108 N N . ILE A 1 412 ? -38.475 3.743 96.648 1.00 54.41 412 ILE A N 1
ATOM 3109 C CA . ILE A 1 412 ? -37.130 3.168 96.616 1.00 54.41 412 ILE A CA 1
ATOM 3110 C C . ILE A 1 412 ? -36.626 3.151 95.171 1.00 54.41 412 ILE A C 1
ATOM 3112 O O . ILE A 1 412 ? -37.163 2.447 94.312 1.00 54.41 412 ILE A O 1
ATOM 3116 N N . LEU A 1 413 ? -35.543 3.882 94.917 1.00 53.91 413 LEU A N 1
ATOM 3117 C CA . LEU A 1 413 ? -34.786 3.835 93.669 1.00 53.91 413 LEU A CA 1
ATOM 3118 C C . LEU A 1 413 ? -33.336 3.475 94.000 1.00 53.91 413 LEU A C 1
ATOM 3120 O O . LEU A 1 413 ? -32.715 4.095 94.855 1.00 53.91 413 LEU A O 1
ATOM 3124 N N . ASN A 1 414 ? -32.805 2.442 93.339 1.00 54.22 414 ASN A N 1
ATOM 3125 C CA . ASN A 1 414 ? -31.449 1.917 93.555 1.00 54.22 414 ASN A CA 1
ATOM 3126 C C . ASN A 1 414 ? -31.115 1.651 95.043 1.00 54.22 414 ASN A C 1
ATOM 3128 O O . ASN A 1 414 ? -30.056 2.036 95.528 1.00 54.22 414 ASN A O 1
ATOM 3132 N N . ASN A 1 415 ? -32.032 0.994 95.765 1.00 58.28 415 ASN A N 1
ATOM 3133 C CA . ASN A 1 415 ? -31.933 0.675 97.200 1.00 58.28 415 ASN A CA 1
ATOM 3134 C C . ASN A 1 415 ? -31.783 1.880 98.154 1.00 58.28 415 ASN A C 1
ATOM 3136 O O . ASN A 1 415 ? -31.357 1.705 99.295 1.00 58.28 415 ASN A O 1
ATOM 3140 N N . GLN A 1 416 ? -32.173 3.087 97.741 1.00 51.97 416 GLN A N 1
ATOM 3141 C CA . GLN A 1 416 ? -32.294 4.253 98.622 1.00 51.97 416 GLN A CA 1
ATOM 3142 C C . GLN A 1 416 ? -33.716 4.819 98.561 1.00 51.97 416 GLN A C 1
ATOM 3144 O O . GLN A 1 416 ? -34.341 4.823 97.497 1.00 51.97 416 GLN A O 1
ATOM 3149 N N . TRP A 1 417 ? -34.230 5.281 99.702 1.00 59.12 417 TRP A N 1
ATOM 3150 C CA . TRP A 1 417 ? -35.510 5.983 99.781 1.00 59.12 417 TRP A CA 1
ATOM 3151 C C . TRP A 1 417 ? -35.354 7.393 99.215 1.00 59.12 417 TRP A C 1
ATOM 3153 O O . TRP A 1 417 ? -34.457 8.134 99.614 1.00 59.12 417 TRP A O 1
ATOM 3163 N N . VAL A 1 418 ? -36.203 7.753 98.253 1.00 61.81 418 VAL A N 1
ATOM 3164 C CA . VAL A 1 418 ? -36.178 9.065 97.604 1.00 61.81 418 VAL A CA 1
ATOM 3165 C C . VAL A 1 418 ? -37.573 9.673 97.654 1.00 61.81 418 VAL A C 1
ATOM 3167 O O . VAL A 1 418 ? -38.546 9.072 97.194 1.00 61.81 418 VAL A O 1
ATOM 3170 N N . ASN A 1 419 ? -37.663 10.889 98.188 1.00 74.81 419 ASN A N 1
ATOM 3171 C CA . ASN A 1 419 ? -38.900 11.655 98.213 1.00 74.81 419 ASN A CA 1
ATOM 3172 C C . ASN A 1 419 ? -39.386 11.963 96.781 1.00 74.81 419 ASN A C 1
ATOM 3174 O O . ASN A 1 419 ? -38.626 12.449 95.937 1.00 74.81 419 ASN A O 1
ATOM 3178 N N . VAL A 1 420 ? -40.664 11.696 96.499 1.00 67.12 420 VAL A N 1
ATOM 3179 C CA . VAL A 1 420 ? -41.219 11.831 95.141 1.00 67.12 420 VAL A CA 1
ATOM 3180 C C . VAL A 1 420 ? -41.171 13.279 94.631 1.00 67.12 420 VAL A C 1
ATOM 3182 O O . VAL A 1 420 ? -40.917 13.493 93.443 1.00 67.12 420 VAL A O 1
ATOM 3185 N N . ALA A 1 421 ? -41.327 14.284 95.501 1.00 70.31 421 ALA A N 1
ATOM 3186 C CA . ALA A 1 421 ? -41.315 15.691 95.096 1.00 70.31 421 ALA A CA 1
ATOM 3187 C C . ALA A 1 421 ? -39.916 16.173 94.665 1.00 70.31 421 ALA A C 1
ATOM 3189 O O . ALA A 1 421 ? -39.792 16.881 93.662 1.00 70.31 421 ALA A O 1
ATOM 3190 N N . SER A 1 422 ? -38.847 15.748 95.351 1.00 69.62 422 SER A N 1
ATOM 3191 C CA . SER A 1 422 ? -37.475 16.108 94.951 1.00 69.62 422 SER A CA 1
ATOM 3192 C C . SER A 1 422 ? -37.067 15.426 93.642 1.00 69.62 422 SER A C 1
ATOM 3194 O O . SER A 1 422 ? -36.400 16.035 92.799 1.00 69.62 422 SER A O 1
ATOM 3196 N N . LYS A 1 423 ? -37.535 14.191 93.403 1.00 73.81 423 LYS A N 1
ATOM 3197 C CA . LYS A 1 423 ? -37.291 13.500 92.132 1.00 73.81 423 LYS A CA 1
ATOM 3198 C C . LYS A 1 423 ? -38.072 14.122 90.970 1.00 73.81 423 LYS A C 1
ATOM 3200 O O . LYS A 1 423 ? -37.520 14.235 89.876 1.00 73.81 423 LYS A O 1
ATOM 3205 N N . LEU A 1 424 ? -39.297 14.593 91.210 1.00 74.50 424 LEU A N 1
ATOM 3206 C CA . LEU A 1 424 ? -40.083 15.351 90.231 1.00 74.50 424 LEU A CA 1
ATOM 3207 C C . LEU A 1 424 ? -39.409 16.684 89.861 1.00 74.50 424 LEU A C 1
ATOM 3209 O O . LEU A 1 424 ? -39.335 17.023 88.681 1.00 74.50 424 LEU A O 1
ATOM 3213 N N . ALA A 1 425 ? -38.834 17.399 90.835 1.00 76.12 425 ALA A N 1
ATOM 3214 C CA . ALA A 1 425 ? -38.040 18.601 90.570 1.00 76.12 425 ALA A CA 1
ATOM 3215 C C . ALA A 1 425 ? -36.803 18.297 89.700 1.00 76.12 425 ALA A C 1
ATOM 3217 O O . ALA A 1 425 ? -36.552 18.996 88.720 1.00 76.12 425 ALA A O 1
ATOM 3218 N N . SER A 1 426 ? -36.080 17.207 89.990 1.00 76.94 426 SER A N 1
ATOM 3219 C CA . SER A 1 426 ? -34.949 16.743 89.171 1.00 76.94 426 SER A CA 1
ATOM 3220 C C . SER A 1 426 ? -35.358 16.397 87.731 1.00 76.94 426 SER A C 1
ATOM 3222 O O . SER A 1 426 ? -34.632 16.757 86.804 1.00 76.94 426 SER A O 1
ATOM 3224 N N . TYR A 1 427 ? -36.516 15.761 87.519 1.00 76.31 427 TYR A N 1
ATOM 3225 C CA . TYR A 1 427 ? -37.029 15.499 86.169 1.00 76.31 427 TYR A CA 1
ATOM 3226 C C . TYR A 1 427 ? -37.466 1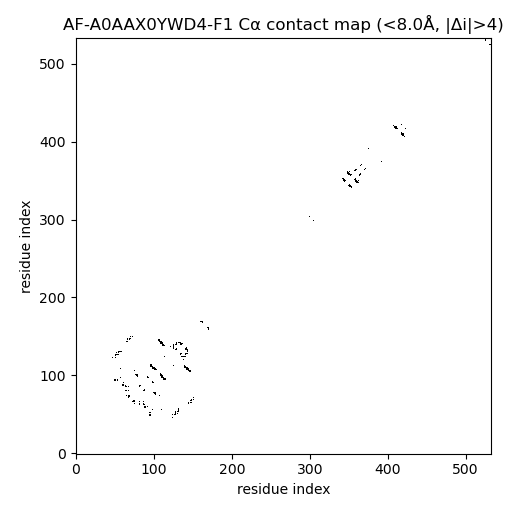6.771 85.433 1.00 76.31 427 TYR A C 1
ATOM 3228 O O . TYR A 1 427 ? -37.235 16.870 84.232 1.00 76.31 427 TYR A O 1
ATOM 3236 N N . ASN A 1 428 ? -38.023 17.770 86.125 1.00 79.62 428 ASN A N 1
ATOM 3237 C CA . ASN A 1 428 ? -38.321 19.068 85.512 1.00 79.62 428 ASN A CA 1
ATOM 3238 C C . ASN A 1 428 ? -37.044 19.805 85.068 1.00 79.62 428 ASN A C 1
ATOM 3240 O O . ASN A 1 428 ? -37.032 20.396 83.989 1.00 79.62 428 ASN A O 1
ATOM 3244 N N . THR A 1 429 ? -35.956 19.736 85.841 1.00 82.19 429 THR A N 1
ATOM 3245 C CA . THR A 1 429 ? -34.648 20.271 85.418 1.00 82.19 429 THR A CA 1
ATOM 3246 C C . THR A 1 429 ? -34.127 19.553 84.171 1.00 82.19 429 THR A C 1
ATOM 3248 O O . THR A 1 429 ? -33.729 20.207 83.211 1.00 82.19 429 THR A O 1
ATOM 3251 N N . GLU A 1 430 ? -34.199 18.221 84.138 1.00 79.88 430 GLU A N 1
ATOM 3252 C CA . GLU A 1 430 ? -33.758 17.426 82.986 1.00 79.88 430 GLU A CA 1
ATOM 3253 C C . GLU A 1 430 ? -34.599 17.697 81.723 1.00 79.88 430 GLU A C 1
ATOM 3255 O O . GLU A 1 430 ? -34.053 17.884 80.638 1.00 79.88 430 GLU A O 1
ATOM 3260 N N . LEU A 1 431 ? -35.923 17.834 81.858 1.00 80.94 431 LEU A N 1
ATOM 3261 C CA . LEU A 1 431 ? -36.806 18.243 80.759 1.00 80.94 431 LEU A CA 1
ATOM 3262 C C . LEU A 1 431 ? -36.469 19.647 80.230 1.00 80.94 431 LEU A C 1
ATOM 3264 O O . LEU A 1 431 ? -36.545 19.880 79.023 1.00 80.94 431 LEU A O 1
ATOM 3268 N N . ASN A 1 432 ? -36.065 20.579 81.098 1.00 80.56 432 ASN A N 1
ATOM 3269 C CA . ASN A 1 432 ? -35.624 21.914 80.684 1.00 80.56 432 ASN A CA 1
ATOM 3270 C C . ASN A 1 432 ? -34.263 21.884 79.961 1.00 80.56 432 ASN A C 1
ATOM 3272 O O . ASN A 1 432 ? -34.085 22.609 78.976 1.00 80.56 432 ASN A O 1
ATOM 3276 N N . ASN A 1 433 ? -33.341 21.005 80.370 1.00 83.19 433 ASN A N 1
ATOM 3277 C CA . ASN A 1 433 ? -32.082 20.763 79.656 1.00 83.19 433 ASN A CA 1
ATOM 3278 C C . ASN A 1 433 ? -32.355 20.196 78.253 1.00 83.19 433 ASN A C 1
ATOM 3280 O O . ASN A 1 433 ? -31.960 20.795 77.254 1.00 83.19 433 ASN A O 1
ATOM 3284 N N . GLN A 1 434 ? -33.152 19.128 78.154 1.00 83.12 434 GLN A N 1
ATOM 3285 C CA . GLN A 1 434 ? -33.527 18.516 76.872 1.00 83.12 434 GLN A CA 1
ATOM 3286 C C . GLN A 1 434 ? -34.269 19.495 75.950 1.00 83.12 434 GLN A C 1
ATOM 3288 O O . GLN A 1 434 ? -34.051 19.512 74.739 1.00 83.12 434 GLN A O 1
ATOM 3293 N N . ARG A 1 435 ? -35.109 20.379 76.504 1.00 85.06 435 ARG A N 1
ATOM 3294 C CA . ARG A 1 435 ? -35.765 21.457 75.746 1.00 85.06 435 ARG A CA 1
ATOM 3295 C C . ARG A 1 435 ? -34.759 22.474 75.191 1.00 85.06 435 ARG A C 1
ATOM 3297 O O . ARG A 1 435 ? -34.968 22.998 74.096 1.00 85.06 435 ARG A O 1
ATOM 3304 N N . THR A 1 436 ? -33.663 22.720 75.904 1.00 86.38 436 THR A N 1
ATOM 3305 C CA . THR A 1 436 ? -32.552 23.582 75.464 1.00 86.38 436 THR A CA 1
ATOM 3306 C C . THR A 1 436 ? -31.733 22.917 74.351 1.00 86.38 436 THR A C 1
ATOM 3308 O O . THR A 1 436 ? -31.430 23.564 73.344 1.00 86.38 436 THR A O 1
ATOM 3311 N N . ASP A 1 437 ? -31.479 21.611 74.450 1.00 85.50 437 ASP A N 1
ATOM 3312 C CA . ASP A 1 437 ? -30.819 20.830 73.395 1.00 85.50 437 ASP A CA 1
ATOM 3313 C C . ASP A 1 437 ? -31.667 20.751 72.118 1.00 85.50 437 ASP A C 1
ATOM 3315 O O . ASP A 1 437 ? -31.158 20.968 71.017 1.00 85.50 437 ASP A O 1
ATOM 3319 N N . ILE A 1 438 ? -32.981 20.532 72.243 1.00 84.31 438 ILE A N 1
ATOM 3320 C CA . ILE A 1 438 ? -33.929 20.541 71.115 1.00 84.31 438 ILE A CA 1
ATOM 3321 C C . ILE A 1 438 ? -33.950 21.913 70.423 1.00 84.31 438 ILE A C 1
ATOM 3323 O O . ILE A 1 438 ? -33.940 21.985 69.190 1.00 84.31 438 ILE A O 1
ATOM 3327 N N . ASN A 1 439 ? -33.931 23.010 71.185 1.00 84.62 439 ASN A N 1
ATOM 3328 C CA . ASN A 1 439 ? -33.848 24.360 70.621 1.00 84.62 439 ASN A CA 1
ATOM 3329 C C . ASN A 1 439 ? -32.510 24.596 69.894 1.00 84.62 439 ASN A C 1
ATOM 3331 O O . ASN A 1 439 ? -32.492 25.179 68.806 1.00 84.62 439 ASN A O 1
ATOM 3335 N N . SER A 1 440 ? -31.404 24.079 70.434 1.00 87.62 440 SER A N 1
ATOM 3336 C CA . SER A 1 440 ? -30.076 24.149 69.808 1.00 87.62 440 SER A CA 1
ATOM 3337 C C . SER A 1 440 ? -30.006 23.323 68.516 1.00 87.62 440 SER A C 1
ATOM 3339 O O . SER A 1 440 ? -29.540 23.813 67.486 1.00 87.62 440 SER A O 1
ATOM 3341 N N . LEU A 1 441 ? -30.566 22.109 68.514 1.00 86.62 441 LEU A N 1
ATOM 3342 C CA . LEU A 1 441 ? -30.731 21.265 67.325 1.00 86.62 441 LEU A CA 1
ATOM 3343 C C . LEU A 1 441 ? -31.585 21.945 66.247 1.00 86.62 441 LEU A C 1
ATOM 3345 O O . LEU A 1 441 ? -31.219 21.920 65.071 1.00 86.62 441 LEU A O 1
ATOM 3349 N N . ARG A 1 442 ? -32.682 22.611 66.630 1.00 90.38 442 ARG A N 1
ATOM 3350 C CA . ARG A 1 442 ? -33.530 23.392 65.713 1.00 90.38 442 ARG A CA 1
ATOM 3351 C C . ARG A 1 442 ? -32.776 24.571 65.087 1.00 90.38 442 ARG A C 1
ATOM 3353 O O . ARG A 1 442 ? -32.953 24.840 63.896 1.00 90.38 442 ARG A O 1
ATOM 3360 N N . SER A 1 443 ? -31.920 25.246 65.854 1.00 88.12 443 SER A N 1
ATOM 3361 C CA . SER A 1 443 ? -31.039 26.307 65.347 1.00 88.12 443 SER A CA 1
ATOM 3362 C C . SER A 1 443 ? -30.012 25.755 64.346 1.00 88.12 443 SER A C 1
ATOM 3364 O O . SER A 1 443 ? -29.920 26.232 63.212 1.00 88.12 443 SER A O 1
ATOM 3366 N N . ASN A 1 444 ? -29.332 24.659 64.703 1.00 90.00 444 ASN A N 1
ATOM 3367 C CA . ASN A 1 444 ? -28.363 23.978 63.838 1.00 90.00 444 ASN A CA 1
ATOM 3368 C C . ASN A 1 444 ? -28.993 23.477 62.528 1.00 90.00 444 ASN A C 1
ATOM 3370 O O . ASN A 1 444 ? -28.418 23.674 61.457 1.00 90.00 444 ASN A O 1
ATOM 3374 N N . TYR A 1 445 ? -30.196 22.897 62.586 1.00 88.88 445 TYR A N 1
ATOM 3375 C CA . TYR A 1 445 ? -30.957 22.494 61.400 1.00 88.88 445 TYR A CA 1
ATOM 3376 C C . TYR A 1 445 ? -31.292 23.692 60.500 1.00 88.88 445 TYR A C 1
ATOM 3378 O O . TYR A 1 445 ? -31.136 23.618 59.282 1.00 88.88 445 TYR A O 1
ATOM 3386 N N . SER A 1 446 ? -31.686 24.823 61.091 1.00 90.44 446 SER A N 1
ATOM 3387 C CA . SER A 1 446 ? -31.993 26.053 60.347 1.00 90.44 446 SER A CA 1
ATOM 3388 C C . SER A 1 446 ? -30.751 26.622 59.643 1.00 90.44 446 SER A C 1
ATOM 3390 O O . SER A 1 446 ? -30.824 26.989 58.469 1.00 90.44 446 SER A O 1
ATOM 3392 N N . SER A 1 447 ? -29.591 26.616 60.314 1.00 91.31 447 SER A N 1
ATOM 3393 C CA . SER A 1 447 ? -28.301 27.007 59.722 1.00 91.31 447 SER A CA 1
ATOM 3394 C C . SER A 1 447 ? -27.864 26.060 58.596 1.00 91.31 447 SER A C 1
ATOM 3396 O O . SER A 1 447 ? -27.418 26.508 57.537 1.00 91.31 447 SER A O 1
ATOM 3398 N N . LEU A 1 448 ? -28.037 24.746 58.777 1.00 89.38 448 LEU A N 1
ATOM 3399 C CA . LEU A 1 448 ? -27.740 23.756 57.741 1.00 89.38 448 LEU A CA 1
ATOM 3400 C C . LEU A 1 448 ? -28.648 23.934 56.515 1.00 89.38 448 LEU A C 1
ATOM 3402 O O . LEU A 1 448 ? -28.158 23.912 55.388 1.00 89.38 448 LEU A O 1
ATOM 3406 N N . ASN A 1 449 ? -29.942 24.188 56.721 1.00 91.50 449 ASN A N 1
ATOM 3407 C CA . ASN A 1 449 ? -30.895 24.434 55.641 1.00 91.50 449 ASN A CA 1
ATOM 3408 C C . ASN A 1 449 ? -30.559 25.711 54.845 1.00 91.50 449 ASN A C 1
ATOM 3410 O O . ASN A 1 449 ? -30.653 25.718 53.616 1.00 91.50 449 ASN A O 1
ATOM 3414 N N . GLN A 1 450 ? -30.082 2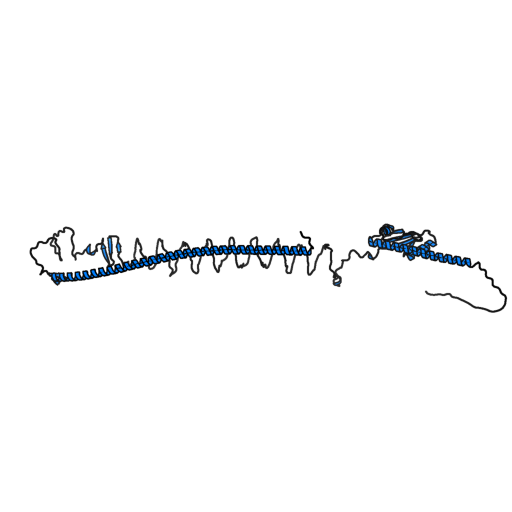6.772 55.511 1.00 91.69 450 GLN A N 1
ATOM 3415 C CA . GLN A 1 450 ? -29.537 27.951 54.826 1.00 91.69 450 GLN A CA 1
ATOM 3416 C C . GLN A 1 450 ? -28.299 27.606 53.987 1.00 91.69 450 GLN A C 1
ATOM 3418 O O . GLN A 1 450 ? -28.256 27.966 52.814 1.00 91.69 450 GLN A O 1
ATOM 3423 N N . LYS A 1 451 ? -27.330 26.853 54.530 1.00 91.50 451 LYS A N 1
ATOM 3424 C CA . LYS A 1 451 ? -26.137 26.417 53.773 1.00 91.50 451 LYS A CA 1
ATOM 3425 C C . LYS A 1 451 ? -26.503 25.589 52.536 1.00 91.50 451 LYS A C 1
ATOM 3427 O O . LYS A 1 451 ? -25.979 25.853 51.459 1.00 91.50 451 LYS A O 1
ATOM 3432 N N . VAL A 1 452 ? -27.441 24.647 52.665 1.00 91.75 452 VAL A N 1
ATOM 3433 C CA . VAL A 1 452 ? -27.963 23.848 51.539 1.00 91.75 452 VAL A CA 1
ATOM 3434 C C . VAL A 1 452 ? -28.661 24.733 50.498 1.00 91.75 452 VAL A C 1
ATOM 3436 O O . VAL A 1 452 ? -28.482 24.527 49.299 1.00 91.75 452 VAL A O 1
ATOM 3439 N N . THR A 1 453 ? -29.406 25.753 50.931 1.00 92.94 453 THR A N 1
ATOM 3440 C CA . THR A 1 453 ? -30.067 26.712 50.029 1.00 92.94 453 THR A CA 1
ATOM 3441 C C . THR A 1 453 ? -29.051 27.560 49.256 1.00 92.94 453 THR A C 1
ATOM 3443 O O . THR A 1 453 ? -29.169 27.698 48.037 1.00 92.94 453 THR A O 1
ATOM 3446 N N . THR A 1 454 ? -28.023 28.080 49.933 1.00 93.81 454 THR A N 1
ATOM 3447 C CA . THR A 1 454 ? -26.911 28.807 49.299 1.00 93.81 454 THR A CA 1
ATOM 3448 C C . THR A 1 454 ? -26.195 27.929 48.278 1.00 93.81 454 THR A C 1
ATOM 3450 O O . THR A 1 454 ? -26.020 28.345 47.134 1.00 93.81 454 THR A O 1
ATOM 3453 N N . GLU A 1 455 ? -25.863 26.688 48.637 1.00 92.50 455 GLU A N 1
ATOM 3454 C CA . GLU A 1 455 ? -25.142 25.788 47.737 1.00 92.50 455 GLU A CA 1
ATOM 3455 C C . GLU A 1 455 ? -25.995 25.342 46.539 1.00 92.50 455 GLU A C 1
ATOM 3457 O O . GLU A 1 455 ? -25.500 25.262 45.417 1.00 92.50 455 GLU A O 1
ATOM 3462 N N . SER A 1 456 ? -27.311 25.174 46.716 1.00 93.31 456 SER A N 1
ATOM 3463 C CA . SER A 1 456 ? -28.245 24.967 45.599 1.00 93.31 456 SER A CA 1
ATOM 3464 C C . SER A 1 456 ? -28.221 26.133 44.599 1.00 93.31 456 SER A C 1
ATOM 3466 O O . SER A 1 456 ? -28.262 25.919 43.385 1.00 93.31 456 SER A O 1
ATOM 3468 N N . ASN A 1 457 ? -28.104 27.374 45.080 1.00 93.31 457 ASN A N 1
ATOM 3469 C CA . ASN A 1 457 ? -27.995 28.552 44.218 1.00 93.31 457 ASN A CA 1
ATOM 3470 C C . ASN A 1 457 ? -26.604 28.677 43.566 1.00 93.31 457 ASN A C 1
ATOM 3472 O O . ASN A 1 457 ? -26.524 29.052 42.393 1.00 93.31 457 ASN A O 1
ATOM 3476 N N . ASN A 1 458 ? -25.528 28.278 44.254 1.00 93.88 458 ASN A N 1
ATOM 3477 C CA . ASN A 1 458 ? -24.194 28.150 43.655 1.00 93.88 458 ASN A CA 1
ATOM 3478 C C . ASN A 1 458 ? -24.210 27.145 42.489 1.00 93.88 458 ASN A C 1
ATOM 3480 O O . ASN A 1 458 ? -23.774 27.470 41.384 1.00 93.88 458 ASN A O 1
ATOM 3484 N N . ILE A 1 459 ? -24.811 25.967 42.690 1.00 91.12 459 ILE A N 1
ATOM 3485 C CA . ILE A 1 459 ? -24.957 24.923 41.662 1.00 91.12 459 ILE A CA 1
ATOM 3486 C C . ILE A 1 459 ? -25.756 25.432 40.450 1.00 91.12 459 ILE A C 1
ATOM 3488 O O . ILE A 1 459 ? -25.352 25.183 39.312 1.00 91.12 459 ILE A O 1
ATOM 3492 N N . LYS A 1 460 ? -26.843 26.195 40.648 1.00 94.69 460 LYS A N 1
ATOM 3493 C CA . LYS A 1 460 ? -27.585 26.835 39.539 1.00 94.69 460 LYS A CA 1
ATOM 3494 C C . LYS A 1 460 ? -26.702 27.805 38.744 1.00 94.69 460 LYS A C 1
ATOM 3496 O O . LYS A 1 460 ? -26.692 27.751 37.516 1.00 94.69 460 LYS A O 1
ATOM 3501 N N . THR A 1 461 ? -25.923 28.648 39.422 1.00 95.00 461 THR A N 1
ATOM 3502 C CA . THR A 1 461 ? -24.997 29.600 38.779 1.00 95.00 461 THR A CA 1
ATOM 3503 C C . THR A 1 461 ? -23.906 28.887 37.972 1.00 95.00 461 THR A C 1
ATOM 3505 O O . THR A 1 461 ? -23.646 29.248 36.820 1.00 95.00 461 THR A O 1
ATOM 3508 N N . VAL A 1 462 ? -23.312 27.826 38.529 1.00 92.62 462 VAL A N 1
ATOM 3509 C CA . VAL A 1 462 ? -22.327 26.984 37.830 1.00 92.62 462 VAL A CA 1
ATOM 3510 C C . VAL A 1 462 ? -22.960 26.291 36.618 1.00 92.62 462 VAL A C 1
ATOM 3512 O O . VAL A 1 462 ? -22.376 26.302 35.537 1.00 92.62 462 VAL A O 1
ATOM 3515 N N . THR A 1 463 ? -24.185 25.775 36.748 1.00 94.00 463 THR A N 1
ATOM 3516 C CA . THR A 1 463 ? -24.933 25.145 35.642 1.00 94.00 463 THR A CA 1
ATOM 3517 C C . THR A 1 463 ? -25.181 26.129 34.495 1.00 94.00 463 THR A C 1
ATOM 3519 O O . THR A 1 463 ? -24.932 25.806 33.333 1.00 94.00 463 THR A O 1
ATOM 3522 N N . ASN A 1 464 ? -25.593 27.363 34.803 1.00 94.25 464 ASN A N 1
ATOM 3523 C CA . ASN A 1 464 ? -25.782 28.414 33.800 1.00 94.25 464 ASN A CA 1
ATOM 3524 C C . ASN A 1 464 ? -24.465 28.771 33.090 1.00 94.25 464 ASN A C 1
ATOM 3526 O O . ASN A 1 464 ? -24.438 28.892 31.865 1.00 94.25 464 ASN A O 1
ATOM 3530 N N . THR A 1 465 ? -23.363 28.866 33.839 1.00 94.44 465 THR A N 1
ATOM 3531 C CA . THR A 1 465 ? -22.015 29.092 33.292 1.00 94.44 465 THR A CA 1
ATOM 3532 C C . THR A 1 465 ? -21.577 27.953 32.355 1.00 94.44 465 THR A C 1
ATOM 3534 O O . THR A 1 465 ? -21.074 28.212 31.262 1.00 94.44 465 THR A O 1
ATOM 3537 N N . ILE A 1 466 ? -21.819 26.690 32.725 1.00 93.19 466 ILE A N 1
ATOM 3538 C CA . ILE A 1 466 ? -21.534 25.517 31.876 1.00 93.19 466 ILE A CA 1
ATOM 3539 C C . ILE A 1 466 ? -22.347 25.574 30.573 1.00 93.19 466 ILE A C 1
ATOM 3541 O O . ILE A 1 466 ? -21.790 25.382 29.492 1.00 93.19 466 ILE A O 1
ATOM 3545 N N . ASN A 1 467 ? -23.636 25.914 30.645 1.00 93.62 467 ASN A N 1
ATOM 3546 C CA . ASN A 1 467 ? -24.491 26.050 29.462 1.00 93.62 467 ASN A CA 1
ATOM 3547 C C . ASN A 1 467 ? -23.999 27.158 28.509 1.00 93.62 467 ASN A C 1
ATOM 3549 O O . ASN A 1 467 ? -23.987 26.965 27.290 1.00 93.62 467 ASN A O 1
ATOM 3553 N N . GLN A 1 468 ? -23.518 28.286 29.045 1.00 95.50 468 GLN A N 1
ATOM 3554 C CA . GLN A 1 468 ? -22.885 29.344 28.248 1.00 95.50 468 GLN A CA 1
ATOM 3555 C C . GLN A 1 468 ? -21.591 28.865 27.572 1.00 95.50 468 GLN A C 1
ATOM 3557 O O . GLN A 1 468 ? -21.388 29.133 26.385 1.00 95.50 468 GLN A O 1
ATOM 3562 N N . TYR A 1 469 ? -20.728 28.126 28.279 1.00 95.69 469 TYR A N 1
ATOM 3563 C CA . TYR A 1 469 ? -19.522 27.547 27.676 1.00 95.69 469 TYR A CA 1
ATOM 3564 C C . TYR A 1 469 ? -19.851 26.537 26.571 1.00 95.69 469 TYR A C 1
ATOM 3566 O O . TYR A 1 469 ? -19.259 26.620 25.496 1.00 95.69 469 TYR A O 1
ATOM 3574 N N . ASN A 1 470 ? -20.839 25.661 26.768 1.00 93.62 470 ASN A N 1
ATOM 3575 C CA . ASN A 1 470 ? -21.283 24.700 25.751 1.00 93.62 470 ASN A CA 1
ATOM 3576 C C . ASN A 1 470 ? -21.782 25.397 24.471 1.00 93.62 470 ASN A C 1
ATOM 3578 O O . ASN A 1 470 ? -21.410 25.006 23.361 1.00 93.62 470 ASN A O 1
ATOM 3582 N N . SER A 1 471 ? -22.562 26.475 24.606 1.00 94.38 471 SER A N 1
ATOM 3583 C CA . SER A 1 471 ? -22.999 27.295 23.467 1.00 94.38 471 SER A CA 1
ATOM 3584 C C . SER A 1 471 ? -21.812 27.942 22.734 1.00 94.38 471 SER A C 1
ATOM 3586 O O . SER A 1 471 ? -21.712 27.845 21.510 1.00 94.38 471 SER A O 1
ATOM 3588 N N . ARG A 1 472 ? -20.842 28.511 23.467 1.00 95.81 472 ARG A N 1
ATOM 3589 C CA . ARG A 1 472 ? -19.605 29.069 22.883 1.00 95.81 472 ARG A CA 1
ATOM 3590 C C . ARG A 1 472 ? -18.768 28.014 22.153 1.00 95.81 472 ARG A C 1
ATOM 3592 O O . ARG A 1 472 ? -18.266 28.305 21.070 1.00 95.81 472 ARG A O 1
ATOM 3599 N N . ILE A 1 473 ? -18.644 26.805 22.705 1.00 94.62 473 ILE A N 1
ATOM 3600 C CA . ILE A 1 473 ? -17.932 25.677 22.080 1.00 94.62 473 ILE A CA 1
ATOM 3601 C C . ILE A 1 473 ? -18.632 25.251 20.781 1.00 94.62 473 ILE A C 1
ATOM 3603 O O . ILE A 1 473 ? -17.971 25.109 19.756 1.00 94.62 473 ILE A O 1
ATOM 3607 N N . THR A 1 474 ? -19.963 25.137 20.789 1.00 94.12 474 THR A N 1
ATOM 3608 C CA . THR A 1 474 ? -20.763 24.791 19.596 1.00 94.12 474 THR A CA 1
ATOM 3609 C C . THR A 1 474 ? -20.589 25.823 18.474 1.00 94.12 474 THR A C 1
ATOM 3611 O O . THR A 1 474 ? -20.423 25.468 17.303 1.00 94.12 474 THR A O 1
ATOM 3614 N N . THR A 1 475 ? -20.558 27.112 18.823 1.00 95.69 475 THR A N 1
ATOM 3615 C CA . THR A 1 475 ? -20.284 28.204 17.876 1.00 95.69 475 THR A CA 1
ATOM 3616 C C . THR A 1 475 ? -18.847 28.155 17.348 1.00 95.69 475 THR A C 1
ATOM 3618 O O . THR A 1 475 ? -18.628 28.330 16.149 1.00 95.69 475 THR A O 1
ATOM 3621 N N . ALA A 1 476 ? -17.860 27.880 18.207 1.00 93.00 476 ALA A N 1
ATOM 3622 C CA . ALA A 1 476 ? -16.457 27.766 17.811 1.00 93.00 476 ALA A CA 1
ATOM 3623 C C . ALA A 1 476 ? -16.213 26.585 16.852 1.00 93.00 476 ALA A C 1
ATOM 3625 O O . ALA A 1 476 ? -15.566 26.768 15.822 1.00 93.00 476 ALA A O 1
ATOM 3626 N N . ASP A 1 477 ? -16.789 25.412 17.132 1.00 96.00 477 ASP A N 1
ATOM 3627 C CA . ASP A 1 477 ? -16.758 24.238 16.248 1.00 96.00 477 ASP A CA 1
ATOM 3628 C C . ASP A 1 477 ? -17.424 24.527 14.889 1.00 96.00 477 ASP A C 1
ATOM 3630 O O . ASP A 1 477 ? -16.850 24.252 13.833 1.00 96.00 477 ASP A O 1
ATOM 3634 N N . SER A 1 478 ? -18.587 25.185 14.897 1.00 95.44 478 SER A N 1
ATOM 3635 C CA . SER A 1 478 ? -19.278 25.608 13.670 1.00 95.44 478 SER A CA 1
ATOM 3636 C C . SER A 1 478 ? -18.431 26.571 12.827 1.00 95.44 478 SER A C 1
ATOM 3638 O O . SER A 1 478 ? -18.359 26.436 11.602 1.00 95.44 478 SER A O 1
ATOM 3640 N N . ASN A 1 479 ? -17.743 27.518 13.470 1.00 95.44 479 ASN A N 1
ATOM 3641 C CA . ASN A 1 479 ? -16.839 28.454 12.802 1.00 95.44 479 ASN A CA 1
ATOM 3642 C C . ASN A 1 479 ? -15.583 27.754 12.259 1.00 95.44 479 ASN A C 1
ATOM 3644 O O . ASN A 1 479 ? -15.183 28.032 11.129 1.00 95.44 479 ASN A O 1
ATOM 3648 N N . ALA A 1 480 ? -15.003 26.805 13.000 1.00 93.06 480 ALA A N 1
ATOM 3649 C CA . ALA A 1 480 ? -13.868 26.004 12.542 1.00 93.06 480 ALA A CA 1
ATOM 3650 C C . ALA A 1 480 ? -14.229 25.152 11.310 1.00 93.06 480 ALA A C 1
ATOM 3652 O O . ALA A 1 480 ? -13.490 25.141 10.325 1.00 93.06 480 ALA A O 1
ATOM 3653 N N . LYS A 1 481 ? -15.409 24.516 11.309 1.00 95.50 481 LYS A N 1
ATOM 3654 C CA . LYS A 1 481 ? -15.942 23.767 10.155 1.00 95.50 481 LYS A CA 1
ATOM 3655 C C . LYS A 1 481 ? -16.155 24.661 8.929 1.00 95.50 481 LYS A C 1
ATOM 3657 O O . LYS A 1 481 ? -15.786 24.275 7.820 1.00 95.50 481 LYS A O 1
ATOM 3662 N N . ARG A 1 482 ? -16.688 25.877 9.114 1.00 95.94 482 ARG A N 1
ATOM 3663 C CA . ARG A 1 482 ? -16.810 26.876 8.033 1.00 95.94 482 ARG A CA 1
ATOM 3664 C C . ARG A 1 482 ? -15.444 27.302 7.490 1.00 95.94 482 ARG A C 1
ATOM 3666 O O . ARG A 1 482 ? -15.265 27.306 6.275 1.00 95.94 482 ARG A O 1
ATOM 3673 N N . ALA A 1 483 ? -14.480 27.599 8.362 1.00 94.19 483 ALA A N 1
ATOM 3674 C CA . ALA A 1 483 ? -13.124 27.978 7.963 1.00 94.19 483 ALA A CA 1
ATOM 3675 C C . ALA A 1 483 ? -12.424 26.865 7.162 1.00 94.19 483 ALA A C 1
ATOM 3677 O O . ALA A 1 483 ? -11.839 27.143 6.117 1.00 94.19 483 ALA A O 1
ATOM 3678 N N . LEU A 1 484 ? -12.557 25.602 7.585 1.00 94.88 484 LEU A N 1
ATOM 3679 C CA . LEU A 1 484 ? -12.037 24.443 6.853 1.00 94.88 484 LEU A CA 1
ATOM 3680 C C . LEU A 1 484 ? -12.680 24.298 5.463 1.00 94.88 484 LEU A C 1
ATOM 3682 O O . LEU A 1 484 ? -11.977 24.057 4.484 1.00 94.88 484 LEU A O 1
ATOM 3686 N N . SER A 1 485 ? -13.998 24.494 5.354 1.00 96.50 485 SER A N 1
ATOM 3687 C CA . SER A 1 485 ? -14.703 24.476 4.064 1.00 96.50 485 SER A CA 1
ATOM 3688 C C . SER A 1 485 ? -14.194 25.572 3.113 1.00 96.50 485 SER A C 1
ATOM 3690 O O . SER A 1 485 ? -13.875 25.296 1.956 1.00 96.50 485 SER A O 1
ATOM 3692 N N . ILE A 1 486 ? -14.016 26.800 3.618 1.00 95.44 486 ILE A N 1
ATOM 3693 C CA . ILE A 1 486 ? -13.476 27.934 2.849 1.00 95.44 486 ILE A CA 1
ATOM 3694 C C . ILE A 1 486 ? -12.022 27.679 2.421 1.00 95.44 486 ILE A C 1
ATOM 3696 O O . ILE A 1 486 ? -11.661 27.974 1.279 1.00 95.44 486 ILE A O 1
ATOM 3700 N N . ALA A 1 487 ? -11.192 27.100 3.294 1.00 93.44 487 ALA A N 1
ATOM 3701 C CA . ALA A 1 487 ? -9.813 26.738 2.971 1.00 93.44 487 ALA A CA 1
ATOM 3702 C C . ALA A 1 487 ? -9.756 25.677 1.857 1.00 93.44 487 ALA A C 1
ATOM 3704 O O . ALA A 1 487 ? -9.028 25.854 0.879 1.00 93.44 487 ALA A O 1
ATOM 3705 N N . ASN A 1 488 ? -10.582 24.629 1.950 1.00 94.88 488 ASN A N 1
ATOM 3706 C CA . ASN A 1 488 ? -10.684 23.585 0.927 1.00 94.88 488 ASN A CA 1
ATOM 3707 C C . ASN A 1 488 ? -11.159 24.145 -0.423 1.00 94.88 488 ASN A C 1
ATOM 3709 O O . ASN A 1 488 ? -10.576 23.829 -1.463 1.00 94.88 488 ASN A O 1
ATOM 3713 N N . GLN A 1 489 ? -12.171 25.020 -0.417 1.00 95.81 489 GLN A N 1
ATOM 3714 C CA . GLN A 1 489 ? -12.645 25.684 -1.632 1.00 95.81 489 GLN A CA 1
ATOM 3715 C C . GLN A 1 489 ? -11.557 26.575 -2.247 1.00 95.81 489 GLN A C 1
ATOM 3717 O O . GLN A 1 489 ? -11.310 26.497 -3.449 1.00 95.81 489 GLN A O 1
ATOM 3722 N N . SER A 1 490 ? -10.857 27.369 -1.432 1.00 94.50 490 SER A N 1
ATOM 3723 C CA . SER A 1 490 ? -9.762 28.235 -1.895 1.00 94.50 490 SER A CA 1
ATOM 3724 C C . SER A 1 490 ? -8.610 27.425 -2.497 1.00 94.50 490 SER A C 1
ATOM 3726 O O . SER A 1 490 ? -8.083 27.790 -3.547 1.00 94.50 490 SER A O 1
ATOM 3728 N N . PHE A 1 491 ? -8.258 26.291 -1.883 1.00 95.19 491 PHE A N 1
ATOM 3729 C CA . PHE A 1 491 ? -7.248 25.368 -2.404 1.00 95.19 491 PHE A CA 1
ATOM 3730 C C . PHE A 1 491 ? -7.663 24.754 -3.751 1.00 95.19 491 PHE A C 1
ATOM 3732 O O . PHE A 1 491 ? -6.853 24.699 -4.677 1.00 95.19 491 PHE A O 1
ATOM 3739 N N . SER A 1 492 ? -8.932 24.355 -3.894 1.00 94.25 492 SER A N 1
ATOM 3740 C CA . SER A 1 492 ? -9.490 23.862 -5.162 1.00 94.25 492 SER A CA 1
ATOM 3741 C C . SER A 1 492 ? -9.404 24.921 -6.270 1.00 94.25 492 SER A C 1
ATOM 3743 O O . SER A 1 492 ? -8.859 24.654 -7.343 1.00 94.25 492 SER A O 1
ATOM 3745 N N . THR A 1 493 ? -9.829 26.158 -5.988 1.00 94.62 493 THR A N 1
ATOM 3746 C CA . THR A 1 493 ? -9.716 27.290 -6.923 1.00 94.62 493 THR A CA 1
ATOM 3747 C C . THR A 1 493 ? -8.258 27.571 -7.308 1.00 94.62 493 THR A C 1
ATOM 3749 O O . THR A 1 493 ? -7.959 27.772 -8.485 1.00 94.62 493 THR A O 1
ATOM 3752 N N . ALA A 1 494 ? -7.320 27.527 -6.354 1.00 93.31 494 ALA A N 1
ATOM 3753 C CA . ALA A 1 494 ? -5.894 27.721 -6.625 1.00 93.31 494 ALA A CA 1
ATOM 3754 C C . ALA A 1 494 ? -5.303 26.611 -7.521 1.00 93.31 494 ALA A C 1
ATOM 3756 O O . ALA A 1 494 ? -4.528 26.897 -8.436 1.00 93.31 494 ALA A O 1
ATOM 3757 N N . GLN A 1 495 ? -5.702 25.352 -7.314 1.00 95.25 495 GLN A N 1
ATOM 3758 C CA . GLN A 1 495 ? -5.317 24.219 -8.166 1.00 95.25 495 GLN A CA 1
ATOM 3759 C C . GLN A 1 495 ? -5.860 24.359 -9.599 1.00 95.25 495 GLN A C 1
ATOM 3761 O O . GLN A 1 495 ? -5.131 24.108 -10.565 1.00 95.25 495 GLN A O 1
ATOM 3766 N N . GLN A 1 496 ? -7.109 24.811 -9.756 1.00 94.44 496 GLN A N 1
ATOM 3767 C CA . GLN A 1 496 ? -7.691 25.116 -11.067 1.00 94.44 496 GLN A CA 1
ATOM 3768 C C . GLN A 1 496 ? -6.927 26.252 -11.762 1.00 94.44 496 GLN A C 1
ATOM 3770 O O . GLN A 1 496 ? -6.482 26.083 -12.896 1.00 94.44 496 GLN A O 1
ATOM 3775 N N . ALA A 1 497 ? -6.674 27.365 -11.065 1.00 93.75 497 ALA A N 1
ATOM 3776 C CA . ALA A 1 497 ? -5.910 28.496 -11.595 1.00 93.75 497 ALA A CA 1
ATOM 3777 C C . ALA A 1 497 ? -4.485 28.094 -12.031 1.00 93.75 497 ALA A C 1
ATOM 3779 O O . ALA A 1 497 ? -4.029 28.493 -13.104 1.00 93.75 497 ALA A O 1
ATOM 3780 N N . LYS A 1 498 ? -3.801 27.241 -11.254 1.00 95.00 498 LYS A N 1
ATOM 3781 C CA . LYS A 1 498 ? -2.486 26.678 -11.607 1.00 95.00 498 LYS A CA 1
ATOM 3782 C C . LYS A 1 498 ? -2.537 25.829 -12.883 1.00 95.00 498 LYS A C 1
ATOM 3784 O O . LYS A 1 498 ? -1.655 25.950 -13.736 1.00 95.00 498 LYS A O 1
ATOM 3789 N N . THR A 1 499 ? -3.567 24.994 -13.023 1.00 94.12 499 THR A N 1
ATOM 3790 C CA . THR A 1 499 ? -3.787 24.159 -14.216 1.00 94.12 499 THR A CA 1
ATOM 3791 C C . THR A 1 499 ? -4.018 25.030 -15.451 1.00 94.12 499 THR A C 1
ATOM 3793 O O . THR A 1 499 ? -3.325 24.867 -16.453 1.00 94.12 499 THR A O 1
ATOM 3796 N N . THR A 1 500 ? -4.903 26.027 -15.360 1.00 93.75 500 THR A N 1
ATOM 3797 C CA . THR A 1 500 ? -5.149 27.001 -16.435 1.00 93.75 500 THR A CA 1
ATOM 3798 C C . THR A 1 500 ? -3.881 27.772 -16.808 1.00 93.75 500 THR A C 1
ATOM 3800 O O . THR A 1 500 ? -3.566 27.892 -17.988 1.00 93.75 500 THR A O 1
ATOM 3803 N N . SER A 1 501 ? -3.098 28.225 -15.824 1.00 93.94 501 SER A N 1
ATOM 3804 C CA . SER A 1 501 ? -1.818 28.906 -16.063 1.00 93.94 501 SER A CA 1
ATOM 3805 C C . SER A 1 501 ? -0.812 28.018 -16.812 1.00 93.94 501 SER A C 1
ATOM 3807 O O . SER A 1 501 ? -0.183 28.460 -17.772 1.00 93.94 501 SER A O 1
ATOM 3809 N N . THR A 1 502 ? -0.732 26.731 -16.461 1.00 93.56 502 THR A N 1
ATOM 3810 C CA . THR A 1 502 ? 0.137 25.756 -17.145 1.00 93.56 502 THR A CA 1
ATOM 3811 C C . THR A 1 502 ? -0.328 25.497 -18.585 1.00 93.56 502 THR A C 1
ATOM 3813 O O . THR A 1 502 ? 0.489 25.471 -19.505 1.00 93.56 502 THR A O 1
ATOM 3816 N N . ASN A 1 503 ? -1.639 25.389 -18.815 1.00 93.56 503 ASN A N 1
ATOM 3817 C CA . ASN A 1 503 ? -2.210 25.250 -20.159 1.00 93.56 503 ASN A CA 1
ATOM 3818 C C . ASN A 1 503 ? -1.957 26.497 -21.026 1.00 93.56 503 ASN A C 1
ATOM 3820 O O . ASN A 1 503 ? -1.622 26.373 -22.208 1.00 93.56 503 ASN A O 1
ATOM 3824 N N . ASN A 1 504 ? -2.044 27.693 -20.438 1.00 93.12 504 ASN A N 1
ATOM 3825 C CA . ASN A 1 504 ? -1.715 28.950 -21.109 1.00 93.12 504 ASN A CA 1
ATOM 3826 C C . ASN A 1 504 ? -0.219 29.022 -21.455 1.00 93.12 504 ASN A C 1
ATOM 3828 O O . ASN A 1 504 ? 0.123 29.358 -22.586 1.00 93.12 504 ASN A O 1
ATOM 3832 N N . ALA A 1 505 ? 0.673 28.632 -20.537 1.00 93.12 505 ALA A N 1
ATOM 3833 C CA . ALA A 1 505 ? 2.114 28.571 -20.790 1.00 93.12 505 ALA A CA 1
ATOM 3834 C C . ALA A 1 505 ? 2.456 27.612 -21.946 1.00 93.12 505 ALA A C 1
ATOM 3836 O O . ALA A 1 505 ? 3.170 27.995 -22.873 1.00 93.12 505 ALA A O 1
ATOM 3837 N N . ASN A 1 506 ? 1.873 26.408 -21.959 1.00 91.81 506 ASN A N 1
ATOM 3838 C CA . ASN A 1 506 ? 2.021 25.453 -23.064 1.00 91.81 506 ASN A CA 1
ATOM 3839 C C . ASN A 1 506 ? 1.503 26.028 -24.396 1.00 91.81 506 ASN A C 1
ATOM 3841 O O . ASN A 1 506 ? 2.127 25.854 -25.443 1.00 91.81 506 ASN A O 1
ATOM 3845 N N . SER A 1 507 ? 0.386 26.760 -24.362 1.00 93.12 507 SER A N 1
ATOM 3846 C CA . SER A 1 507 ? -0.175 27.426 -25.544 1.00 93.12 507 SER A CA 1
ATOM 3847 C C . SER A 1 507 ? 0.749 28.526 -26.079 1.00 93.12 507 SER A C 1
ATOM 3849 O O . SER A 1 507 ? 0.956 28.606 -27.288 1.00 93.12 507 SER A O 1
ATOM 3851 N N . ILE A 1 508 ? 1.375 29.317 -25.200 1.00 92.06 508 ILE A N 1
ATOM 3852 C CA . ILE A 1 508 ? 2.378 30.330 -25.569 1.00 92.06 508 ILE A CA 1
ATOM 3853 C C . ILE A 1 508 ? 3.614 29.674 -26.201 1.00 92.06 508 ILE A C 1
ATOM 3855 O O . ILE A 1 508 ? 4.081 30.140 -27.238 1.00 92.06 508 ILE A O 1
ATOM 3859 N N . VAL A 1 509 ? 4.114 28.563 -25.648 1.00 92.38 509 VAL A N 1
ATOM 3860 C CA . VAL A 1 509 ? 5.233 27.802 -26.241 1.00 92.38 509 VAL A CA 1
ATOM 3861 C C . VAL A 1 509 ? 4.886 27.319 -27.655 1.00 92.38 509 VAL A C 1
ATOM 3863 O O . VAL A 1 509 ? 5.685 27.487 -28.580 1.00 92.38 509 VAL A O 1
ATOM 3866 N N . ASN A 1 510 ? 3.672 26.799 -27.858 1.00 90.44 510 ASN A N 1
ATOM 3867 C CA . ASN A 1 510 ? 3.190 26.381 -29.177 1.00 90.44 510 ASN A CA 1
ATOM 3868 C C . ASN A 1 510 ? 3.067 27.561 -30.160 1.00 90.44 510 ASN A C 1
ATOM 3870 O O . ASN A 1 510 ? 3.461 27.433 -31.321 1.00 90.44 510 ASN A O 1
ATOM 3874 N N . ILE A 1 511 ? 2.569 28.719 -29.712 1.00 91.38 511 ILE A N 1
ATOM 3875 C CA . ILE A 1 511 ? 2.505 29.945 -30.524 1.00 91.38 511 ILE A CA 1
ATOM 3876 C C . ILE A 1 511 ? 3.915 30.407 -30.909 1.00 91.38 511 ILE A C 1
ATOM 3878 O O . ILE A 1 511 ? 4.169 30.630 -32.089 1.00 91.38 511 ILE A O 1
ATOM 3882 N N . ASN A 1 512 ? 4.854 30.467 -29.963 1.00 90.44 512 ASN A N 1
ATOM 3883 C CA . ASN A 1 512 ? 6.239 30.868 -30.226 1.00 90.44 512 ASN A CA 1
ATOM 3884 C C . ASN A 1 512 ? 6.932 29.927 -31.228 1.00 90.44 512 ASN A C 1
ATOM 3886 O O . ASN A 1 512 ? 7.643 30.393 -32.115 1.00 90.44 512 ASN A O 1
ATOM 3890 N N . SER A 1 513 ? 6.673 28.617 -31.156 1.00 88.94 513 SER A N 1
ATOM 3891 C CA . SER A 1 513 ? 7.158 27.641 -32.145 1.00 88.94 513 SER A CA 1
ATOM 3892 C C . SER A 1 513 ? 6.591 27.897 -33.555 1.00 88.94 513 SER A C 1
ATOM 3894 O O . SER A 1 513 ? 7.320 27.860 -34.553 1.00 88.94 513 SER A O 1
ATOM 3896 N N . ARG A 1 514 ? 5.298 28.245 -33.653 1.00 88.81 514 ARG A N 1
ATOM 3897 C CA . ARG A 1 514 ? 4.649 28.646 -34.916 1.00 88.81 514 ARG A CA 1
ATOM 3898 C C . ARG A 1 514 ? 5.197 29.968 -35.462 1.00 88.81 514 ARG A C 1
ATOM 3900 O O . ARG A 1 514 ? 5.460 30.064 -36.654 1.00 88.81 514 ARG A O 1
ATOM 3907 N N . VAL A 1 515 ? 5.445 30.961 -34.610 1.00 88.44 515 VAL A N 1
ATOM 3908 C CA . VAL A 1 515 ? 6.088 32.224 -35.016 1.00 88.44 515 VAL A CA 1
ATOM 3909 C C . VAL A 1 515 ? 7.510 31.962 -35.523 1.00 88.44 515 VAL A C 1
ATOM 3911 O O . VAL A 1 515 ? 7.863 32.421 -36.603 1.00 88.44 515 VAL A O 1
ATOM 3914 N N . ALA A 1 516 ? 8.297 31.140 -34.824 1.00 85.25 516 ALA A N 1
ATOM 3915 C CA . ALA A 1 516 ? 9.655 30.791 -35.240 1.00 85.25 516 ALA A CA 1
ATOM 3916 C C . ALA A 1 516 ? 9.713 29.940 -36.527 1.00 85.25 516 ALA A C 1
ATOM 3918 O O . ALA A 1 516 ? 10.742 29.920 -37.202 1.00 85.25 516 ALA A O 1
ATOM 3919 N N . SER A 1 517 ? 8.658 29.197 -36.880 1.00 84.44 517 SER A N 1
ATOM 3920 C CA . SER A 1 517 ? 8.566 28.524 -38.190 1.00 84.44 517 SER A CA 1
ATOM 3921 C C . SER A 1 517 ? 8.141 29.489 -39.299 1.00 84.44 517 SER A C 1
ATOM 3923 O O . SER A 1 517 ? 8.750 29.462 -40.365 1.00 84.44 517 SER A O 1
ATOM 3925 N N . LEU A 1 518 ? 7.205 30.407 -39.034 1.00 84.62 518 LEU A N 1
ATOM 3926 C CA . LEU A 1 518 ? 6.828 31.472 -39.974 1.00 84.62 518 LEU A CA 1
ATOM 3927 C C . LEU A 1 518 ? 7.991 32.434 -40.275 1.00 84.62 518 LEU A C 1
ATOM 3929 O O . LEU A 1 518 ? 8.209 32.775 -41.431 1.00 84.62 518 LEU A O 1
ATOM 3933 N N . GLN A 1 519 ? 8.792 32.809 -39.274 1.00 84.50 519 GLN A N 1
ATOM 3934 C CA . GLN A 1 519 ? 9.995 33.633 -39.468 1.00 84.50 519 GLN A CA 1
ATOM 3935 C C . GLN A 1 519 ? 11.047 32.937 -40.344 1.00 84.50 519 GLN A C 1
ATOM 3937 O O . GLN A 1 519 ? 11.662 33.579 -41.192 1.00 84.50 519 GLN A O 1
ATOM 3942 N N . ARG A 1 520 ? 11.235 31.619 -40.178 1.00 81.19 520 ARG A N 1
ATOM 3943 C CA . ARG A 1 520 ? 12.129 30.824 -41.039 1.00 81.19 520 ARG A CA 1
ATOM 3944 C C . ARG A 1 520 ? 11.595 30.719 -42.468 1.00 81.19 520 ARG A C 1
ATOM 3946 O O . ARG A 1 520 ? 12.361 30.904 -43.405 1.00 81.19 520 ARG A O 1
ATOM 3953 N N . PHE A 1 521 ? 10.288 30.517 -42.635 1.00 80.56 521 PHE A N 1
ATOM 3954 C CA . PHE A 1 521 ? 9.633 30.568 -43.945 1.00 80.56 521 PHE A CA 1
ATOM 3955 C C . PHE A 1 521 ? 9.816 31.937 -44.626 1.00 80.56 521 PHE A C 1
ATOM 3957 O O . PHE A 1 521 ? 10.173 31.994 -45.799 1.00 80.56 521 PHE A O 1
ATOM 3964 N N . GLU A 1 522 ? 9.667 33.046 -43.893 1.00 80.62 522 GLU A N 1
ATOM 3965 C CA . GLU A 1 522 ? 9.893 34.391 -44.438 1.00 80.62 522 GLU A CA 1
ATOM 3966 C C . GLU A 1 522 ? 11.360 34.616 -44.854 1.00 80.62 522 GLU A C 1
ATOM 3968 O O . GLU A 1 522 ? 11.624 35.191 -45.913 1.00 80.62 522 GLU A O 1
ATOM 3973 N N . GLN A 1 523 ? 12.325 34.132 -44.062 1.00 80.06 523 GLN A N 1
ATOM 3974 C CA . GLN A 1 523 ? 13.751 34.179 -44.408 1.00 80.06 523 GLN A CA 1
ATOM 3975 C C . GLN A 1 523 ? 14.054 33.388 -45.691 1.00 80.06 523 GLN A C 1
ATOM 3977 O O . GLN A 1 523 ? 14.691 33.930 -46.598 1.00 80.06 523 GLN A O 1
ATOM 3982 N N . ASP A 1 524 ? 13.535 32.163 -45.814 1.00 77.00 524 ASP A N 1
ATOM 3983 C CA . ASP A 1 524 ? 13.658 31.342 -47.025 1.00 77.00 524 ASP A CA 1
ATOM 3984 C C . ASP A 1 524 ? 13.005 32.016 -48.247 1.00 77.00 524 ASP A C 1
ATOM 3986 O O . ASP A 1 524 ? 13.575 32.011 -49.342 1.00 77.00 524 ASP A O 1
ATOM 3990 N N . CYS A 1 525 ? 11.842 32.653 -48.072 1.00 73.38 525 CYS A N 1
ATOM 3991 C CA . CYS A 1 525 ? 11.163 33.413 -49.125 1.00 73.38 525 CYS A CA 1
ATOM 3992 C C . CYS A 1 525 ? 11.974 34.621 -49.608 1.00 73.38 525 CYS A C 1
ATOM 3994 O O . CYS A 1 525 ? 12.096 34.850 -50.817 1.00 73.38 525 CYS A O 1
ATOM 3996 N N . ARG A 1 526 ? 12.572 35.381 -48.680 1.00 74.00 526 ARG A N 1
ATOM 3997 C CA . ARG A 1 526 ? 13.465 36.505 -49.008 1.00 74.00 526 ARG A CA 1
ATOM 3998 C C . ARG A 1 526 ? 14.722 36.020 -49.736 1.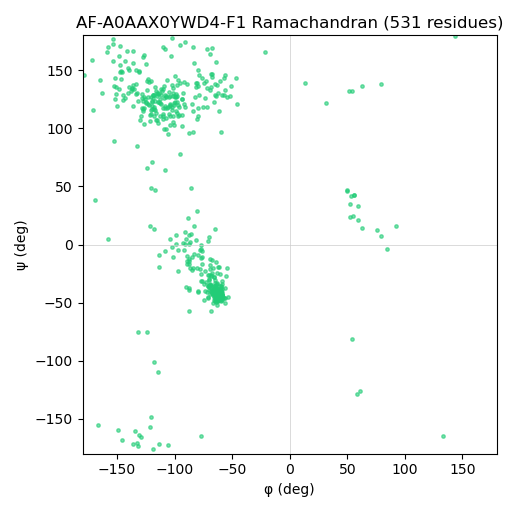00 74.00 526 ARG A C 1
ATOM 4000 O O . ARG A 1 526 ? 15.115 36.632 -50.728 1.00 74.00 526 ARG A O 1
ATOM 4007 N N . ALA A 1 527 ? 15.307 34.896 -49.314 1.00 70.94 527 ALA A N 1
ATOM 4008 C CA . ALA A 1 527 ? 16.465 34.291 -49.976 1.00 70.94 527 ALA A CA 1
ATOM 4009 C C . ALA A 1 527 ? 16.163 33.828 -51.419 1.00 70.94 527 ALA A C 1
ATOM 4011 O O . ALA A 1 527 ? 17.024 33.930 -52.293 1.00 70.94 527 ALA A O 1
ATOM 4012 N N . LYS A 1 528 ? 14.930 33.378 -51.695 1.00 72.50 528 LYS A N 1
ATOM 4013 C CA . LYS A 1 528 ? 14.486 32.868 -53.009 1.00 72.50 528 LYS A CA 1
ATOM 4014 C C . LYS A 1 528 ? 13.949 33.928 -53.986 1.00 72.50 528 LYS A C 1
ATOM 4016 O O . LYS A 1 528 ? 13.452 33.563 -55.047 1.00 72.50 528 LYS A O 1
ATOM 4021 N N . ARG A 1 529 ? 14.061 35.228 -53.675 1.00 59.03 529 ARG A N 1
ATOM 4022 C CA . ARG A 1 529 ? 13.609 36.344 -54.541 1.00 59.03 529 ARG A CA 1
ATOM 4023 C C . ARG A 1 529 ? 12.122 36.281 -54.953 1.00 59.03 529 ARG A C 1
ATOM 4025 O O . ARG A 1 529 ? 11.777 36.616 -56.081 1.00 59.03 529 ARG A O 1
ATOM 4032 N N . GLY A 1 53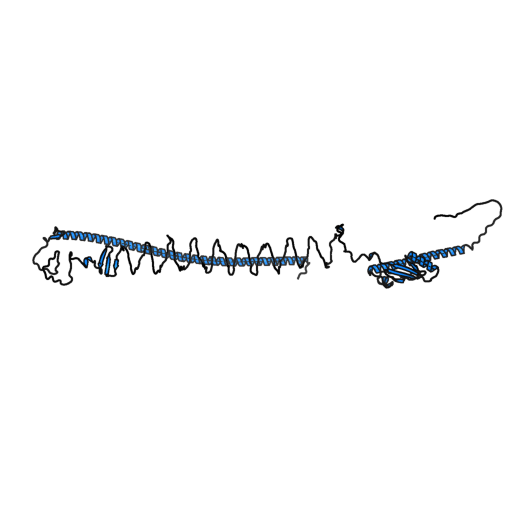0 ? 11.234 35.940 -54.015 1.00 56.22 530 GLY A N 1
ATOM 4033 C CA . GLY A 1 530 ? 9.822 36.348 -54.101 1.00 56.22 530 GLY A CA 1
ATOM 4034 C C . GLY A 1 530 ? 8.827 35.392 -54.769 1.00 56.22 530 GLY A C 1
ATOM 4035 O O . GLY A 1 530 ? 7.718 35.827 -55.063 1.00 56.22 530 GLY A O 1
ATOM 4036 N N . VAL A 1 531 ? 9.158 34.112 -54.967 1.00 57.16 531 VAL A N 1
ATOM 4037 C CA . VAL A 1 531 ? 8.156 33.084 -55.319 1.00 57.16 531 VAL A CA 1
ATOM 4038 C C . VAL A 1 531 ? 7.965 32.137 -54.137 1.00 57.16 531 VAL A C 1
ATOM 4040 O O . VAL A 1 531 ? 8.845 31.328 -53.843 1.00 57.16 531 VAL A O 1
ATOM 4043 N N . CYS A 1 532 ? 6.814 32.246 -53.474 1.00 57.75 532 CYS A N 1
ATOM 4044 C CA . CYS A 1 532 ? 6.399 31.379 -52.375 1.00 57.75 532 CYS A CA 1
ATOM 4045 C C . CYS A 1 532 ? 4.919 31.014 -52.514 1.00 57.75 532 CYS A C 1
ATOM 4047 O O . CYS A 1 532 ? 4.088 31.896 -52.726 1.00 57.75 532 CYS A O 1
ATOM 4049 N N . TYR A 1 533 ? 4.636 29.720 -52.366 1.00 56.66 533 TYR A N 1
ATOM 4050 C CA . TYR A 1 533 ? 3.317 29.129 -52.144 1.00 56.66 533 TYR A CA 1
ATOM 4051 C C . TYR A 1 533 ? 3.340 28.431 -50.780 1.00 56.66 533 TYR A C 1
ATOM 4053 O O . TYR A 1 533 ? 4.421 27.887 -50.446 1.00 56.66 533 TYR A O 1
#

Mean predicted aligned error: 22.22 Å

Nearest PDB structures (foldseek):
  2c3f-assembly1_A  TM=1.202E-01  e=3.076E+00  Streptococcus pyogenes
  6x3m-assembly3_H  TM=9.615E-02  e=4.440E+00  Streptococcus pyogenes phage H4489A
  6x3m-assembly1_C  TM=8.696E-02  e=5.018E+00  Streptococcus pyogenes phage H4489A
  6x3m-assembly1_B  TM=8.270E-02  e=9.838E+00  Streptococcus pyogenes phage H4489A

Foldseek 3Di:
DDDDDDDDDDDDDDDDDDDDDDDDDDDDPPVVVVVVVVVVVVVVVVLVVQLLQLLVLLVLLLQLQQVVCVVPVDGDQFSCVSVVVVSHDDAQDGPFAGWGWHDDVQWIKIKGFGDDLDPVQQVSQVSNCVSNVWDRPRRMTIDIHHHDPVVPPPDDPPDDDDDPVDNVSVDDPDDDDPVPDDDPDDPDDDDPDDDDPDDDDPDDDDPDDDDDPDDDDDPDDDDDPDDDDPDDDDDPDDDDDPDDDDDPDDDDPPDDDDPDDDDDPDDDDDPDDDDDPDDDDDPPDDDDPDDDDDPDDDDDDPPDDDDDPDDDDPDDDDPDDDDDDPDDDPDDDDPPDDDDCAWDDPDQAWIQGNVRFIDGNNHGVCLVVPDPPDDDDDPDDDDDPDDDDDPDDDDDPDDDDDDDDQQPDWDDDPNDTDRPVVVVVVVVVVVVVVVVVVVVVVVVVVVVVVVVVVVVVVVVVVVVVVVVVVVVVVVVVVVVVVVVVVVVVVVVVVVVVVVVVVVVVVVVVVVVVVVVVVVVVVVVCVVVPHDDD

Secondary structure (DSSP, 8-state):
--------------------------TTSHHHHHHHHHHHHHHHHHHHHHHHHHHHHHHHHHHHHHHHHHHHSS--SSTTHHHHTTS--S-SEETTEEEEEEEETTEEEEEEE-S--SHHHHHHHHHHHHHHT-EEETTEEEEEEPPPGGGGGSS--------TT-GGGG---S----TT-----------S----S----S----SS----SS----SS----S----SS----SS----SS----S----SS----SS----SS----SS----SS----SS----SS----SS--PPPTT-----S----S----SS----TT---SS---SS----SS-EEETTTEEE-TTS-EEETTEEHHHHS--TTS----SS-----S----SS----S--------GGG-EEEETTEEEEHHHHHHHHHHHHHHHHHHHHHHHHHHHHHHHHHHHHHHHHHHHHHHHHHHHHHHHHHHHHHHHHHHHHHHHHHHHHHHHHHHHHHHHHHHHHHHHHHHHHHHHHHHHHTTS---

Radius of gyration: 82.91 Å; Cα contacts (8 Å, |Δi|>4): 252; chains: 1; bounding box: 171×55×245 Å

Organism: NCBI:txid318456

Solvent-accessible surface area (backbone atoms only — not comparable to full-atom values): 36190 Å² total; per-residue (Å²): 131,82,88,79,86,79,86,77,90,82,86,89,87,90,88,80,89,82,91,82,90,88,89,85,87,80,81,78,72,65,63,60,58,52,53,51,56,53,54,53,52,56,48,54,52,52,53,54,54,44,38,54,51,37,28,51,51,52,52,52,53,52,51,10,50,53,52,38,26,76,72,66,79,45,80,59,85,46,66,64,46,29,44,77,70,70,42,38,88,81,68,58,69,39,86,58,37,49,59,46,45,42,68,50,88,85,27,37,37,37,37,35,50,46,94,50,87,46,82,64,41,36,54,49,22,46,54,29,8,70,69,51,75,28,47,60,60,57,40,21,27,39,32,78,44,69,72,65,83,79,70,82,72,85,83,81,86,91,78,76,74,89,41,88,90,42,62,71,74,63,61,74,96,66,87,87,82,60,88,89,56,85,87,77,90,77,89,78,86,88,69,99,71,85,93,70,99,74,86,87,70,99,70,85,88,74,94,65,91,83,88,73,99,65,88,87,86,75,96,67,94,82,88,73,97,76,84,87,74,94,61,92,84,84,75,97,61,94,85,86,74,97,63,90,84,87,72,98,75,86,88,75,94,83,76,87,85,75,93,66,92,86,86,78,96,77,84,90,84,73,98,63,92,84,87,74,97,62,94,84,83,71,96,77,77,86,86,76,95,71,91,85,85,72,96,68,85,88,83,75,61,92,95,63,84,87,88,70,99,70,85,90,66,98,74,89,86,71,102,64,92,82,88,74,84,89,74,85,72,93,79,86,86,75,96,81,80,86,86,75,94,53,65,48,70,54,81,69,51,43,35,35,41,74,85,71,49,53,24,48,68,86,40,48,39,73,75,74,67,56,58,96,87,60,94,81,85,76,96,58,95,79,87,77,93,61,98,79,82,77,94,62,95,81,87,65,102,75,78,94,80,92,85,89,73,77,94,76,47,61,44,77,56,94,92,39,84,38,53,49,69,62,52,51,51,53,50,53,52,49,53,53,50,52,52,50,51,52,52,49,51,52,50,53,52,53,54,49,52,51,53,53,51,53,50,53,52,49,52,52,53,53,50,53,51,50,53,52,50,52,52,52,50,55,50,50,52,53,48,52,54,50,51,52,51,52,51,53,52,52,51,50,53,51,53,51,51,52,50,52,52,51,53,50,51,54,49,51,54,54,50,52,52,51,50,58,48,51,53,50,52,51,52,53,34,62,75,61,75,73,74,80,133

pLDDT: mean 80.51, std 17.41, range [26.69, 96.5]

Sequence (533 aa):
MKISSHAFVLLPALIAAVISSPVVANTNATRTSISIVQSEVNSKERFSKLTTQTSRELTKVRSGLVAYYLSNMNWPSALNNIKTDNRYNGSFKTPYGSITGRPSGLGYQLIITLPTNDKQSRRIAQLIAAKSSGENNNNSVTVFVGVPTAASLVSGLLSRKYDPRNPDANKMSANLDMNNNNINNINVVNTNALNAQTVTSNSLNVTGNTNLGGMLNVSGLATINSLTARGNATFGNNVTINGATTTESLLVKKTLVAQGPVSLHNKLTVNGTTEFKDLVSFKKGLVVDGTTTVNGNLNLSKGRTLTADKIATKNLAINGTASIKNAIIDTLKVNKSLNFSGEIKQGRNIVVSRTGELYEQGIRLSNRYARLDQATTFQKDVTFNDNTTFKKLATFDRLTTNYLTTNSLEIILNNQWVNVASKLASYNTELNNQRTDINSLRSNYSSLNQKVTTESNNIKTVTNTINQYNSRITTADSNAKRALSIANQSFSTAQQAKTTSTNNANSIVNINSRVASLQRFEQDCRAKRGVCY